Protein AF-0000000080018446 (afdb_homodimer)

Nearest PDB structures (foldseek):
  2obn-assembly1_B  TM=9.896E-01  e=6.822E-60  Trichormus variabilis ATCC 29413
  2obn-assembly2_C  TM=9.659E-01  e=4.086E-59  Trichormus variabilis ATCC 29413
  2obn-assembly1_A  TM=9.674E-01  e=1.348E-58  Trichormus variabilis ATCC 29413
  7xrj-assembly1_A  TM=8.083E-01  e=3.563E-28  Tritonibacter scottomollicae
  2g0t-assembly1_A  TM=8.642E-01  e=1.588E-22  Thermotoga maritima

Foldseek 3Di:
DAPPLAFEEEEEQAVNLQDDFQPLVVLCLQQANHHHAAYEYQVAFQHASCVSRVRPHGHGYHHALVVVCVSPGQEYEHRGQDVPQDDDPVCVVRLLVCLLVRHAYERQGPDAPQPPPVSVVSHDPPHYYHHLLDADPPFDAADLCLVVFQAAEEEEAELAFPQQQLVLLVLLQVVCVVVPWQEEEEEQDSSVCNRPVDHHVLVNYDPRRSLRRLQVSCVVCRRPGRYYRYRDGGHPQDPVDDNRLSNLRRNLGQEYEYEYEQPAFARDVPRGRDDVQVSQVVSQCSSCVVPVRDGYGHQAYAYHDPVDDPVVQVVSQVVSCVRNVHHYDHCVPPNCVSVSVRSPDD/DEPPLAFEEEEEQAVNLQDDFQPLVVLCLQQANHHHAAYEYQVAFQHASCVSHVRPDGHGYHHALVVVCVSPGAAYEHRGQDVPQDDDPVCVVRLLVCLLSRHAYERQGPDAPQPPVVSVVSHDPPHYYHHQLDADPPFDAADLCLVVFQAAEEAEAELAFPQQQLVLLVLLQVVCVVVPWQEEEEEQDSSVCNRPVDHHVLVNYDPRRSLRRLQVSCVVCRRPGRYYRYRDGGHPQDPVDDNRLSNLRRNLGQEYEYEYEQPAFARDVPRGRDDVQVSQVVSQCSSCVVPVRDGYGHQAYAYHDPVDDPVVQVVSQVVSCVRNVHHYDHCVPPNCVSVSVSSPDD

Organism: NCBI:txid2019572

Structure (mmCIF, N/CA/C/O backbone):
data_AF-0000000080018446-model_v1
#
loop_
_entity.id
_entity.type
_entity.pdbx_description
1 polymer 'DUF1611 domain-containing protein'
#
loop_
_atom_site.group_PDB
_atom_site.id
_atom_site.type_symbol
_atom_site.label_atom_id
_atom_site.label_alt_id
_atom_site.label_comp_id
_atom_site.label_asym_id
_atom_site.label_entity_id
_atom_site.label_seq_id
_atom_site.pdbx_PDB_ins_code
_atom_site.Cartn_x
_atom_site.Cartn_y
_atom_site.Cartn_z
_atom_site.occupancy
_atom_site.B_iso_or_equiv
_atom_site.auth_seq_id
_atom_site.auth_comp_id
_atom_site.auth_asym_id
_atom_site.auth_atom_id
_atom_site.pdbx_PDB_model_num
ATOM 1 N N . MET A 1 1 ? 15.984 10.844 11.773 1 41.56 1 MET A N 1
ATOM 2 C CA . MET A 1 1 ? 16.719 12.086 12.008 1 41.56 1 MET A CA 1
ATOM 3 C C . MET A 1 1 ? 15.758 13.273 12.07 1 41.56 1 MET A C 1
ATOM 5 O O . MET A 1 1 ? 14.758 13.312 11.352 1 41.56 1 MET A O 1
ATOM 9 N N . ARG A 1 2 ? 15.531 13.859 13.234 1 50.25 2 ARG A N 1
ATOM 10 C CA . ARG A 1 2 ? 14.703 15.047 13.375 1 50.25 2 ARG A CA 1
ATOM 11 C C . ARG A 1 2 ? 15.492 16.312 13.039 1 50.25 2 ARG A C 1
ATOM 13 O O . ARG A 1 2 ? 16.719 16.328 13.125 1 50.25 2 ARG A O 1
ATOM 20 N N . LEU A 1 3 ? 14.828 17.125 12.25 1 54.94 3 LEU A N 1
ATOM 21 C CA . LEU A 1 3 ? 15.445 18.438 12.164 1 54.94 3 LEU A CA 1
ATOM 22 C C . LEU A 1 3 ? 15.977 18.875 13.531 1 54.94 3 LEU A C 1
ATOM 24 O O . LEU A 1 3 ? 15.258 18.797 14.531 1 54.94 3 LEU A O 1
ATOM 28 N N . PRO A 1 4 ? 17.281 18.859 13.672 1 52.28 4 PRO A N 1
ATOM 29 C CA . PRO A 1 4 ? 17.75 19.281 14.992 1 52.28 4 PRO A CA 1
ATOM 30 C C . PRO A 1 4 ? 17.062 20.562 15.477 1 52.28 4 PRO A C 1
ATOM 32 O O . PRO A 1 4 ? 16.953 21.531 14.719 1 52.28 4 PRO A O 1
ATOM 35 N N . LEU A 1 5 ? 16.203 20.469 16.609 1 56.22 5 LEU A N 1
ATOM 36 C CA . LEU A 1 5 ? 15.453 21.547 17.25 1 56.22 5 LEU A CA 1
ATOM 37 C C . LEU A 1 5 ? 16.344 22.766 17.484 1 56.22 5 LEU A C 1
ATOM 39 O O . LEU A 1 5 ? 15.844 23.859 17.734 1 56.22 5 LEU A O 1
ATOM 43 N N . ASN A 1 6 ? 17.562 22.578 17.234 1 70.69 6 ASN A N 1
ATOM 44 C CA . ASN A 1 6 ? 18.359 23.719 17.656 1 70.69 6 ASN A CA 1
ATOM 45 C C . ASN A 1 6 ? 19.094 24.359 16.484 1 70.69 6 ASN A C 1
ATOM 47 O O . ASN A 1 6 ? 19.969 25.188 16.688 1 70.69 6 ASN A O 1
ATOM 51 N N . GLN A 1 7 ? 18.531 24.031 15.32 1 87.31 7 GLN A N 1
ATOM 52 C CA . GLN A 1 7 ? 19.25 24.609 14.195 1 87.31 7 GLN A CA 1
ATOM 53 C C . GLN A 1 7 ? 18.375 25.641 13.469 1 87.31 7 GLN A C 1
ATOM 55 O O . GLN A 1 7 ? 17.156 25.484 13.406 1 87.31 7 GLN A O 1
ATOM 60 N N . ARG A 1 8 ? 19.031 26.672 12.945 1 94.5 8 ARG A N 1
ATOM 61 C CA . ARG A 1 8 ? 18.359 27.719 12.188 1 94.5 8 ARG A CA 1
ATOM 62 C C . ARG A 1 8 ? 17.938 27.219 10.812 1 94.5 8 ARG A C 1
ATOM 64 O O . ARG A 1 8 ? 18.781 26.75 10.031 1 94.5 8 ARG A O 1
ATOM 71 N N . ILE A 1 9 ? 16.641 27.391 10.508 1 95.88 9 ILE A N 1
ATOM 72 C CA . ILE A 1 9 ? 16.078 26.719 9.336 1 95.88 9 ILE A CA 1
ATOM 73 C C . ILE A 1 9 ? 15.664 27.766 8.297 1 95.88 9 ILE A C 1
ATOM 75 O O . ILE A 1 9 ? 15.086 28.797 8.641 1 95.88 9 ILE A O 1
ATOM 79 N N . ALA A 1 10 ? 16.078 27.547 7.059 1 97.56 10 ALA A N 1
ATOM 80 C CA . ALA A 1 10 ? 15.516 28.25 5.898 1 97.56 10 ALA A CA 1
ATOM 81 C C . ALA A 1 10 ? 14.555 27.344 5.133 1 97.56 10 ALA A C 1
ATOM 83 O O . ALA A 1 10 ? 14.82 26.141 4.969 1 97.56 10 ALA A O 1
ATOM 84 N N . ILE A 1 11 ? 13.453 27.906 4.676 1 97.38 11 ILE A N 1
ATOM 85 C CA . ILE A 1 11 ? 12.492 27.141 3.891 1 97.38 11 ILE A CA 1
ATOM 86 C C . ILE A 1 11 ? 12.492 27.641 2.447 1 97.38 11 ILE A C 1
ATOM 88 O O . ILE A 1 11 ? 12.227 28.812 2.191 1 97.38 11 ILE A O 1
ATOM 92 N N . LEU A 1 12 ? 12.836 26.781 1.534 1 97.5 12 LEU A N 1
ATOM 93 C CA . LEU A 1 12 ? 12.836 27.078 0.108 1 97.5 12 LEU A CA 1
ATOM 94 C C . LEU A 1 12 ? 11.438 26.938 -0.482 1 97.5 12 LEU A C 1
ATOM 96 O O . LEU A 1 12 ? 10.914 25.812 -0.58 1 97.5 12 LEU A O 1
ATOM 100 N N . LEU A 1 13 ? 10.805 28.016 -0.936 1 96.5 13 LEU A N 1
ATOM 101 C CA . LEU A 1 13 ? 9.383 28.047 -1.273 1 96.5 13 LEU A CA 1
ATOM 102 C C . LEU A 1 13 ? 9.148 28.844 -2.562 1 96.5 13 LEU A C 1
ATOM 104 O O . LEU A 1 13 ? 8.148 29.531 -2.693 1 96.5 13 LEU A O 1
ATOM 108 N N . HIS A 1 14 ? 10.062 28.734 -3.492 1 94.81 14 HIS A N 1
ATOM 109 C CA . HIS A 1 14 ? 9.844 29.469 -4.73 1 94.81 14 HIS A CA 1
ATOM 110 C C . HIS A 1 14 ? 8.453 29.188 -5.297 1 94.81 14 HIS A C 1
ATOM 112 O O . HIS A 1 14 ? 8.102 28.031 -5.535 1 94.81 14 HIS A O 1
ATOM 118 N N . GLU A 1 15 ? 7.613 30.266 -5.402 1 92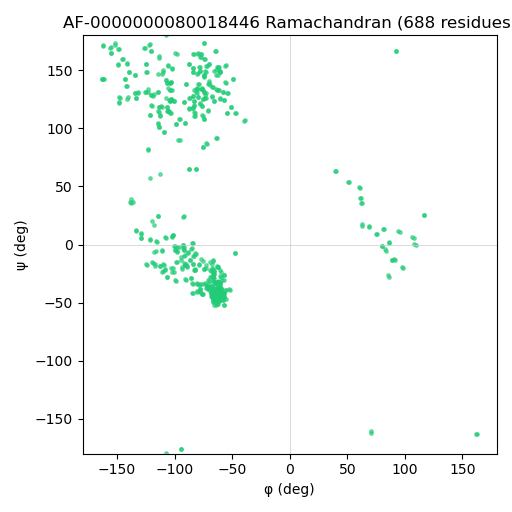.12 15 GLU A N 1
ATOM 119 C CA . GLU A 1 15 ? 6.281 30.25 -6 1 92.12 15 GLU A CA 1
ATOM 120 C C . GLU A 1 15 ? 5.309 29.438 -5.145 1 92.12 15 GLU A C 1
ATOM 122 O O . GLU A 1 15 ? 4.238 29.047 -5.613 1 92.12 15 GLU A O 1
ATOM 127 N N . GLY A 1 16 ? 5.723 29.188 -3.938 1 91.88 16 GLY A N 1
ATOM 128 C CA . GLY A 1 16 ? 4.918 28.328 -3.084 1 91.88 16 GLY A CA 1
ATOM 129 C C . GLY A 1 16 ? 4.074 29.094 -2.084 1 91.88 16 GLY A C 1
ATOM 130 O O . GLY A 1 16 ? 3.047 28.609 -1.617 1 91.88 16 GLY A O 1
ATOM 131 N N . ILE A 1 17 ? 4.496 30.312 -1.756 1 92.62 17 ILE A N 1
ATOM 132 C CA . ILE A 1 17 ? 3.812 31.062 -0.712 1 92.62 17 ILE A CA 1
ATOM 133 C C . ILE A 1 17 ? 2.412 31.453 -1.188 1 92.62 17 ILE A C 1
ATOM 135 O O . ILE A 1 17 ? 1.434 31.281 -0.456 1 92.62 17 ILE A O 1
ATOM 139 N N . LYS A 1 18 ? 2.355 31.859 -2.434 1 88.12 18 LYS A N 1
ATOM 140 C CA . LYS A 1 18 ? 1.06 32.25 -2.988 1 88.12 18 LYS A CA 1
ATOM 141 C C . LYS A 1 18 ? 0.457 31.109 -3.812 1 88.12 18 LYS A C 1
ATOM 143 O O . LYS A 1 18 ? -0.747 31.094 -4.074 1 88.12 18 LYS A O 1
ATOM 148 N N . GLY A 1 19 ? 1.306 30.125 -4.145 1 81 19 GLY A N 1
ATOM 149 C CA . GLY A 1 19 ? 0.872 29.062 -5.035 1 81 19 GLY A CA 1
ATOM 150 C C . GLY A 1 19 ? 0.36 27.828 -4.297 1 81 19 GLY A C 1
ATOM 151 O O . GLY A 1 19 ? 0.198 27.859 -3.076 1 81 19 GLY A O 1
ATOM 152 N N . THR A 1 20 ? 0.037 26.797 -5.031 1 76.94 20 THR A N 1
ATOM 153 C CA . THR A 1 20 ? -0.584 25.594 -4.504 1 76.94 20 THR A CA 1
ATOM 154 C C . THR A 1 20 ? 0.475 24.562 -4.121 1 76.94 20 THR A C 1
ATOM 156 O O . THR A 1 20 ? 0.158 23.531 -3.527 1 76.94 20 THR A O 1
ATOM 159 N N . ARG A 1 21 ? 1.687 24.844 -4.391 1 81.94 21 ARG A N 1
ATOM 160 C CA . ARG A 1 21 ? 2.711 23.828 -4.219 1 81.94 21 ARG A CA 1
ATOM 161 C C . ARG A 1 21 ? 3.43 23.984 -2.885 1 81.94 21 ARG A C 1
ATOM 163 O O . ARG A 1 21 ? 4.277 23.172 -2.527 1 81.94 21 ARG A O 1
ATOM 170 N N . GLY A 1 22 ? 3.111 25.078 -2.168 1 88.31 22 GLY A N 1
ATOM 171 C CA . GLY A 1 22 ? 3.883 25.375 -0.973 1 88.31 22 GLY A CA 1
ATOM 172 C C . GLY A 1 22 ? 3.295 24.781 0.288 1 88.31 22 GLY A C 1
ATOM 173 O O . GLY A 1 22 ? 3.551 25.266 1.393 1 88.31 22 GLY A O 1
ATOM 174 N N . LYS A 1 23 ? 2.545 23.734 0.141 1 83.69 23 LYS A N 1
ATOM 175 C CA . LYS A 1 23 ? 1.812 23.172 1.274 1 83.69 23 LYS A CA 1
ATOM 176 C C . LYS A 1 23 ? 2.766 22.719 2.377 1 83.69 23 LYS A C 1
ATOM 178 O O . LYS A 1 23 ? 2.518 22.969 3.559 1 83.69 23 LYS A O 1
ATOM 183 N N . THR A 1 24 ? 3.865 22.109 2.041 1 89.88 24 THR A N 1
ATOM 184 C CA . THR A 1 24 ? 4.836 21.609 3.012 1 89.88 24 THR A CA 1
ATOM 185 C C . THR A 1 24 ? 5.473 22.766 3.773 1 89.88 24 THR A C 1
ATOM 187 O O . THR A 1 24 ? 5.43 22.812 5.004 1 89.88 24 THR A O 1
ATOM 190 N N . GLY A 1 25 ? 5.969 23.703 3.031 1 93.06 25 GLY A N 1
ATOM 191 C CA . GLY A 1 25 ? 6.629 24.844 3.66 1 93.06 25 GLY A CA 1
ATOM 192 C C . GLY A 1 25 ? 5.695 25.672 4.52 1 93.06 25 GLY A C 1
ATOM 193 O O . GLY A 1 25 ? 6.062 26.094 5.621 1 93.06 25 GLY A O 1
ATOM 194 N N . LEU A 1 26 ? 4.531 25.859 4.055 1 91.12 26 LEU A N 1
ATOM 195 C CA . LEU A 1 26 ? 3.559 26.656 4.797 1 91.12 26 LEU A CA 1
ATOM 196 C C . LEU A 1 26 ? 3.139 25.953 6.082 1 91.12 26 LEU A C 1
ATOM 198 O O . LEU A 1 26 ? 2.934 26.594 7.113 1 91.12 26 LEU A O 1
ATOM 202 N N . SER A 1 27 ? 3.072 24.688 5.969 1 89.69 27 SER A N 1
ATOM 203 C CA . SER A 1 27 ? 2.754 23.922 7.164 1 89.69 27 SER A CA 1
ATOM 204 C C . SER A 1 27 ? 3.883 24 8.188 1 89.69 27 SER A C 1
ATOM 206 O O . SER A 1 27 ? 3.631 24.109 9.391 1 89.69 27 SER A O 1
ATOM 208 N N . LEU A 1 28 ? 5.062 23.984 7.719 1 92.06 28 LEU A N 1
ATOM 209 C CA . LEU A 1 28 ? 6.199 24.109 8.617 1 92.06 28 LEU A CA 1
ATOM 210 C C . LEU A 1 28 ? 6.219 25.5 9.273 1 92.06 28 LEU A C 1
ATOM 212 O O . LEU A 1 28 ? 6.457 25.609 10.477 1 92.06 28 LEU A O 1
ATOM 216 N N . LEU A 1 29 ? 5.938 26.453 8.469 1 92.81 29 LEU A N 1
ATOM 217 C CA . LEU A 1 29 ? 5.895 27.828 8.984 1 92.81 29 LEU A CA 1
ATOM 218 C C . LEU A 1 29 ? 4.805 27.969 10.039 1 92.81 29 LEU A C 1
ATOM 220 O O . LEU A 1 29 ? 4.969 28.703 11.016 1 92.81 29 LEU A O 1
ATOM 224 N N . ARG A 1 30 ? 3.797 27.234 9.867 1 87.81 30 ARG A N 1
ATOM 225 C CA . ARG A 1 30 ? 2.646 27.328 10.758 1 87.81 30 ARG A CA 1
ATOM 226 C C . ARG A 1 30 ? 2.885 26.562 12.055 1 87.81 30 ARG A C 1
ATOM 228 O O . ARG A 1 30 ? 2.568 27.047 13.141 1 87.81 30 ARG A O 1
ATOM 235 N N . TYR A 1 31 ? 3.506 25.375 11.945 1 88.94 31 TYR A N 1
ATOM 236 C CA . TYR A 1 31 ? 3.4 24.453 13.062 1 88.94 31 TYR A CA 1
ATOM 237 C C . TYR A 1 31 ? 4.77 24.172 13.672 1 88.94 31 TYR A C 1
ATOM 239 O O . TYR A 1 31 ? 4.867 23.656 14.789 1 88.94 31 TYR A O 1
ATOM 247 N N . SER A 1 32 ? 5.816 24.484 12.945 1 88.56 32 SER A N 1
ATOM 248 C CA . SER A 1 32 ? 7.141 24.109 13.438 1 88.56 32 SER A CA 1
ATOM 249 C C . SER A 1 32 ? 7.543 24.953 14.641 1 88.56 32 SER A C 1
ATOM 251 O O . SER A 1 32 ? 7.301 26.156 14.672 1 88.56 32 SER A O 1
ATOM 253 N N . GLU A 1 33 ? 8.125 24.234 15.594 1 82.88 33 GLU A N 1
ATOM 254 C CA . GLU A 1 33 ? 8.68 24.953 16.734 1 82.88 33 GLU A CA 1
ATOM 255 C C . GLU A 1 33 ? 10.156 25.281 16.516 1 82.88 33 GLU A C 1
ATOM 257 O O . GLU A 1 33 ? 10.766 25.984 17.328 1 82.88 33 GLU A O 1
ATOM 262 N N . ALA A 1 34 ? 10.641 24.844 15.453 1 85.5 34 ALA A N 1
ATOM 263 C CA . ALA A 1 34 ? 12.039 25.094 15.133 1 85.5 34 ALA A CA 1
ATOM 264 C C . ALA A 1 34 ? 12.258 26.562 14.75 1 85.5 34 ALA A C 1
ATOM 266 O O . ALA A 1 34 ? 11.312 27.25 14.375 1 85.5 34 ALA A O 1
ATOM 267 N N . PRO A 1 35 ? 13.445 26.984 14.977 1 91.62 35 PRO A N 1
ATOM 268 C CA . PRO A 1 35 ? 13.734 28.375 14.625 1 91.62 35 PRO A CA 1
ATOM 269 C C . PRO A 1 35 ? 13.82 28.594 13.117 1 91.62 35 PRO A C 1
ATOM 271 O O . PRO A 1 35 ? 14.922 28.594 12.555 1 91.62 35 PRO A O 1
ATOM 274 N N . ILE A 1 36 ? 12.742 28.828 12.508 1 95.12 36 ILE A N 1
ATOM 275 C CA . ILE A 1 36 ? 12.727 29.203 11.102 1 95.12 36 ILE A CA 1
ATOM 276 C C . ILE A 1 36 ? 13.109 30.688 10.969 1 95.12 36 ILE A C 1
ATOM 278 O O . ILE A 1 36 ? 12.398 31.562 11.453 1 95.12 36 ILE A O 1
ATOM 282 N N . VAL A 1 37 ? 14.164 30.922 10.219 1 97.06 37 VAL A N 1
ATOM 283 C CA . VAL A 1 37 ? 14.734 32.281 10.289 1 97.06 37 VAL A CA 1
ATOM 284 C C . VAL A 1 37 ? 14.461 33 8.984 1 97.06 37 VAL A C 1
ATOM 286 O O . VAL A 1 37 ? 14.594 34.25 8.914 1 97.06 37 VAL A O 1
ATOM 289 N N . VAL A 1 38 ? 14.117 32.281 7.934 1 98 38 VAL A N 1
ATOM 290 C CA . VAL A 1 38 ? 13.914 32.938 6.648 1 98 38 VAL A CA 1
ATOM 291 C C . VAL A 1 38 ? 13.133 32.031 5.711 1 98 38 VAL A C 1
ATOM 293 O O . VAL A 1 38 ? 13.266 30.797 5.777 1 98 38 VAL A O 1
ATOM 296 N N . ALA A 1 39 ? 12.258 32.562 4.922 1 98.12 39 ALA A N 1
ATOM 297 C CA . ALA A 1 39 ? 11.602 31.906 3.801 1 98.12 39 ALA A CA 1
ATOM 298 C C . ALA A 1 39 ? 12.141 32.406 2.467 1 98.12 39 ALA A C 1
ATOM 300 O O . ALA A 1 39 ? 12.391 33.625 2.309 1 98.12 39 ALA A O 1
ATOM 301 N N . ILE A 1 40 ? 12.32 31.5 1.562 1 98.19 40 ILE A N 1
ATOM 302 C CA . ILE A 1 40 ? 12.898 31.844 0.272 1 98.19 40 ILE A CA 1
ATOM 303 C C . ILE A 1 40 ? 11.852 31.688 -0.826 1 98.19 40 ILE A C 1
ATOM 305 O O . ILE A 1 40 ? 11.461 30.578 -1.166 1 98.19 40 ILE A O 1
ATOM 309 N N . ASP A 1 41 ? 11.43 32.75 -1.383 1 97.94 41 ASP A N 1
ATOM 310 C CA . ASP A 1 41 ? 10.461 32.781 -2.477 1 97.94 41 ASP A CA 1
ATOM 311 C C . ASP A 1 41 ? 10.727 33.969 -3.389 1 97.94 41 ASP A C 1
ATOM 313 O O . ASP A 1 41 ? 10.594 35.125 -2.965 1 97.94 41 ASP A O 1
ATOM 317 N N . ARG A 1 42 ? 10.938 33.719 -4.637 1 96.38 42 ARG A N 1
ATOM 318 C CA . ARG A 1 42 ? 11.359 34.75 -5.57 1 96.38 42 ARG A CA 1
ATOM 319 C C . ARG A 1 42 ? 10.188 35.625 -5.961 1 96.38 42 ARG A C 1
ATOM 321 O O . ARG A 1 42 ? 10.391 36.75 -6.457 1 96.38 42 ARG A O 1
ATOM 328 N N . GLU A 1 43 ? 8.961 35.281 -5.688 1 96 43 GLU A N 1
ATOM 329 C CA . GLU A 1 43 ? 7.785 36.031 -6.113 1 96 43 GLU A CA 1
ATOM 330 C C . GLU A 1 43 ? 7.367 37.031 -5.055 1 96 43 GLU A C 1
ATOM 332 O O . GLU A 1 43 ? 6.66 38 -5.355 1 96 43 GLU A O 1
ATOM 337 N N . CYS A 1 44 ? 7.879 36.875 -3.803 1 96.06 44 CYS A N 1
ATOM 338 C CA . CYS A 1 44 ? 7.336 37.719 -2.75 1 96.06 44 CYS A CA 1
ATOM 339 C C . CYS A 1 44 ? 8.445 38.25 -1.853 1 96.06 44 CYS A C 1
ATOM 341 O O . CYS A 1 44 ? 8.281 38.312 -0.633 1 96.06 44 CYS A O 1
ATOM 343 N N . PRO A 1 45 ? 9.578 38.625 -2.367 1 96.81 45 PRO A N 1
ATOM 344 C CA . PRO A 1 45 ? 10.633 39.094 -1.473 1 96.81 45 PRO A CA 1
ATOM 345 C C . PRO A 1 45 ? 10.234 40.375 -0.735 1 96.81 45 PRO A C 1
ATOM 347 O O . PRO A 1 45 ? 9.711 41.312 -1.348 1 96.81 45 PRO A O 1
ATOM 350 N N . GLY A 1 46 ? 10.477 40.375 0.534 1 96.75 46 GLY A N 1
ATOM 351 C CA . GLY A 1 46 ? 10.258 41.562 1.335 1 96.75 46 GLY A CA 1
ATOM 352 C C . GLY A 1 46 ? 8.812 41.75 1.771 1 96.75 46 GLY A C 1
ATOM 353 O O . GLY A 1 46 ? 8.5 42.625 2.582 1 96.75 46 GLY A O 1
ATOM 354 N N . GLN A 1 47 ? 7.98 40.875 1.307 1 97 47 GLN A N 1
ATOM 355 C CA . GLN A 1 47 ? 6.574 40.969 1.688 1 97 47 GLN A CA 1
ATOM 356 C C . GLN A 1 47 ? 6.32 40.312 3.031 1 97 47 GLN A C 1
ATOM 358 O O . GLN A 1 47 ? 7.195 39.594 3.557 1 97 47 GLN A O 1
ATOM 363 N N . SER A 1 48 ? 5.16 40.656 3.594 1 96.62 48 SER A N 1
ATOM 364 C CA . SER A 1 48 ? 4.797 40.125 4.91 1 96.62 48 SER A CA 1
ATOM 365 C C . SER A 1 48 ? 4.184 38.75 4.812 1 96.62 48 SER A C 1
ATOM 367 O O . SER A 1 48 ? 3.123 38.562 4.207 1 96.62 48 SER A O 1
ATOM 369 N N . LEU A 1 49 ? 4.883 37.75 5.492 1 95.38 49 LEU A N 1
ATOM 370 C CA . LEU A 1 49 ? 4.387 36.375 5.469 1 95.38 49 LEU A CA 1
ATOM 371 C C . LEU A 1 49 ? 3 36.312 6.098 1 95.38 49 LEU A C 1
ATOM 373 O O . LEU A 1 49 ? 2.084 35.719 5.512 1 95.38 49 LEU A O 1
ATOM 377 N N . PRO A 1 50 ? 2.709 36.969 7.227 1 93.62 50 PRO A N 1
ATOM 378 C CA . PRO A 1 50 ? 1.373 36.906 7.828 1 93.62 50 PRO A CA 1
ATOM 379 C C . PRO A 1 50 ? 0.296 37.5 6.926 1 93.62 50 PRO A C 1
ATOM 381 O O . PRO A 1 50 ? -0.808 36.969 6.836 1 93.62 50 PRO A O 1
ATOM 384 N N . GLU A 1 51 ? 0.621 38.531 6.23 1 92.5 51 GLU A N 1
ATOM 385 C CA . GLU A 1 51 ? -0.355 39.188 5.348 1 92.5 51 GLU A CA 1
ATOM 386 C C . GLU A 1 51 ? -0.667 38.281 4.145 1 92.5 51 GLU A C 1
ATOM 388 O O . GLU A 1 51 ? -1.812 38.219 3.693 1 92.5 51 GLU A O 1
ATOM 393 N N . LEU A 1 52 ? 0.381 37.625 3.742 1 92.06 52 LEU A N 1
ATOM 394 C CA . LEU A 1 52 ? 0.223 36.812 2.535 1 92.06 52 LEU A CA 1
ATOM 395 C C . LEU A 1 52 ? -0.506 35.5 2.844 1 92.06 52 LEU A C 1
ATOM 397 O O . LEU A 1 52 ? -1.242 35 2 1 92.06 52 LEU A O 1
ATOM 401 N N . THR A 1 53 ? -0.266 34.969 4.047 1 89.31 53 THR A N 1
ATOM 402 C CA . THR A 1 53 ? -0.66 33.562 4.266 1 89.31 53 THR A CA 1
ATOM 403 C C . THR A 1 53 ? -1.582 33.438 5.477 1 89.31 53 THR A C 1
ATOM 405 O O . THR A 1 53 ? -2.229 32.406 5.672 1 89.31 53 THR A O 1
ATOM 408 N N . GLY A 1 54 ? -1.599 34.469 6.305 1 85.75 54 GLY A N 1
ATOM 409 C CA . GLY A 1 54 ? -2.338 34.375 7.555 1 85.75 54 GLY A CA 1
ATOM 410 C C . GLY A 1 54 ? -1.594 33.625 8.633 1 85.75 54 GLY A C 1
ATOM 411 O O . GLY A 1 54 ? -2.086 33.469 9.758 1 85.75 54 GLY A O 1
ATOM 412 N N . ILE A 1 55 ? -0.403 33.125 8.352 1 88.56 55 ILE A N 1
ATOM 413 C CA . ILE A 1 55 ? 0.407 32.406 9.328 1 88.56 55 ILE A CA 1
ATOM 414 C C . ILE A 1 55 ? 1.035 33.406 10.305 1 88.56 55 ILE A C 1
ATOM 416 O O . ILE A 1 55 ? 1.697 34.344 9.891 1 88.56 55 ILE A O 1
ATOM 420 N N . ARG A 1 56 ? 0.79 33.156 11.617 1 88.19 56 ARG A N 1
ATOM 421 C CA . ARG A 1 56 ? 1.269 34.094 12.641 1 88.19 56 ARG A CA 1
ATOM 422 C C . ARG A 1 56 ? 2.74 33.844 12.953 1 88.19 56 ARG A C 1
ATOM 424 O O . ARG A 1 56 ? 3.088 33.469 14.07 1 88.19 56 ARG A O 1
ATOM 431 N N . ARG A 1 57 ? 3.533 34.062 11.992 1 90.94 57 ARG A N 1
ATOM 432 C CA . ARG A 1 57 ? 4.984 33.969 12.125 1 90.94 57 ARG A CA 1
ATOM 433 C C . ARG A 1 57 ? 5.668 35.062 11.328 1 90.94 57 ARG A C 1
ATOM 435 O O . ARG A 1 57 ? 5.387 35.25 10.148 1 90.94 57 ARG A O 1
ATOM 442 N N . ASP A 1 58 ? 6.461 35.781 12.008 1 91.19 58 ASP A N 1
ATOM 443 C CA . ASP A 1 58 ? 7.164 36.875 11.352 1 91.19 58 ASP A CA 1
ATOM 444 C C . ASP A 1 58 ? 8.555 36.438 10.891 1 91.19 58 ASP A C 1
ATOM 446 O O . ASP A 1 58 ? 9.516 36.531 11.656 1 91.19 58 ASP A O 1
ATOM 450 N N . VAL A 1 59 ? 8.617 35.969 9.734 1 95.75 59 VAL A N 1
ATOM 451 C CA . VAL A 1 59 ? 9.859 35.562 9.109 1 95.75 59 VAL A CA 1
ATOM 452 C C . VAL A 1 59 ? 10.055 36.312 7.789 1 95.75 59 VAL A C 1
ATOM 454 O O . VAL A 1 59 ? 9.102 36.5 7.043 1 95.75 59 VAL A O 1
ATOM 457 N N . PRO A 1 60 ? 11.25 36.812 7.613 1 97.81 60 PRO A N 1
ATOM 458 C CA . PRO A 1 60 ? 11.484 37.5 6.344 1 97.81 60 PRO A CA 1
ATOM 459 C C . PRO A 1 60 ? 11.383 36.594 5.137 1 97.81 60 PRO A C 1
ATOM 461 O O . PRO A 1 60 ? 11.695 35.406 5.234 1 97.81 60 PRO A O 1
ATOM 464 N N . ILE A 1 61 ? 10.906 37.125 4.062 1 98.31 61 ILE A N 1
ATOM 465 C CA . ILE A 1 61 ? 10.891 36.469 2.771 1 98.31 61 ILE A CA 1
ATOM 466 C C . ILE A 1 61 ? 11.961 37.062 1.864 1 98.31 61 ILE A C 1
ATOM 468 O O . ILE A 1 61 ? 12 38.281 1.651 1 98.31 61 ILE A O 1
ATOM 472 N N . VAL A 1 62 ? 12.828 36.219 1.362 1 98.31 62 VAL A N 1
ATOM 473 C CA . VAL A 1 62 ? 13.891 36.688 0.486 1 98.31 62 VAL A CA 1
ATOM 474 C C . VAL A 1 62 ? 13.805 36 -0.866 1 98.31 62 VAL A C 1
ATOM 476 O O . VAL A 1 62 ? 13.047 35.031 -1.023 1 98.31 62 VAL A O 1
ATOM 479 N N . ALA A 1 63 ? 14.594 36.406 -1.853 1 97.19 63 ALA A N 1
ATOM 480 C CA . ALA A 1 63 ? 14.406 35.969 -3.24 1 97.19 63 ALA A CA 1
ATOM 481 C C . ALA A 1 63 ? 15.258 34.75 -3.561 1 97.19 63 ALA A C 1
ATOM 483 O O . ALA A 1 63 ? 14.992 34.062 -4.543 1 97.19 63 ALA A O 1
ATOM 484 N N . SER A 1 64 ? 16.297 34.531 -2.736 1 97.06 64 SER A N 1
ATOM 485 C CA . SER A 1 64 ? 17.234 33.5 -3.088 1 97.06 64 SER A CA 1
ATOM 486 C C . SER A 1 64 ? 17.969 32.969 -1.854 1 97.06 64 SER A C 1
ATOM 488 O O . SER A 1 64 ? 17.891 33.562 -0.78 1 97.06 64 SER A O 1
ATOM 490 N N . VAL A 1 65 ? 18.672 31.859 -2.084 1 97.56 65 VAL A N 1
ATOM 491 C CA . VAL A 1 65 ? 19.5 31.297 -1.017 1 97.56 65 VAL A CA 1
ATOM 492 C C . VAL A 1 65 ? 20.625 32.281 -0.661 1 97.56 65 VAL A C 1
ATOM 494 O O . VAL A 1 65 ? 20.953 32.438 0.515 1 97.56 65 VAL A O 1
ATOM 497 N N . SER A 1 66 ? 21.172 32.906 -1.671 1 96.44 66 SER A N 1
ATOM 498 C CA . SER A 1 66 ? 22.219 33.875 -1.415 1 96.44 66 SER A CA 1
ATOM 499 C C . SER A 1 66 ? 21.734 34.969 -0.468 1 96.44 66 SER A C 1
ATOM 501 O O . SER A 1 66 ? 22.438 35.344 0.479 1 96.44 66 SER A O 1
ATOM 503 N N . ALA A 1 67 ? 20.594 35.438 -0.723 1 97.5 67 ALA A N 1
ATOM 504 C CA . ALA A 1 67 ? 20.016 36.469 0.129 1 97.5 67 ALA A CA 1
ATOM 505 C C . ALA A 1 67 ? 19.703 35.938 1.521 1 97.5 67 ALA A C 1
ATOM 507 O O . ALA A 1 67 ? 19.719 36.688 2.506 1 97.5 67 ALA A O 1
ATOM 508 N N . ALA A 1 68 ? 19.438 34.688 1.646 1 98.19 68 ALA A N 1
ATOM 509 C CA . ALA A 1 68 ? 19.047 34.031 2.902 1 98.19 68 ALA A CA 1
ATOM 510 C C . ALA A 1 68 ? 20.25 33.906 3.834 1 98.19 68 ALA A C 1
ATOM 512 O O . ALA A 1 68 ? 20.094 33.781 5.051 1 98.19 68 ALA A O 1
ATOM 513 N N . LEU A 1 69 ? 21.453 34 3.252 1 97.56 69 LEU A N 1
ATOM 514 C CA . LEU A 1 69 ? 22.656 33.75 4.031 1 97.56 69 LEU A CA 1
ATOM 515 C C . LEU A 1 69 ? 22.828 34.812 5.121 1 97.56 69 LEU A C 1
ATOM 517 O O . LEU A 1 69 ? 23.469 34.531 6.148 1 97.56 69 LEU A O 1
ATOM 521 N N . GLU A 1 70 ? 22.266 35.969 4.902 1 97.25 70 GLU A N 1
ATOM 522 C CA . GLU A 1 70 ? 22.344 37.031 5.898 1 97.25 70 GLU A CA 1
ATOM 523 C C . GLU A 1 70 ? 21.719 36.594 7.215 1 97.25 70 GLU A C 1
ATOM 525 O O . GLU A 1 70 ? 22.094 37.094 8.281 1 97.25 70 GLU A O 1
ATOM 530 N N . TYR A 1 71 ? 20.844 35.656 7.172 1 97.56 71 TYR A N 1
ATOM 531 C CA . TYR A 1 71 ? 20.125 35.188 8.352 1 97.56 71 TYR A CA 1
ATOM 532 C C . TYR A 1 71 ? 20.797 33.938 8.953 1 97.56 71 TYR A C 1
ATOM 534 O O . TYR A 1 71 ? 20.281 33.344 9.906 1 97.56 71 TYR A O 1
ATOM 542 N N . LYS A 1 72 ? 21.859 33.438 8.344 1 97.12 72 LYS A N 1
ATOM 543 C CA . LYS A 1 72 ? 22.766 32.375 8.812 1 97.12 72 LYS A CA 1
ATOM 544 C C . LYS A 1 72 ? 22 31.078 9.023 1 97.12 72 LYS A C 1
ATOM 546 O O . LYS A 1 72 ? 22.109 30.469 10.094 1 97.12 72 LYS A O 1
ATOM 551 N N . PRO A 1 73 ? 21.234 30.672 8.078 1 96.94 73 PRO A N 1
ATOM 552 C CA . PRO A 1 73 ? 20.578 29.359 8.211 1 96.94 73 PRO A CA 1
ATOM 553 C C . PRO A 1 73 ? 21.578 28.219 8.203 1 96.94 73 PRO A C 1
ATOM 555 O O . PRO A 1 73 ? 22.641 28.312 7.578 1 96.94 73 PRO A O 1
ATOM 558 N N . GLN A 1 74 ? 21.219 27.203 8.891 1 95.88 74 GLN A N 1
ATOM 559 C CA . GLN A 1 74 ? 22.078 26.016 8.984 1 95.88 74 GLN A CA 1
ATOM 560 C C . GLN A 1 74 ? 21.469 24.844 8.227 1 95.88 74 GLN A C 1
ATOM 562 O O . GLN A 1 74 ? 22.156 23.875 7.898 1 95.88 74 GLN A O 1
ATOM 567 N N . VAL A 1 75 ? 20.188 24.859 8.031 1 95.69 75 VAL A N 1
ATOM 568 C CA . VAL A 1 75 ? 19.453 23.812 7.332 1 95.69 75 VAL A CA 1
ATOM 569 C C . VAL A 1 75 ? 18.516 24.438 6.297 1 95.69 75 VAL A C 1
ATOM 571 O O . VAL A 1 75 ? 17.828 25.406 6.582 1 95.69 75 VAL A O 1
ATOM 574 N N . LEU A 1 76 ? 18.594 23.922 5.117 1 96.81 76 LEU A N 1
ATOM 575 C CA . LEU A 1 76 ? 17.609 24.266 4.086 1 96.81 76 LEU A CA 1
ATOM 576 C C . LEU A 1 76 ? 16.562 23.172 3.951 1 96.81 76 LEU A C 1
ATOM 578 O O . LEU A 1 76 ? 16.906 22 3.742 1 96.81 76 LEU A O 1
ATOM 582 N N . VAL A 1 77 ? 15.305 23.547 4.109 1 95.56 77 VAL A N 1
ATOM 583 C CA . VAL A 1 77 ? 14.203 22.625 3.898 1 95.56 77 VAL A CA 1
ATOM 584 C C . VAL A 1 77 ? 13.523 22.922 2.562 1 95.56 77 VAL A C 1
ATOM 586 O O . VAL A 1 77 ? 13.133 24.062 2.299 1 95.56 77 VAL A O 1
ATOM 589 N N . ILE A 1 78 ? 13.461 21.938 1.757 1 94.88 78 ILE A N 1
ATOM 590 C CA . ILE A 1 78 ? 12.664 22.094 0.543 1 94.88 78 ILE A CA 1
ATOM 591 C C . ILE A 1 78 ? 11.18 22.109 0.897 1 94.88 78 ILE A C 1
ATOM 593 O O . ILE A 1 78 ? 10.625 21.078 1.294 1 94.88 78 ILE A O 1
ATOM 597 N N . GLY A 1 79 ? 10.547 23.203 0.669 1 94.19 79 GLY A N 1
ATOM 598 C CA . GLY A 1 79 ? 9.211 23.406 1.211 1 94.19 79 GLY A CA 1
ATOM 599 C C . GLY A 1 79 ? 8.117 23.219 0.18 1 94.19 79 GLY A C 1
ATOM 600 O O . GLY A 1 79 ? 6.938 23.453 0.465 1 94.19 79 GLY A O 1
ATOM 601 N N . ILE A 1 80 ? 8.5 22.75 -1.028 1 90.44 80 ILE A N 1
ATOM 602 C CA . ILE A 1 80 ? 7.488 22.578 -2.066 1 90.44 80 ILE A CA 1
ATOM 603 C C . ILE A 1 80 ? 7.18 21.094 -2.242 1 90.44 80 ILE A C 1
ATOM 605 O O . ILE A 1 80 ? 7.984 20.234 -1.863 1 90.44 80 ILE A O 1
ATOM 609 N N . ALA A 1 81 ? 5.992 20.828 -2.713 1 79 81 ALA A N 1
ATOM 610 C CA . ALA A 1 81 ? 5.559 19.5 -3.131 1 79 81 ALA A CA 1
ATOM 611 C C . ALA A 1 81 ? 5.082 19.5 -4.578 1 79 81 ALA A C 1
ATOM 613 O O . ALA A 1 81 ? 3.881 19.594 -4.844 1 79 81 ALA A O 1
ATOM 614 N N . PRO A 1 82 ? 6.082 19.438 -5.508 1 73.19 82 PRO A N 1
ATOM 615 C CA . PRO A 1 82 ? 5.676 19.484 -6.914 1 73.19 82 PRO A CA 1
ATOM 616 C C . PRO A 1 82 ? 4.949 18.219 -7.363 1 7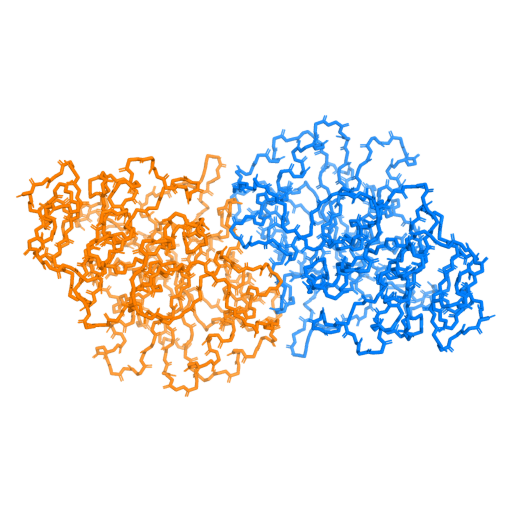3.19 82 PRO A C 1
ATOM 618 O O . PRO A 1 82 ? 5.078 17.172 -6.73 1 73.19 82 PRO A O 1
ATOM 621 N N . LEU A 1 83 ? 4.152 18.422 -8.391 1 61.03 83 LEU A N 1
ATOM 622 C CA . LEU A 1 83 ? 3.506 17.281 -9.023 1 61.03 83 LEU A CA 1
ATOM 623 C C . LEU A 1 83 ? 4.539 16.281 -9.508 1 61.03 83 LEU A C 1
ATOM 625 O O . LEU A 1 83 ? 5.574 16.656 -10.062 1 61.03 83 LEU A O 1
ATOM 629 N N . GLY A 1 84 ? 4.449 15.156 -9.273 1 60.12 84 GLY A N 1
ATOM 630 C CA . GLY A 1 84 ? 5.344 14.102 -9.727 1 60.12 84 GLY A CA 1
ATOM 631 C C . GLY A 1 84 ? 6.516 13.875 -8.789 1 60.12 84 GLY A C 1
ATOM 632 O O . GLY A 1 84 ? 7.281 12.922 -8.969 1 60.12 84 GLY A O 1
ATOM 633 N N . GLY A 1 85 ? 6.668 14.812 -7.922 1 66.44 85 GLY A N 1
ATOM 634 C CA . GLY A 1 85 ? 7.676 14.617 -6.895 1 66.44 85 GLY A CA 1
ATOM 635 C C . GLY A 1 85 ? 9.078 14.945 -7.367 1 66.44 85 GLY A C 1
ATOM 636 O O . GLY A 1 85 ? 10.062 14.617 -6.699 1 66.44 85 GLY A O 1
ATOM 637 N N . VAL A 1 86 ? 9.18 15.664 -8.602 1 74.56 86 VAL A N 1
ATOM 638 C CA . VAL A 1 86 ? 10.492 15.961 -9.164 1 74.56 86 VAL A CA 1
ATOM 639 C C . VAL A 1 86 ? 10.836 17.422 -8.93 1 74.56 86 VAL A C 1
ATOM 641 O O . VAL A 1 86 ? 9.977 18.297 -9.047 1 74.56 86 VAL A O 1
ATOM 644 N N . LEU A 1 87 ? 12.086 17.656 -8.586 1 84.94 87 LEU A N 1
ATOM 645 C CA . LEU A 1 87 ? 12.586 19 -8.32 1 84.94 87 LEU A CA 1
ATOM 646 C C . LEU A 1 87 ? 12.602 19.844 -9.594 1 84.94 87 LEU A C 1
ATOM 648 O O . LEU A 1 87 ? 13.156 19.422 -10.609 1 84.94 87 LEU A O 1
ATOM 652 N N . PRO A 1 88 ? 12 21 -9.523 1 85.12 88 PRO A N 1
ATOM 653 C CA . PRO A 1 88 ? 12.102 21.875 -10.695 1 85.12 88 PRO A CA 1
ATOM 654 C C . PRO A 1 88 ? 13.539 22.297 -10.992 1 85.12 88 PRO A C 1
ATOM 656 O O . PRO A 1 88 ? 14.344 22.438 -10.078 1 85.12 88 PRO A O 1
ATOM 659 N N . ASP A 1 89 ? 13.789 22.578 -12.266 1 87 89 ASP A N 1
ATOM 660 C CA . ASP A 1 89 ? 15.141 22.875 -12.734 1 87 89 ASP A CA 1
ATOM 661 C C . ASP A 1 89 ? 15.703 24.109 -12.023 1 87 89 ASP A C 1
ATOM 663 O O . ASP A 1 89 ? 16.891 24.172 -11.727 1 87 89 ASP A O 1
ATOM 667 N N . ASP A 1 90 ? 14.914 24.953 -11.734 1 88.06 90 ASP A N 1
ATOM 668 C CA . ASP A 1 90 ? 15.383 26.234 -11.219 1 88.06 90 ASP A CA 1
ATOM 669 C C . ASP A 1 90 ? 15.617 26.172 -9.711 1 88.06 90 ASP A C 1
ATOM 671 O O . ASP A 1 90 ? 16 27.156 -9.086 1 88.06 90 ASP A O 1
ATOM 675 N N . TYR A 1 91 ? 15.414 25.047 -9.133 1 92.25 91 TYR A N 1
ATOM 676 C CA . TYR A 1 91 ? 15.672 24.859 -7.711 1 92.25 91 TYR A CA 1
ATOM 677 C C . TYR A 1 91 ? 17.109 24.375 -7.477 1 92.25 91 TYR A C 1
ATOM 679 O O . TYR A 1 91 ? 17.641 24.516 -6.371 1 92.25 91 TYR A O 1
ATOM 687 N N . TRP A 1 92 ? 17.719 23.891 -8.492 1 92.94 92 TRP A N 1
ATOM 688 C CA . TRP A 1 92 ? 19 23.203 -8.336 1 92.94 92 TRP A CA 1
ATOM 689 C C . TRP A 1 92 ? 20.078 24.172 -7.902 1 92.94 92 TRP A C 1
ATOM 691 O O . TRP A 1 92 ? 20.906 23.844 -7.043 1 92.94 92 TRP A O 1
ATOM 701 N N . HIS A 1 93 ? 20.047 25.312 -8.445 1 94.12 93 HIS A N 1
ATOM 702 C CA . HIS A 1 93 ? 21.078 26.281 -8.086 1 94.12 93 HIS A CA 1
ATOM 703 C C . HIS A 1 93 ? 20.984 26.672 -6.617 1 94.12 93 HIS A C 1
ATOM 705 O O . HIS A 1 93 ? 22.016 26.812 -5.945 1 94.12 93 HIS A O 1
ATOM 711 N N . ASP A 1 94 ? 19.766 26.812 -6.117 1 95.81 94 ASP A N 1
ATOM 712 C CA . ASP A 1 94 ? 19.56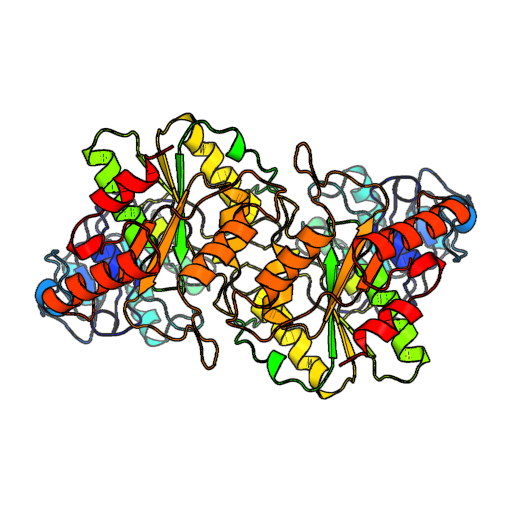2 27.156 -4.715 1 95.81 94 ASP A CA 1
ATOM 713 C C . ASP A 1 94 ? 20.062 26.031 -3.805 1 95.81 94 ASP A C 1
ATOM 715 O O . ASP A 1 94 ? 20.703 26.281 -2.789 1 95.81 94 ASP A O 1
ATOM 719 N N . ILE A 1 95 ? 19.766 24.844 -4.18 1 96.06 95 ILE A N 1
ATOM 720 C CA . ILE A 1 95 ? 20.172 23.672 -3.389 1 96.06 95 ILE A CA 1
ATOM 721 C C . ILE A 1 95 ? 21.688 23.578 -3.34 1 96.06 95 ILE A C 1
ATOM 723 O O . ILE A 1 95 ? 22.266 23.422 -2.266 1 96.06 95 ILE A O 1
ATOM 727 N N . LYS A 1 96 ? 22.297 23.781 -4.457 1 96.19 96 LYS A N 1
ATOM 728 C CA . LYS A 1 96 ? 23.75 23.719 -4.523 1 96.19 96 LYS A CA 1
ATOM 729 C C . LYS A 1 96 ? 24.391 24.859 -3.73 1 96.19 96 LYS A C 1
ATOM 731 O O . LYS A 1 96 ? 25.359 24.641 -3 1 96.19 96 LYS A O 1
ATOM 736 N N . ASP A 1 97 ? 23.797 26.016 -3.859 1 96.56 97 ASP A N 1
ATOM 737 C CA . ASP A 1 97 ? 24.297 27.172 -3.119 1 96.56 97 ASP A CA 1
ATOM 738 C C . ASP A 1 97 ? 24.203 26.938 -1.613 1 96.56 97 ASP A C 1
ATOM 740 O O . ASP A 1 97 ? 25.125 27.297 -0.869 1 96.56 97 ASP A O 1
ATOM 744 N N . ALA A 1 98 ? 23.141 26.375 -1.2 1 97.44 98 ALA A N 1
ATOM 745 C CA . ALA A 1 98 ? 22.938 26.109 0.222 1 97.44 98 ALA A CA 1
ATOM 746 C C . ALA A 1 98 ? 23.969 25.125 0.752 1 97.44 98 ALA A C 1
ATOM 748 O O . ALA A 1 98 ? 24.578 25.344 1.805 1 97.44 98 ALA A O 1
ATOM 749 N N . LEU A 1 99 ? 24.156 24.078 0.035 1 96.69 99 LEU A N 1
ATOM 750 C CA . LEU A 1 99 ? 25.141 23.078 0.443 1 96.69 99 LEU A CA 1
ATOM 751 C C . LEU A 1 99 ? 26.547 23.656 0.451 1 96.69 99 LEU A C 1
ATOM 753 O O . LEU A 1 99 ? 27.312 23.438 1.394 1 96.69 99 LEU A O 1
ATOM 757 N N . ALA A 1 100 ? 26.859 24.406 -0.569 1 96.06 100 ALA A N 1
ATOM 758 C CA . ALA A 1 100 ? 28.156 25.062 -0.655 1 96.06 100 ALA A CA 1
ATOM 759 C C . ALA A 1 100 ? 28.375 26.016 0.513 1 96.06 100 ALA A C 1
ATOM 761 O O . ALA A 1 100 ? 29.5 26.172 0.999 1 96.06 100 ALA A O 1
ATOM 762 N N . ALA A 1 101 ? 27.344 26.578 0.952 1 96.38 101 ALA A N 1
ATOM 763 C CA . ALA A 1 101 ? 27.422 27.547 2.041 1 96.38 101 ALA A CA 1
ATOM 764 C C . ALA A 1 101 ? 27.484 26.844 3.396 1 96.38 101 ALA A C 1
ATOM 766 O O . ALA A 1 101 ? 27.625 27.5 4.434 1 96.38 101 ALA A O 1
ATOM 767 N N . GLY A 1 102 ? 27.281 25.547 3.354 1 95.62 102 GLY A N 1
ATOM 768 C CA . GLY A 1 102 ? 27.484 24.797 4.582 1 95.62 102 GLY A CA 1
ATOM 769 C C . GLY A 1 102 ? 26.188 24.328 5.207 1 95.62 102 GLY A C 1
ATOM 770 O O . GLY A 1 102 ? 26.188 23.75 6.301 1 95.62 102 GLY A O 1
ATOM 771 N N . MET A 1 103 ? 25.078 24.531 4.57 1 96.38 103 MET A N 1
ATOM 772 C CA . MET A 1 103 ? 23.797 24.109 5.117 1 96.38 103 MET A CA 1
ATOM 773 C C . MET 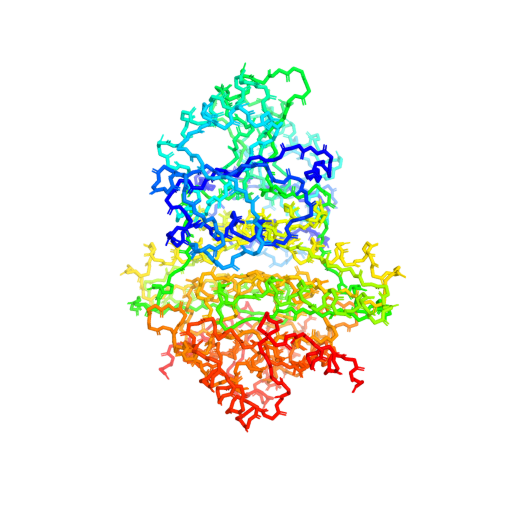A 1 103 ? 23.578 22.609 4.883 1 96.38 103 MET A C 1
ATOM 775 O O . MET A 1 103 ? 24.031 22.062 3.883 1 96.38 103 MET A O 1
ATOM 779 N N . SER A 1 104 ? 22.891 22 5.824 1 95.69 104 SER A N 1
ATOM 780 C CA . SER A 1 104 ? 22.281 20.703 5.551 1 95.69 104 SER A CA 1
ATOM 781 C C . SER A 1 104 ? 20.984 20.859 4.777 1 95.69 104 SER A C 1
ATOM 783 O O . SER A 1 104 ? 20.469 21.969 4.617 1 95.69 104 SER A O 1
ATOM 785 N N . LEU A 1 105 ? 20.578 19.766 4.223 1 95.44 105 LEU A N 1
ATOM 786 C CA . LEU A 1 105 ? 19.391 19.797 3.373 1 95.44 105 LEU A CA 1
ATOM 787 C C . LEU A 1 105 ? 18.359 18.781 3.854 1 95.44 105 LEU A C 1
ATOM 789 O O . LEU A 1 105 ? 18.703 17.656 4.195 1 95.44 105 LEU A O 1
ATOM 793 N N . VAL A 1 106 ? 17.125 19.266 3.969 1 93.06 106 VAL A N 1
ATOM 794 C CA . VAL A 1 106 ? 15.984 18.375 4.207 1 93.06 106 VAL A CA 1
ATOM 795 C C . VAL A 1 106 ? 15.156 18.25 2.93 1 93.06 106 VAL A C 1
ATOM 797 O O . VAL A 1 106 ? 14.609 19.234 2.436 1 93.06 106 VAL A O 1
ATOM 800 N N . ASN A 1 107 ? 15.086 17.047 2.465 1 92.38 107 ASN A N 1
ATOM 801 C CA . ASN A 1 107 ? 14.414 16.75 1.206 1 92.38 107 ASN A CA 1
ATOM 802 C C . ASN A 1 107 ? 13.18 15.891 1.422 1 92.38 107 ASN A C 1
ATOM 804 O O . ASN A 1 107 ? 13.289 14.719 1.797 1 92.38 107 ASN A O 1
ATOM 808 N N . GLY A 1 108 ? 12.039 16.438 1.138 1 89.44 108 GLY A N 1
ATOM 809 C CA . GLY A 1 108 ? 10.789 15.711 1.268 1 89.44 108 GLY A CA 1
ATOM 810 C C . GLY A 1 108 ? 10.25 15.203 -0.058 1 89.44 108 GLY A C 1
ATOM 811 O O . GLY A 1 108 ? 9.133 14.688 -0.126 1 89.44 108 GLY A O 1
ATOM 812 N N . LEU A 1 109 ? 10.984 15.305 -1.135 1 87.75 109 LEU A N 1
ATOM 813 C CA . LEU A 1 109 ? 10.562 14.859 -2.457 1 87.75 109 LEU A CA 1
ATOM 814 C C . LEU A 1 109 ? 10.672 13.344 -2.582 1 87.75 109 LEU A C 1
ATOM 816 O O . LEU A 1 109 ? 11.312 12.688 -1.754 1 87.75 109 LEU A O 1
ATOM 820 N N . HIS A 1 110 ? 10 12.836 -3.605 1 82.38 110 HIS A N 1
ATOM 821 C CA . HIS A 1 110 ? 10.031 11.391 -3.846 1 82.38 110 HIS A CA 1
ATOM 822 C C . HIS A 1 110 ? 11.422 10.945 -4.277 1 82.38 110 HIS A C 1
ATOM 824 O O . HIS A 1 110 ? 11.875 9.859 -3.9 1 82.38 110 HIS A O 1
ATOM 830 N N . ALA A 1 111 ? 12.07 11.758 -5.055 1 83.62 111 ALA A N 1
ATOM 831 C CA . ALA A 1 111 ? 13.414 11.43 -5.508 1 83.62 111 ALA A CA 1
ATOM 832 C C . ALA A 1 111 ? 14.445 11.727 -4.422 1 83.62 111 ALA A C 1
ATOM 834 O O . ALA A 1 111 ? 14.508 12.844 -3.902 1 83.62 111 ALA A O 1
ATOM 835 N N . PRO A 1 112 ? 15.242 10.734 -4.105 1 89 112 PRO A N 1
ATOM 836 C CA . PRO A 1 112 ? 16.312 11.016 -3.137 1 89 112 PRO A CA 1
ATOM 837 C C . PRO A 1 112 ? 17.406 11.914 -3.703 1 89 112 PRO A C 1
ATOM 839 O O . PRO A 1 112 ? 17.781 11.773 -4.867 1 89 112 PRO A O 1
ATOM 842 N N . LEU A 1 113 ? 17.828 12.812 -2.881 1 92.19 113 LEU A N 1
ATOM 843 C CA . LEU A 1 113 ? 18.906 13.711 -3.295 1 92.19 113 LEU A CA 1
ATOM 844 C C . LEU A 1 113 ? 20.234 13.281 -2.695 1 92.19 113 LEU A C 1
ATOM 846 O O . LEU A 1 113 ? 21.297 13.633 -3.213 1 92.19 113 LEU A O 1
ATOM 850 N N . SER A 1 114 ? 20.203 12.508 -1.65 1 92.06 114 SER A N 1
ATOM 851 C CA . SER A 1 114 ? 21.422 12.125 -0.925 1 92.06 114 SER A CA 1
ATOM 852 C C . SER A 1 114 ? 22.281 11.188 -1.76 1 92.06 114 SER A C 1
ATOM 854 O O . SER A 1 114 ? 23.484 11.031 -1.484 1 92.06 114 SER A O 1
ATOM 856 N N . THR A 1 115 ? 21.703 10.648 -2.785 1 89.38 115 THR A N 1
ATOM 857 C CA . THR A 1 115 ? 22.453 9.68 -3.586 1 89.38 115 THR A CA 1
ATOM 858 C C . THR A 1 115 ? 23.016 10.328 -4.844 1 89.38 115 THR A C 1
ATOM 860 O O . THR A 1 115 ? 23.734 9.695 -5.609 1 89.38 115 THR A O 1
ATOM 863 N N . ILE A 1 116 ? 22.719 11.547 -5.098 1 91.69 116 ILE A N 1
ATOM 864 C CA . ILE A 1 116 ? 23.188 12.25 -6.281 1 91.69 116 ILE A CA 1
ATOM 865 C C . ILE A 1 116 ? 24.656 12.633 -6.102 1 91.69 116 ILE A C 1
ATOM 867 O O . ILE A 1 116 ? 25 13.414 -5.211 1 91.69 116 ILE A O 1
ATOM 871 N N . PRO A 1 117 ? 25.484 12.141 -6.945 1 93.69 117 PRO A N 1
ATOM 872 C CA . PRO A 1 117 ? 26.922 12.344 -6.746 1 93.69 117 PRO A CA 1
ATOM 873 C C . PRO A 1 117 ? 27.312 13.82 -6.676 1 93.69 117 PRO A C 1
ATOM 875 O O . PRO A 1 117 ? 28.094 14.211 -5.812 1 93.69 117 PRO A O 1
ATOM 878 N N . ASP A 1 118 ? 26.75 14.625 -7.52 1 94.19 118 ASP A N 1
ATOM 879 C CA . ASP A 1 118 ? 27.078 16.047 -7.57 1 94.19 118 ASP A CA 1
ATOM 880 C C . ASP A 1 118 ? 26.766 16.734 -6.242 1 94.19 118 ASP A C 1
ATOM 882 O O . ASP A 1 118 ? 27.469 17.641 -5.824 1 94.19 118 ASP A O 1
ATOM 886 N N . LEU A 1 119 ? 25.719 16.312 -5.602 1 95.5 119 LEU A N 1
ATOM 887 C CA . LEU A 1 119 ? 25.328 16.891 -4.324 1 95.5 119 LEU A CA 1
ATOM 888 C C . LEU A 1 119 ? 26.203 16.359 -3.191 1 95.5 119 LEU A C 1
ATOM 890 O O . LEU A 1 119 ? 26.594 17.109 -2.297 1 95.5 119 LEU A O 1
ATOM 894 N N . LYS A 1 120 ? 26.5 15.148 -3.291 1 93.12 120 LYS A N 1
ATOM 895 C CA . LYS A 1 120 ? 27.359 14.516 -2.293 1 93.12 120 LYS A CA 1
ATOM 896 C C . LYS A 1 120 ? 28.734 15.18 -2.244 1 93.12 120 LYS A C 1
ATOM 898 O O . LYS A 1 120 ? 29.312 15.336 -1.168 1 93.12 120 LYS A O 1
ATOM 903 N N . ALA A 1 121 ? 29.172 15.531 -3.383 1 94.81 121 ALA A N 1
ATOM 904 C CA . ALA A 1 121 ? 30.5 16.125 -3.5 1 94.81 121 ALA A CA 1
ATOM 905 C C . ALA A 1 121 ? 30.547 17.484 -2.824 1 94.81 121 ALA A C 1
ATOM 907 O O . ALA A 1 121 ? 31.625 17.969 -2.473 1 94.81 121 ALA A O 1
ATOM 908 N N . LEU A 1 122 ? 29.438 18.078 -2.646 1 95 122 LEU A N 1
ATOM 909 C CA . LEU A 1 122 ? 29.391 19.406 -2.055 1 95 122 LEU A CA 1
ATOM 910 C C . LEU A 1 122 ? 29.359 19.328 -0.533 1 95 122 LEU A C 1
ATOM 912 O O . LEU A 1 122 ? 29.578 20.328 0.152 1 95 122 LEU A O 1
ATOM 916 N N . LEU A 1 123 ? 29.109 18.141 0.028 1 94.31 123 LEU A N 1
ATOM 917 C CA . LEU A 1 123 ? 28.906 17.984 1.466 1 94.31 123 LEU A CA 1
ATOM 918 C C . LEU A 1 123 ? 30.234 18.125 2.217 1 94.31 123 LEU A C 1
ATOM 920 O O . LEU A 1 123 ? 31.234 17.547 1.822 1 94.31 123 LEU A O 1
ATOM 924 N N . LYS A 1 124 ? 30.234 18.922 3.16 1 93.44 124 LYS A N 1
ATOM 925 C CA . LYS A 1 124 ? 31.328 19.047 4.113 1 93.44 124 LYS A CA 1
ATOM 926 C C . LYS A 1 124 ? 31.047 18.266 5.395 1 93.44 124 LYS A C 1
ATOM 928 O O . LYS A 1 124 ? 29.906 17.828 5.621 1 93.44 124 LYS A O 1
ATOM 933 N N . PRO A 1 125 ? 32.125 18.047 6.191 1 91.19 125 PRO A N 1
ATOM 934 C CA . PRO A 1 125 ? 31.891 17.359 7.461 1 91.19 125 PRO A CA 1
ATOM 935 C C . PRO A 1 125 ? 30.812 18.031 8.305 1 91.19 125 PRO A C 1
ATOM 937 O O . PRO A 1 125 ? 30.781 19.25 8.43 1 91.19 125 PRO A O 1
ATOM 940 N N . GLY A 1 126 ? 29.953 17.297 8.734 1 90.12 126 GLY A N 1
ATOM 941 C CA . GLY A 1 126 ? 28.891 17.797 9.578 1 90.12 126 GLY A CA 1
ATOM 942 C C . GLY A 1 126 ? 27.609 18.078 8.812 1 90.12 126 GLY A C 1
ATOM 943 O O . GLY A 1 126 ? 26.531 18.188 9.406 1 90.12 126 GLY A O 1
ATOM 944 N N . GLN A 1 127 ? 27.672 18.234 7.488 1 92.19 127 GLN A N 1
ATOM 945 C CA . GLN A 1 127 ? 26.5 18.438 6.645 1 92.19 127 GLN A CA 1
ATOM 946 C C . GLN A 1 127 ? 25.844 17.109 6.273 1 92.19 127 GLN A C 1
ATOM 948 O O . GLN A 1 127 ? 26.5 16.078 6.254 1 92.19 127 GLN A O 1
ATOM 953 N N . MET A 1 128 ? 24.562 17.25 6.062 1 92.69 128 MET A N 1
ATOM 954 C CA . MET A 1 128 ? 23.875 16.047 5.594 1 92.69 128 MET A CA 1
ATOM 955 C C . MET A 1 128 ? 22.703 16.422 4.695 1 92.69 128 MET A C 1
ATOM 957 O O . MET A 1 128 ? 22.188 17.531 4.766 1 92.69 128 MET A O 1
ATOM 961 N N . ILE A 1 129 ? 22.359 15.547 3.873 1 94.12 129 ILE A N 1
ATOM 962 C CA . ILE A 1 129 ? 21.094 15.562 3.15 1 94.12 129 ILE A CA 1
ATOM 963 C C . ILE A 1 129 ? 20.156 14.516 3.736 1 94.12 129 ILE A C 1
ATOM 965 O O . ILE A 1 129 ? 20.438 13.312 3.672 1 94.12 129 ILE A O 1
ATOM 969 N N . TRP A 1 130 ? 19.109 15.023 4.293 1 91.44 130 TRP A N 1
ATOM 970 C CA . TRP A 1 130 ? 18.109 14.133 4.855 1 91.44 130 TRP A CA 1
ATOM 971 C C . TRP A 1 130 ? 16.984 13.891 3.855 1 91.44 130 TRP A C 1
ATOM 973 O O . TRP A 1 130 ? 16.125 14.758 3.643 1 91.44 130 TRP A O 1
ATOM 983 N N . ASP A 1 131 ? 16.969 12.695 3.326 1 91.81 131 ASP A N 1
ATOM 984 C CA . ASP A 1 131 ? 15.82 12.258 2.551 1 91.81 131 ASP A CA 1
ATOM 985 C C . ASP A 1 131 ? 14.711 11.734 3.465 1 91.81 131 ASP A C 1
ATOM 987 O O . ASP A 1 131 ? 14.805 10.625 3.996 1 91.81 131 ASP A O 1
ATOM 991 N N . VAL A 1 132 ? 13.641 12.492 3.52 1 89.94 132 VAL A N 1
ATOM 992 C CA . VAL A 1 132 ? 12.594 12.227 4.5 1 89.94 132 VAL A CA 1
ATOM 993 C C . VAL A 1 132 ? 11.828 10.961 4.105 1 89.94 132 VAL A C 1
ATOM 995 O O . VAL A 1 132 ? 11.453 10.164 4.965 1 89.94 132 VAL A O 1
ATOM 998 N N . ARG A 1 133 ? 11.633 10.727 2.771 1 88.25 133 ARG A N 1
ATOM 999 C CA . ARG A 1 133 ? 10.828 9.617 2.256 1 88.25 133 ARG A CA 1
ATOM 1000 C C . ARG A 1 133 ? 11.68 8.359 2.094 1 88.25 133 ARG A C 1
ATOM 1002 O O . ARG A 1 133 ? 11.883 7.883 0.976 1 88.25 133 ARG A O 1
ATOM 1009 N N . LYS A 1 134 ? 12.141 7.863 3.139 1 88.5 134 LYS A N 1
ATOM 1010 C CA . LYS A 1 134 ? 12.906 6.621 3.145 1 88.5 134 LYS A CA 1
ATOM 1011 C C . LYS A 1 134 ? 12.234 5.566 4.02 1 88.5 134 LYS A C 1
ATOM 1013 O O . LYS A 1 134 ? 11.891 5.836 5.172 1 88.5 134 LYS A O 1
ATOM 1018 N N . GLU A 1 135 ? 12.07 4.406 3.367 1 90.19 135 GLU A N 1
ATOM 1019 C CA . GLU A 1 135 ? 11.508 3.289 4.121 1 90.19 135 GLU A CA 1
ATOM 1020 C C . GLU A 1 135 ? 12.398 2.916 5.301 1 90.19 135 GLU A C 1
ATOM 1022 O O . GLU A 1 135 ? 13.602 2.719 5.137 1 90.19 135 GLU A O 1
ATOM 1027 N N . PRO A 1 136 ? 11.844 2.885 6.504 1 89.19 136 PRO A N 1
ATOM 1028 C CA . PRO A 1 136 ? 12.648 2.455 7.648 1 89.19 136 PRO A CA 1
ATOM 1029 C C . PRO A 1 136 ? 13.141 1.018 7.516 1 89.19 136 PRO A C 1
ATOM 1031 O O . PRO A 1 136 ? 12.508 0.201 6.84 1 89.19 136 PRO A O 1
ATOM 1034 N N . PRO A 1 137 ? 14.242 0.745 8.141 1 87.12 137 PRO A N 1
ATOM 1035 C CA . PRO A 1 137 ? 14.758 -0.627 8.102 1 87.12 137 PRO A CA 1
ATOM 1036 C C . PRO A 1 137 ? 14.016 -1.562 9.055 1 87.12 137 PRO A C 1
ATOM 1038 O O . PRO A 1 137 ? 13.297 -1.099 9.945 1 87.12 137 PRO A O 1
ATOM 1041 N N . ASN A 1 138 ? 14.102 -2.855 8.859 1 87.88 138 ASN A N 1
ATOM 1042 C CA . ASN A 1 138 ? 13.664 -3.906 9.766 1 87.88 138 ASN A CA 1
ATOM 1043 C C . ASN A 1 138 ? 12.156 -3.842 10.016 1 87.88 138 ASN A C 1
ATOM 1045 O O . ASN A 1 138 ? 11.703 -3.918 11.156 1 87.88 138 ASN A O 1
ATOM 1049 N N . LEU A 1 139 ? 11.477 -3.562 8.953 1 91 139 LEU A N 1
ATOM 1050 C CA . LEU A 1 139 ? 10.023 -3.578 9.047 1 91 139 LEU A CA 1
ATOM 1051 C C . LEU A 1 139 ? 9.484 -5.004 9 1 91 139 LEU A C 1
ATOM 1053 O O . LEU A 1 139 ? 10.023 -5.848 8.281 1 91 139 LEU A O 1
ATOM 1057 N N . GLY A 1 140 ? 8.555 -5.301 9.797 1 89.06 140 GLY A N 1
ATOM 1058 C CA . GLY A 1 140 ? 7.789 -6.535 9.742 1 89.06 140 GLY A CA 1
ATOM 1059 C C . GLY A 1 140 ? 6.371 -6.336 9.242 1 89.06 140 GLY A C 1
ATOM 1060 O O . GLY A 1 140 ? 5.977 -5.219 8.906 1 89.06 140 GLY A O 1
ATOM 1061 N N . VAL A 1 141 ? 5.648 -7.391 9.172 1 91.38 141 VAL A N 1
ATOM 1062 C CA . VAL A 1 141 ? 4.242 -7.328 8.781 1 91.38 141 VAL A CA 1
ATOM 1063 C C . VAL A 1 141 ? 3.379 -7.078 10.016 1 91.38 141 VAL A C 1
ATOM 1065 O O . VAL A 1 141 ? 3.797 -7.355 11.141 1 91.38 141 VAL A O 1
ATOM 1068 N N . ALA A 1 142 ? 2.229 -6.508 9.789 1 94.94 142 ALA A N 1
ATOM 1069 C CA . ALA A 1 142 ? 1.32 -6.199 10.891 1 94.94 142 ALA A CA 1
ATOM 1070 C C . ALA A 1 142 ? 0.674 -7.469 11.438 1 94.94 142 ALA A C 1
ATOM 1072 O O . ALA A 1 142 ? 0.416 -8.414 10.688 1 94.94 142 ALA A O 1
ATOM 1073 N N . ALA A 1 143 ? 0.38 -7.457 12.734 1 94.06 143 ALA A N 1
ATOM 1074 C CA . ALA A 1 143 ? -0.203 -8.617 13.406 1 94.06 143 ALA A CA 1
ATOM 1075 C C . ALA A 1 143 ? -1.439 -8.219 14.203 1 94.06 143 ALA A C 1
ATOM 1077 O O . ALA A 1 143 ? -1.938 -9.008 15.016 1 94.06 143 ALA A O 1
ATOM 1078 N N . ALA A 1 144 ? -1.886 -6.996 14.023 1 95.31 144 ALA A N 1
ATOM 1079 C CA . ALA A 1 144 ? -3.039 -6.461 14.742 1 95.31 144 ALA A CA 1
ATOM 1080 C C . ALA A 1 144 ? -2.775 -6.414 16.25 1 95.31 144 ALA A C 1
ATOM 1082 O O . ALA A 1 144 ? -3.678 -6.668 17.047 1 95.31 144 ALA A O 1
ATOM 1083 N N . MET A 1 145 ? -1.553 -6.125 16.594 1 96.38 145 MET A N 1
ATOM 1084 C CA . MET A 1 145 ? -1.191 -6.094 18.016 1 96.38 145 MET A CA 1
ATOM 1085 C C . MET A 1 145 ? -1.56 -4.75 18.641 1 96.38 145 MET A C 1
ATOM 1087 O O . MET A 1 145 ? -1.662 -4.637 19.859 1 96.38 145 MET A O 1
ATOM 1091 N N . ALA A 1 146 ? -1.703 -3.732 17.828 1 97.19 146 ALA A N 1
ATOM 1092 C CA . ALA A 1 146 ? -2.062 -2.42 18.359 1 97.19 146 ALA A CA 1
ATOM 1093 C C . ALA A 1 146 ? -3.371 -2.482 19.141 1 97.19 146 ALA A C 1
ATOM 1095 O O . ALA A 1 146 ? -3.592 -1.688 20.062 1 97.19 146 ALA A O 1
ATOM 1096 N N . ARG A 1 147 ? -4.219 -3.422 18.828 1 95.12 147 ARG A N 1
ATOM 1097 C CA . ARG A 1 147 ? -5.516 -3.578 19.469 1 95.12 147 ARG A CA 1
ATOM 1098 C C . ARG A 1 147 ? -5.352 -3.863 20.953 1 95.12 147 ARG A C 1
ATOM 1100 O O . ARG A 1 147 ? -6.301 -3.709 21.734 1 95.12 147 ARG A O 1
ATOM 1107 N N . THR A 1 148 ? -4.203 -4.301 21.391 1 95.81 148 THR A N 1
ATOM 1108 C CA . THR A 1 148 ? -3.965 -4.668 22.781 1 95.81 148 THR A CA 1
ATOM 1109 C C . THR A 1 148 ? -3.518 -3.457 23.594 1 95.81 148 THR A C 1
ATOM 1111 O O . THR A 1 148 ? -3.393 -3.537 24.812 1 95.81 148 THR A O 1
ATOM 1114 N N . LEU A 1 149 ? -3.27 -2.352 22.969 1 97.69 149 LEU A N 1
ATOM 1115 C CA . LEU A 1 149 ? -2.787 -1.153 23.656 1 97.69 149 LEU A CA 1
ATOM 1116 C C . LEU A 1 149 ? -3.904 -0.495 24.453 1 97.69 149 LEU A C 1
ATOM 1118 O O . LEU A 1 149 ? -5.055 -0.453 24 1 97.69 149 LEU A O 1
ATOM 1122 N N . PRO A 1 150 ? -3.574 0.042 25.562 1 96.44 150 PRO A N 1
ATOM 1123 C CA . PRO A 1 150 ? -4.602 0.672 26.391 1 96.44 150 PRO A CA 1
ATOM 1124 C C . PRO A 1 150 ? -4.934 2.094 25.953 1 96.44 150 PRO A C 1
ATOM 1126 O O . PRO A 1 150 ? -5.973 2.639 26.328 1 96.44 150 PRO A O 1
ATOM 1129 N N . CYS A 1 151 ? -4.07 2.705 25.25 1 97.69 151 CYS A N 1
ATOM 1130 C CA . CYS A 1 151 ? -4.25 4.109 24.906 1 97.69 151 CYS A CA 1
ATOM 1131 C C . CYS A 1 151 ? -5.32 4.277 23.828 1 97.69 151 CYS A C 1
ATOM 1133 O O . CYS A 1 151 ? -5.637 3.326 23.109 1 97.69 151 CYS A O 1
ATOM 1135 N N . ARG A 1 152 ? -5.844 5.469 23.75 1 97.88 152 ARG A N 1
ATOM 1136 C CA . ARG A 1 152 ? -6.691 5.84 22.625 1 97.88 152 ARG A CA 1
ATOM 1137 C C . ARG A 1 152 ? -5.855 6.082 21.359 1 97.88 152 ARG A C 1
ATOM 1139 O O . ARG A 1 152 ? -4.773 6.672 21.438 1 97.88 152 ARG A O 1
ATOM 1146 N N . ARG A 1 153 ? -6.215 5.543 20.344 1 98.62 153 ARG A N 1
ATOM 1147 C CA . ARG A 1 153 ? -5.598 5.73 19.031 1 98.62 153 ARG A CA 1
ATOM 1148 C C . ARG A 1 153 ? -6.559 6.402 18.062 1 98.62 153 ARG A C 1
ATOM 1150 O O . ARG A 1 153 ? -7.496 5.77 17.578 1 98.62 153 ARG A O 1
ATOM 1157 N N . VAL A 1 154 ? -6.363 7.699 17.797 1 98.81 154 VAL A N 1
ATOM 1158 C CA . VAL A 1 154 ? -7.262 8.508 16.984 1 98.81 154 VAL A CA 1
ATOM 1159 C C . VAL A 1 154 ? -6.656 8.711 15.594 1 98.81 154 VAL A C 1
ATOM 1161 O O . VAL A 1 154 ? -5.605 9.344 15.453 1 98.81 154 VAL A O 1
ATOM 1164 N N . LEU A 1 155 ? -7.297 8.148 14.633 1 98.88 155 LEU A N 1
ATOM 1165 C CA . LEU A 1 155 ? -6.848 8.273 13.25 1 98.88 155 LEU A CA 1
ATOM 1166 C C . LEU A 1 155 ? -7.711 9.273 12.492 1 98.88 155 LEU A C 1
ATOM 1168 O O . LEU A 1 155 ? -8.938 9.164 12.484 1 98.88 155 LEU A O 1
ATOM 1172 N N . THR A 1 156 ? -7.086 10.258 11.906 1 98.88 156 THR A N 1
ATOM 1173 C CA . THR A 1 156 ? -7.824 11.117 10.984 1 98.88 156 THR A CA 1
ATOM 1174 C C . THR A 1 156 ? -7.945 10.461 9.609 1 98.88 156 THR A C 1
ATOM 1176 O O . THR A 1 156 ? -6.973 9.906 9.094 1 98.88 156 THR A O 1
ATOM 1179 N N . VAL A 1 157 ? -9.094 10.422 9.086 1 98.81 157 VAL A N 1
ATOM 1180 C CA . VAL A 1 157 ? -9.391 9.984 7.73 1 98.81 157 VAL A CA 1
ATOM 1181 C C . VAL A 1 157 ? -10.055 11.117 6.953 1 98.81 157 VAL A C 1
ATOM 1183 O O . VAL A 1 157 ? -10.398 12.156 7.527 1 98.81 157 VAL A O 1
ATOM 1186 N N . GLY A 1 158 ? -10.156 11.008 5.621 1 98.44 158 GLY A N 1
ATOM 1187 C CA . GLY A 1 158 ? -10.633 12.156 4.871 1 98.44 158 GLY A CA 1
ATOM 1188 C C . GLY A 1 158 ? -11.461 11.781 3.66 1 98.44 158 GLY A C 1
ATOM 1189 O O . GLY A 1 158 ? -11.391 10.648 3.182 1 98.44 158 GLY A O 1
ATOM 1190 N N . THR A 1 159 ? -12.266 12.758 3.195 1 98.38 159 THR A N 1
ATOM 1191 C CA . THR A 1 159 ? -12.969 12.609 1.926 1 98.38 159 THR A CA 1
ATOM 1192 C C . THR A 1 159 ? -12 12.766 0.754 1 98.38 159 THR A C 1
ATOM 1194 O O . THR A 1 159 ? -12.273 12.281 -0.348 1 98.38 159 THR A O 1
ATOM 1197 N N . ASP A 1 160 ? -10.883 13.422 1.058 1 96.5 160 ASP A N 1
ATOM 1198 C CA . ASP A 1 160 ? -9.867 13.648 0.035 1 96.5 160 ASP A CA 1
ATOM 1199 C C . ASP A 1 160 ? -8.477 13.75 0.654 1 96.5 160 ASP A C 1
ATOM 1201 O O . ASP A 1 160 ? -8.32 13.633 1.872 1 96.5 160 ASP A O 1
ATOM 1205 N N . MET A 1 161 ? -7.352 13.836 -0.092 1 89 161 MET A N 1
ATOM 1206 C CA . MET A 1 161 ? -5.965 13.812 0.366 1 89 161 MET A CA 1
ATOM 1207 C C . MET A 1 161 ? -5.578 15.148 0.994 1 89 161 MET A C 1
ATOM 1209 O O . MET A 1 161 ? -4.902 15.18 2.023 1 89 161 MET A O 1
ATOM 1213 N N . ALA A 1 162 ? -5.871 16.219 0.547 1 87.38 162 ALA A N 1
ATOM 1214 C CA . ALA A 1 162 ? -5.445 17.547 0.963 1 87.38 162 ALA A CA 1
ATOM 1215 C C . ALA A 1 162 ? -6.613 18.344 1.551 1 87.38 162 ALA A C 1
ATOM 1217 O O . ALA A 1 162 ? -6.879 19.469 1.134 1 87.38 162 ALA A O 1
ATOM 1218 N N . VAL A 1 163 ? -7.152 17.719 2.689 1 94.75 163 VAL A N 1
ATOM 1219 C CA . VAL A 1 163 ? -8.328 18.375 3.238 1 94.75 163 VAL A CA 1
ATOM 1220 C C . VAL A 1 163 ? -8.031 18.859 4.656 1 94.75 163 VAL A C 1
ATOM 1222 O O . VAL A 1 163 ? -8.859 19.531 5.277 1 94.75 163 VAL A O 1
ATOM 1225 N N . GLY A 1 164 ? -6.82 18.5 5.23 1 93.94 164 GLY A N 1
ATOM 1226 C CA . GLY A 1 164 ? -6.457 19.031 6.535 1 93.94 164 GLY A CA 1
ATOM 1227 C C . GLY A 1 164 ? -6.316 17.953 7.602 1 93.94 164 GLY A C 1
ATOM 1228 O O . GLY A 1 164 ? -6.488 18.234 8.789 1 93.94 164 GLY A O 1
ATOM 1229 N N . LYS A 1 165 ? -6.023 16.734 7.199 1 97 165 LYS A N 1
ATOM 1230 C CA . LYS A 1 165 ? -5.926 15.625 8.141 1 97 165 LYS A CA 1
ATOM 1231 C C . LYS A 1 165 ? -4.77 15.828 9.117 1 97 165 LYS A C 1
ATOM 1233 O O . LYS A 1 165 ? -4.934 15.648 10.328 1 97 165 LYS A O 1
ATOM 1238 N N . MET A 1 166 ? -3.646 16.266 8.625 1 95.25 166 MET A N 1
ATOM 1239 C CA . MET A 1 166 ? -2.504 16.5 9.508 1 95.25 166 MET A CA 1
ATOM 1240 C C . MET A 1 166 ? -2.805 17.625 10.5 1 95.25 166 MET A C 1
ATOM 1242 O O . MET A 1 166 ? -2.576 17.453 11.703 1 95.25 166 MET A O 1
ATOM 1246 N N . SER A 1 167 ? -3.309 18.703 9.969 1 93.69 167 SER A N 1
ATOM 1247 C CA . SER A 1 167 ? -3.613 19.844 10.828 1 93.69 167 SER A CA 1
ATOM 1248 C C . SER A 1 167 ? -4.613 19.469 11.914 1 93.69 167 SER A C 1
ATOM 1250 O O . SER A 1 167 ? -4.469 19.891 13.07 1 93.69 167 SER A O 1
ATOM 1252 N N . THR A 1 168 ? -5.617 18.703 11.531 1 97.5 168 THR A N 1
ATOM 1253 C CA . THR A 1 168 ? -6.594 18.234 12.508 1 97.5 168 THR A CA 1
ATOM 1254 C C . THR A 1 168 ? -5.922 17.406 13.602 1 97.5 168 THR A C 1
ATOM 1256 O O . THR A 1 168 ? -6.176 17.609 14.789 1 97.5 168 THR A O 1
ATOM 1259 N N . SER A 1 169 ? -5.059 16.5 13.219 1 97.81 169 SER A N 1
ATOM 1260 C CA . SER A 1 169 ? -4.34 15.68 14.18 1 97.81 169 SER A CA 1
ATOM 1261 C C . SER A 1 169 ? -3.492 16.531 15.117 1 97.81 169 SER A C 1
ATOM 1263 O O . SER A 1 169 ? -3.441 16.281 16.328 1 97.81 169 SER A O 1
ATOM 1265 N N . LEU A 1 170 ? -2.855 17.531 14.594 1 94.81 170 LEU A N 1
ATOM 1266 C CA . LEU A 1 170 ? -2.016 18.406 15.398 1 94.81 170 LEU A CA 1
ATOM 1267 C C . LEU A 1 170 ? -2.859 19.219 16.375 1 94.81 170 LEU A C 1
ATOM 1269 O O . LEU A 1 170 ? -2.488 19.359 17.547 1 94.81 170 LEU A O 1
ATOM 1273 N N . GLU A 1 171 ? -3.949 19.75 15.898 1 95.88 171 GLU A N 1
ATOM 1274 C CA . GLU A 1 171 ? -4.836 20.5 16.781 1 95.88 171 GLU A CA 1
ATOM 1275 C C . GLU A 1 171 ? -5.371 19.641 17.906 1 95.88 171 GLU A C 1
ATOM 1277 O O . GLU A 1 171 ? -5.465 20.094 19.047 1 95.88 171 GLU A O 1
ATOM 1282 N N . LEU A 1 172 ? -5.73 18.422 17.594 1 98.12 172 LEU A N 1
ATOM 1283 C CA . LEU A 1 172 ? -6.191 17.484 18.609 1 98.12 172 LEU A CA 1
ATOM 1284 C C . LEU A 1 172 ? -5.086 17.188 19.609 1 98.12 172 LEU A C 1
ATOM 1286 O O . LEU A 1 172 ? -5.332 17.125 20.812 1 98.12 172 LEU A O 1
ATOM 1290 N N . HIS A 1 173 ? -3.889 16.984 19.109 1 96.81 173 HIS A N 1
ATOM 1291 C CA . HIS A 1 173 ? -2.723 16.734 19.953 1 96.81 173 HIS A CA 1
ATOM 1292 C C . HIS A 1 173 ? -2.502 17.875 20.938 1 96.81 173 HIS A C 1
ATOM 1294 O O . HIS A 1 173 ? -2.357 17.641 22.141 1 96.81 173 HIS A O 1
ATOM 1300 N N . TRP A 1 174 ? -2.58 19.062 20.469 1 94.38 174 TRP A N 1
ATOM 1301 C CA . TRP A 1 174 ? -2.361 20.234 21.312 1 94.38 174 TRP A CA 1
ATOM 1302 C C . TRP A 1 174 ? -3.486 20.391 22.328 1 94.38 174 TRP A C 1
ATOM 1304 O O . TRP A 1 174 ? -3.234 20.672 23.5 1 94.38 174 TRP A O 1
ATOM 1314 N N . ALA A 1 175 ? -4.699 20.219 21.844 1 97.25 175 ALA A N 1
ATOM 1315 C CA . ALA A 1 175 ? -5.836 20.281 22.766 1 97.25 175 ALA A CA 1
ATOM 1316 C C . ALA A 1 175 ? -5.707 19.219 23.859 1 97.25 175 ALA A C 1
ATOM 1318 O O . ALA A 1 175 ? -6.039 19.484 25.016 1 97.25 175 ALA A O 1
ATOM 1319 N N . SER A 1 176 ? -5.25 18.062 23.484 1 98 176 SER A N 1
ATOM 1320 C CA . SER A 1 176 ? -5.059 16.984 24.438 1 98 176 SER A CA 1
ATOM 1321 C C . SER A 1 176 ? -4.004 17.344 25.484 1 98 176 SER A C 1
ATOM 1323 O O . SER A 1 176 ? -4.207 17.141 26.688 1 98 176 SER A O 1
ATOM 1325 N N . LYS A 1 177 ? -2.955 17.938 25.016 1 96.81 177 LYS A N 1
ATOM 1326 C CA . LYS A 1 177 ? -1.896 18.359 25.938 1 96.81 177 LYS A CA 1
ATOM 1327 C C . LYS A 1 177 ? -2.393 19.438 26.891 1 96.81 177 LYS A C 1
ATOM 1329 O O . LYS A 1 177 ? -2.082 19.406 28.078 1 96.81 177 LYS A O 1
ATOM 1334 N N . LEU A 1 178 ? -3.076 20.297 26.344 1 96.38 178 LEU A N 1
ATOM 1335 C CA . LEU A 1 178 ? -3.613 21.391 27.156 1 96.38 178 LEU A CA 1
ATOM 1336 C C . LEU A 1 178 ? -4.523 20.859 28.25 1 96.38 178 LEU A C 1
ATOM 1338 O O . LEU A 1 178 ? -4.621 21.469 29.328 1 96.38 178 LEU A O 1
ATOM 1342 N N . ARG A 1 179 ? -5.098 19.766 28.031 1 96.94 179 ARG A N 1
ATOM 1343 C CA . ARG A 1 179 ? -6.008 19.172 29.016 1 96.94 179 ARG A CA 1
ATOM 1344 C C . ARG A 1 179 ? -5.262 18.203 29.938 1 96.94 179 ARG A C 1
ATOM 1346 O O . ARG A 1 179 ? -5.879 17.5 30.734 1 96.94 179 ARG A O 1
ATOM 1353 N N . GLY A 1 180 ? -4.027 18.047 29.719 1 96.56 180 GLY A N 1
ATOM 1354 C CA . GLY A 1 180 ? -3.197 17.281 30.641 1 96.56 180 GLY A CA 1
ATOM 1355 C C . GLY A 1 180 ? -3.039 15.828 30.25 1 96.56 180 GLY A C 1
ATOM 1356 O O . GLY A 1 180 ? -2.523 15.023 31.031 1 96.56 180 GLY A O 1
ATOM 1357 N N . TRP A 1 181 ? -3.447 15.484 29.062 1 96.88 181 TRP A N 1
ATOM 1358 C CA . TRP A 1 181 ? -3.27 14.117 28.578 1 96.88 181 TRP A CA 1
ATOM 1359 C C . TRP A 1 181 ? -1.846 13.891 28.094 1 96.88 181 TRP A C 1
ATOM 1361 O O . TRP A 1 181 ? -1.22 14.805 27.547 1 96.88 181 TRP A O 1
ATOM 1371 N N . ARG A 1 182 ? -1.256 12.773 28.5 1 97.94 182 ARG A N 1
ATOM 1372 C CA . ARG A 1 182 ? -0.041 12.352 27.812 1 97.94 182 ARG A CA 1
ATOM 1373 C C . ARG A 1 182 ? -0.329 12.016 26.344 1 97.94 182 ARG A C 1
ATOM 1375 O O . ARG A 1 182 ? -0.685 10.883 26.016 1 97.94 182 ARG A O 1
ATOM 1382 N N . SER A 1 183 ? -0.178 13.016 25.5 1 97.81 183 SER A N 1
ATOM 1383 C CA . SER A 1 183 ? -0.562 12.961 24.094 1 97.81 183 SER A CA 1
ATOM 1384 C C . SER A 1 183 ? 0.664 12.891 23.188 1 97.81 183 SER A C 1
ATOM 1386 O O . SER A 1 183 ? 1.685 13.523 23.469 1 97.81 183 SER A O 1
ATOM 1388 N N . LYS A 1 184 ? 0.559 12.109 22.141 1 96.94 184 LYS A N 1
ATOM 1389 C CA . LYS A 1 184 ? 1.607 12.039 21.125 1 96.94 184 LYS A CA 1
ATOM 1390 C C . LYS A 1 184 ? 1.021 12.125 19.719 1 96.94 184 LYS A C 1
ATOM 1392 O O . LYS A 1 184 ? 0.044 11.445 19.406 1 96.94 184 LYS A O 1
ATOM 1397 N N . PHE A 1 185 ? 1.541 13.039 19 1 96.75 185 PHE A N 1
ATOM 1398 C CA . PHE A 1 185 ? 1.257 13.102 17.578 1 96.75 185 PHE A CA 1
ATOM 1399 C C . PHE A 1 185 ? 2.18 12.164 16.797 1 96.75 185 PHE A C 1
ATOM 1401 O O . PHE A 1 185 ? 3.4 12.219 16.953 1 96.75 185 PHE A O 1
ATOM 1408 N N . LEU A 1 186 ? 1.648 11.297 15.953 1 97.56 186 LEU A N 1
ATOM 1409 C CA . LEU A 1 186 ? 2.408 10.344 15.148 1 97.56 186 LEU A CA 1
ATOM 1410 C C . LEU A 1 186 ? 2.289 10.672 13.664 1 97.56 186 LEU A C 1
ATOM 1412 O O . LEU A 1 186 ? 1.275 10.367 13.031 1 97.56 186 LEU A O 1
ATOM 1416 N N . PRO A 1 187 ? 3.281 11.305 13.086 1 96.56 187 PRO A N 1
ATOM 1417 C CA . PRO A 1 187 ? 3.221 11.695 11.672 1 96.56 187 PRO A CA 1
ATOM 1418 C C . PRO A 1 187 ? 3.41 10.508 10.727 1 96.56 187 PRO A C 1
ATOM 1420 O O . PRO A 1 187 ? 4.188 9.602 11.023 1 96.56 187 PRO A O 1
ATOM 1423 N N . THR A 1 188 ? 2.75 10.539 9.609 1 96.75 188 THR A N 1
ATOM 1424 C CA . THR A 1 188 ? 2.863 9.484 8.609 1 96.75 188 THR A CA 1
ATOM 1425 C C . THR A 1 188 ? 3.154 10.078 7.234 1 96.75 188 THR A C 1
ATOM 1427 O O . THR A 1 188 ? 3.098 9.375 6.223 1 96.75 188 THR A O 1
ATOM 1430 N N . GLY A 1 189 ? 3.367 11.312 7.117 1 92 189 GLY A N 1
ATOM 1431 C CA . GLY A 1 189 ? 3.756 12.031 5.914 1 92 189 GLY A CA 1
ATOM 1432 C C . GLY A 1 189 ? 5.012 12.867 6.098 1 92 189 GLY A C 1
ATOM 1433 O O . GLY A 1 189 ? 5.445 13.109 7.223 1 92 189 GLY A O 1
ATOM 1434 N N . GLN A 1 190 ? 5.512 13.352 4.973 1 85.94 190 GLN A N 1
ATOM 1435 C CA . GLN A 1 190 ? 6.801 14.031 4.984 1 85.94 190 GLN A CA 1
ATOM 1436 C C . GLN A 1 190 ? 6.754 15.281 5.855 1 85.94 190 GLN A C 1
ATOM 1438 O O . GLN A 1 190 ? 7.691 15.555 6.605 1 85.94 190 GLN A O 1
ATOM 1443 N N . THR A 1 191 ? 5.676 16 5.734 1 88.06 191 THR A N 1
ATOM 1444 C CA . THR A 1 191 ? 5.586 17.25 6.492 1 88.06 191 THR A CA 1
ATOM 1445 C C . THR A 1 191 ? 5.547 16.969 7.988 1 88.06 191 THR A C 1
ATOM 1447 O O . THR A 1 191 ? 6.273 17.594 8.766 1 88.06 191 THR A O 1
ATOM 1450 N N . GLY A 1 192 ? 4.734 16.062 8.359 1 90.25 192 GLY A N 1
ATOM 1451 C CA . GLY A 1 192 ? 4.68 15.688 9.758 1 90.25 192 GLY A CA 1
ATOM 1452 C C . GLY A 1 192 ? 6.008 15.188 10.297 1 90.25 192 GLY A C 1
ATOM 1453 O O . GLY A 1 192 ? 6.379 15.492 11.438 1 90.25 192 GLY A O 1
ATOM 1454 N N . LEU A 1 193 ? 6.648 14.43 9.531 1 90.06 193 LEU A N 1
ATOM 1455 C CA . LEU A 1 193 ? 7.961 13.922 9.914 1 90.06 193 LEU A CA 1
ATOM 1456 C C . LEU A 1 193 ? 8.945 15.07 10.109 1 90.06 193 LEU A C 1
ATOM 1458 O O . LEU A 1 193 ? 9.758 15.039 11.047 1 90.06 193 LEU A O 1
ATOM 1462 N N . MET A 1 194 ? 8.859 16.062 9.273 1 87.94 194 MET A N 1
ATOM 1463 C CA . MET A 1 194 ? 9.742 17.219 9.398 1 87.94 194 MET A CA 1
ATOM 1464 C C . MET A 1 194 ? 9.438 18 10.68 1 87.94 194 MET A C 1
ATOM 1466 O O . MET A 1 194 ? 10.336 18.578 11.281 1 87.94 194 MET A O 1
ATOM 1470 N N . LEU A 1 195 ? 8.203 17.953 11.047 1 84.88 195 LEU A N 1
ATOM 1471 C CA . LEU A 1 195 ? 7.766 18.688 12.234 1 84.88 195 LEU A CA 1
ATOM 1472 C C . LEU A 1 195 ? 8.195 17.953 13.508 1 84.88 195 LEU A C 1
ATOM 1474 O O . LEU A 1 195 ? 8.695 18.578 14.438 1 84.88 195 LEU A O 1
ATOM 1478 N N . GLU A 1 196 ? 8.062 16.609 13.555 1 82.19 196 GLU A N 1
ATOM 1479 C CA . GLU A 1 196 ? 8.18 15.852 14.789 1 82.19 196 GLU A CA 1
ATOM 1480 C C . GLU A 1 196 ? 9.5 15.086 14.844 1 82.19 196 GLU A C 1
ATOM 1482 O O . GLU A 1 196 ? 9.977 14.727 15.922 1 82.19 196 GLU A O 1
ATOM 1487 N N . GLY A 1 197 ? 9.984 14.766 13.734 1 75.62 197 GLY A N 1
ATOM 1488 C CA . GLY A 1 197 ? 11.227 14.008 13.672 1 75.62 197 GLY A CA 1
ATOM 1489 C C . GLY A 1 197 ? 11.016 12.508 13.781 1 75.62 197 GLY A C 1
ATOM 1490 O O . GLY A 1 197 ? 11.898 11.727 13.422 1 75.62 197 GLY A O 1
ATOM 1491 N N . ASP A 1 198 ? 9.922 12.18 14.43 1 84.19 198 ASP A N 1
ATOM 1492 C CA . ASP A 1 198 ? 9.664 10.758 14.609 1 84.19 198 ASP A CA 1
ATOM 1493 C C . ASP A 1 198 ? 8.352 10.344 13.945 1 84.19 198 ASP A C 1
ATOM 1495 O O . ASP A 1 198 ? 7.375 11.094 13.977 1 84.19 198 ASP A O 1
ATOM 1499 N N . GLY A 1 199 ? 8.438 9.336 13.133 1 92.5 199 GLY A N 1
ATOM 1500 C CA . GLY A 1 199 ? 7.297 8.852 12.375 1 92.5 199 GLY A CA 1
ATOM 1501 C C . GLY A 1 199 ? 7.688 7.969 11.211 1 92.5 199 GLY A C 1
ATOM 1502 O O . GLY A 1 199 ? 8.758 7.355 11.219 1 92.5 199 GLY A O 1
ATOM 1503 N N . ILE A 1 200 ? 6.695 7.793 10.273 1 94.62 200 ILE A N 1
ATOM 1504 C CA . ILE A 1 200 ? 6.988 6.969 9.109 1 94.62 200 ILE A CA 1
ATOM 1505 C C . ILE A 1 200 ? 6.488 7.664 7.848 1 94.62 200 ILE A C 1
ATOM 1507 O O . ILE A 1 200 ? 5.391 8.227 7.832 1 94.62 200 ILE A O 1
ATOM 1511 N N . PRO A 1 201 ? 7.363 7.758 6.844 1 94.06 201 PRO A N 1
ATOM 1512 C CA . PRO A 1 201 ? 6.871 8.203 5.535 1 94.06 201 PRO A CA 1
ATOM 1513 C C . PRO A 1 201 ? 6.09 7.113 4.801 1 94.06 201 PRO A C 1
ATOM 1515 O O . PRO A 1 201 ? 6.617 6.488 3.879 1 94.06 201 PRO A O 1
ATOM 1518 N N . LEU A 1 202 ? 4.852 6.992 5.098 1 96 202 LEU A N 1
ATOM 1519 C CA . LEU A 1 202 ? 4.059 5.836 4.688 1 96 202 LEU A CA 1
ATOM 1520 C C . LEU A 1 202 ? 4.031 5.707 3.168 1 96 202 LEU A C 1
ATOM 1522 O O . LEU A 1 202 ? 4.082 4.598 2.633 1 96 202 LEU A O 1
ATOM 1526 N N . ASP A 1 203 ? 3.963 6.797 2.482 1 91.81 203 ASP A N 1
ATOM 1527 C CA . ASP A 1 203 ? 3.857 6.785 1.027 1 91.81 203 ASP A CA 1
ATOM 1528 C C . ASP A 1 203 ? 5.094 6.152 0.392 1 91.81 203 ASP A C 1
ATOM 1530 O O . ASP A 1 203 ? 5.051 5.719 -0.762 1 91.81 203 ASP A O 1
ATOM 1534 N N . ALA A 1 204 ? 6.207 6.086 1.147 1 92.5 204 ALA A N 1
ATOM 1535 C CA . ALA A 1 204 ? 7.465 5.566 0.621 1 92.5 204 ALA A CA 1
ATOM 1536 C C . ALA A 1 204 ? 7.688 4.117 1.057 1 92.5 204 ALA A C 1
ATOM 1538 O O . ALA A 1 204 ? 8.695 3.504 0.703 1 92.5 204 ALA A O 1
ATOM 1539 N N . VAL A 1 205 ? 6.797 3.609 1.796 1 94.88 205 VAL A N 1
ATOM 1540 C CA . VAL A 1 205 ? 6.926 2.254 2.316 1 94.88 205 VAL A CA 1
ATOM 1541 C C . VAL A 1 205 ? 6.305 1.261 1.336 1 94.88 205 VAL A C 1
ATOM 1543 O O . VAL A 1 205 ? 5.234 1.521 0.775 1 94.88 205 VAL A O 1
ATOM 1546 N N . ARG A 1 206 ? 6.984 0.102 1.114 1 94.75 206 ARG A N 1
ATOM 1547 C CA . ARG A 1 206 ? 6.445 -0.948 0.256 1 94.75 206 ARG A CA 1
ATOM 1548 C C . ARG A 1 206 ? 5.113 -1.465 0.796 1 94.75 206 ARG A C 1
ATOM 1550 O O . ARG A 1 206 ? 4.941 -1.596 2.01 1 94.75 206 ARG A O 1
ATOM 1557 N N . VAL A 1 207 ? 4.262 -1.866 -0.081 1 96.06 207 VAL A N 1
ATOM 1558 C CA . VAL A 1 207 ? 2.902 -2.301 0.23 1 96.06 207 VAL A CA 1
ATOM 1559 C C . VAL A 1 207 ? 2.943 -3.428 1.26 1 96.06 207 VAL A C 1
ATOM 1561 O O . VAL A 1 207 ? 2.178 -3.422 2.227 1 96.06 207 VAL A O 1
ATOM 1564 N N . ASP A 1 208 ? 3.871 -4.316 1.163 1 91.38 208 ASP A N 1
ATOM 1565 C CA . ASP A 1 208 ? 3.928 -5.508 2.004 1 91.38 208 ASP A CA 1
ATOM 1566 C C . ASP A 1 208 ? 4.188 -5.137 3.463 1 91.38 208 ASP A C 1
ATOM 1568 O O . ASP A 1 208 ? 3.785 -5.863 4.375 1 91.38 208 ASP A O 1
ATOM 1572 N N . PHE A 1 209 ? 4.793 -3.992 3.686 1 94.5 209 PHE A N 1
ATOM 1573 C CA . PHE A 1 209 ? 5.23 -3.652 5.035 1 94.5 209 PHE A CA 1
ATOM 1574 C C . PHE A 1 209 ? 4.488 -2.424 5.547 1 94.5 209 PHE A C 1
ATOM 1576 O O . PHE A 1 209 ? 4.754 -1.951 6.656 1 94.5 209 PHE A O 1
ATOM 1583 N N . ALA A 1 210 ? 3.619 -1.939 4.816 1 96.81 210 ALA A N 1
ATOM 1584 C CA . ALA A 1 210 ? 3.002 -0.65 5.113 1 96.81 210 ALA A CA 1
ATOM 1585 C C . ALA A 1 210 ? 2.24 -0.701 6.438 1 96.81 210 ALA A C 1
ATOM 1587 O O . ALA A 1 210 ? 2.449 0.141 7.312 1 96.81 210 ALA A O 1
ATOM 1588 N N . ALA A 1 211 ? 1.375 -1.688 6.586 1 97.56 211 ALA A N 1
ATOM 1589 C CA . ALA A 1 211 ? 0.629 -1.817 7.836 1 97.56 211 ALA A CA 1
ATOM 1590 C C . ALA A 1 211 ? 1.566 -2.088 9.008 1 97.56 211 ALA A C 1
ATOM 1592 O O . ALA A 1 211 ? 1.357 -1.571 10.109 1 97.56 211 ALA A O 1
ATOM 1593 N N . GLY A 1 212 ? 2.543 -2.893 8.766 1 97.12 212 GLY A N 1
ATOM 1594 C CA . GLY A 1 212 ? 3.523 -3.191 9.797 1 97.12 212 GLY A CA 1
ATOM 1595 C C . GLY A 1 212 ? 4.293 -1.971 10.258 1 97.12 212 GLY A C 1
ATOM 1596 O O . GLY A 1 212 ? 4.574 -1.822 11.453 1 97.12 212 GLY A O 1
ATOM 1597 N N . ALA A 1 213 ? 4.637 -1.125 9.32 1 97.19 213 ALA A N 1
ATOM 1598 C CA . ALA A 1 213 ? 5.328 0.116 9.656 1 97.19 213 ALA A CA 1
ATOM 1599 C C . ALA A 1 213 ? 4.492 0.968 10.609 1 97.19 213 ALA A C 1
ATOM 1601 O O . ALA A 1 213 ? 5.004 1.481 11.609 1 97.19 213 ALA A O 1
ATOM 1602 N N . VAL A 1 214 ? 3.236 1.088 10.328 1 98.19 214 VAL A N 1
ATOM 1603 C CA . VAL A 1 214 ? 2.33 1.864 11.172 1 98.19 214 VAL A CA 1
ATOM 1604 C C . VAL A 1 214 ? 2.205 1.205 12.539 1 98.19 214 VAL A C 1
ATOM 1606 O O . VAL A 1 214 ? 2.275 1.881 13.57 1 98.19 214 VAL A O 1
ATOM 1609 N N . GLU A 1 215 ? 2.033 -0.103 12.523 1 98.06 215 GLU A N 1
ATOM 1610 C CA . GLU A 1 215 ? 1.876 -0.829 13.781 1 98.06 215 GLU A CA 1
ATOM 1611 C C . GLU A 1 215 ? 3.107 -0.672 14.672 1 98.06 215 GLU A C 1
ATOM 1613 O O . GLU A 1 215 ? 2.986 -0.434 15.875 1 98.06 215 GLU A O 1
ATOM 1618 N N . GLN A 1 216 ? 4.246 -0.807 14.062 1 97.19 216 GLN A N 1
ATOM 1619 C CA . GLN A 1 216 ? 5.488 -0.651 14.812 1 97.19 216 GLN A CA 1
ATOM 1620 C C . GLN A 1 216 ? 5.559 0.718 15.484 1 97.19 216 GLN A C 1
ATOM 1622 O O . GLN A 1 216 ? 5.953 0.828 16.641 1 97.19 216 GLN A O 1
ATOM 1627 N N . MET A 1 217 ? 5.203 1.75 14.781 1 96.75 217 MET A N 1
ATOM 1628 C CA . MET A 1 217 ? 5.195 3.111 15.312 1 96.75 217 MET A CA 1
ATOM 1629 C C . MET A 1 217 ? 4.219 3.238 16.484 1 96.75 217 MET A C 1
ATOM 1631 O O . MET A 1 217 ? 4.574 3.76 17.531 1 96.75 217 MET A O 1
ATOM 1635 N N . VAL A 1 218 ? 3.053 2.719 16.344 1 97.94 218 VAL A N 1
ATOM 1636 C CA . VAL A 1 218 ? 2.012 2.793 17.359 1 97.94 218 VAL A CA 1
ATOM 1637 C C . VAL A 1 218 ? 2.436 1.991 18.594 1 97.94 218 VAL A C 1
ATOM 1639 O O . VAL A 1 218 ? 2.256 2.441 19.719 1 97.94 218 VAL A O 1
ATOM 1642 N N . MET A 1 219 ? 2.994 0.811 18.375 1 97.75 219 MET A N 1
ATOM 1643 C CA . MET A 1 219 ? 3.434 -0.05 19.469 1 97.75 219 MET A CA 1
ATOM 1644 C C . MET A 1 219 ? 4.57 0.599 20.25 1 97.75 219 MET A C 1
ATOM 1646 O O . MET A 1 219 ? 4.684 0.415 21.469 1 97.75 219 MET A O 1
ATOM 1650 N N . ARG A 1 220 ? 5.383 1.327 19.578 1 96.19 220 ARG A N 1
ATOM 1651 C CA . ARG A 1 220 ? 6.512 1.998 20.219 1 96.19 220 ARG A CA 1
ATOM 1652 C C . ARG A 1 220 ? 6.039 3 21.266 1 96.19 220 ARG A C 1
ATOM 1654 O O . ARG A 1 220 ? 6.648 3.127 22.328 1 96.19 220 ARG A O 1
ATOM 1661 N N . TYR A 1 221 ? 4.895 3.652 21.016 1 96.31 221 TYR A N 1
ATOM 1662 C CA . TYR A 1 221 ? 4.496 4.766 21.875 1 96.31 221 TYR A CA 1
ATOM 1663 C C . TYR A 1 221 ? 3.244 4.418 22.672 1 96.31 221 TYR A C 1
ATOM 1665 O O . TYR A 1 221 ? 2.988 5.008 23.734 1 96.31 221 TYR A O 1
ATOM 1673 N N . GLY A 1 222 ? 2.518 3.469 22.297 1 96.94 222 GLY A N 1
ATOM 1674 C CA . GLY A 1 222 ? 1.164 3.223 22.766 1 96.94 222 GLY A CA 1
ATOM 1675 C C . GLY A 1 222 ? 1.102 2.857 24.234 1 96.94 222 GLY A C 1
ATOM 1676 O O . GLY A 1 222 ? 0.083 3.08 24.891 1 96.94 222 GLY A O 1
ATOM 1677 N N . LYS A 1 223 ? 2.182 2.355 24.797 1 96.88 223 LYS A N 1
ATOM 1678 C CA . LYS A 1 223 ? 2.174 1.954 26.203 1 96.88 223 LYS A CA 1
ATOM 1679 C C . LYS A 1 223 ? 2.449 3.145 27.109 1 96.88 223 LYS A C 1
ATOM 1681 O O . LYS A 1 223 ? 2.115 3.113 28.297 1 96.88 223 LYS A O 1
ATOM 1686 N N . ASN A 1 224 ? 2.963 4.223 26.578 1 97.25 224 ASN A N 1
ATOM 1687 C CA . ASN A 1 224 ? 3.471 5.309 27.406 1 97.25 224 ASN A CA 1
ATOM 1688 C C . ASN A 1 224 ? 2.598 6.555 27.297 1 97.25 224 ASN A C 1
ATOM 1690 O O . ASN A 1 224 ? 2.838 7.551 27.984 1 97.25 224 ASN A O 1
ATOM 1694 N N . TYR A 1 225 ? 1.635 6.527 26.453 1 98.19 225 TYR A N 1
ATOM 1695 C CA . TYR A 1 225 ? 0.78 7.688 26.234 1 98.19 225 TYR A CA 1
ATOM 1696 C C . TYR A 1 225 ? -0.688 7.332 26.438 1 98.19 225 TYR A C 1
ATOM 1698 O O . TYR A 1 225 ? -1.069 6.164 26.328 1 98.19 225 TYR A O 1
ATOM 1706 N N . ASP A 1 226 ? -1.493 8.359 26.781 1 98 226 ASP A N 1
ATOM 1707 C CA . ASP A 1 226 ? -2.934 8.188 26.953 1 98 226 ASP A CA 1
ATOM 1708 C C . ASP A 1 226 ? -3.648 8.203 25.609 1 98 226 ASP A C 1
ATOM 1710 O O . ASP A 1 226 ? -4.68 7.547 25.438 1 98 226 ASP A O 1
ATOM 1714 N N . ILE A 1 227 ? -3.08 8.984 24.766 1 98.38 227 ILE A N 1
ATOM 1715 C CA . ILE A 1 227 ? -3.758 9.18 23.484 1 98.38 227 ILE A CA 1
ATOM 1716 C C . ILE A 1 227 ? -2.727 9.406 22.375 1 98.38 227 ILE A C 1
ATOM 1718 O O . ILE A 1 227 ? -1.779 10.18 22.562 1 98.38 227 ILE A O 1
ATOM 1722 N N . LEU A 1 228 ? -2.822 8.633 21.328 1 98.5 228 LEU A N 1
ATOM 1723 C CA . LEU A 1 228 ? -2.037 8.812 20.109 1 98.5 228 LEU A CA 1
ATOM 1724 C C . LEU A 1 228 ? -2.881 9.445 19 1 98.5 228 LEU A C 1
ATOM 1726 O O . LEU A 1 228 ? -3.982 8.969 18.703 1 98.5 228 LEU A O 1
ATOM 1730 N N . HIS A 1 229 ? -2.439 10.547 18.453 1 98.56 229 HIS A N 1
ATOM 1731 C CA . HIS A 1 229 ? -3.051 11.148 17.266 1 98.56 229 HIS A CA 1
ATOM 1732 C C . HIS A 1 229 ? -2.279 10.789 16 1 98.56 229 HIS A C 1
ATOM 1734 O O . HIS A 1 229 ? -1.215 11.352 15.742 1 98.56 229 HIS A O 1
ATOM 1740 N N . ILE A 1 230 ? -2.832 9.891 15.266 1 98.69 230 ILE A N 1
ATOM 1741 C CA . ILE A 1 230 ? -2.178 9.344 14.086 1 98.69 230 ILE A CA 1
ATOM 1742 C C . ILE A 1 230 ? -2.59 10.156 12.852 1 98.69 230 ILE A C 1
ATOM 1744 O O . ILE A 1 230 ? -3.777 10.266 12.547 1 98.69 230 ILE A O 1
ATOM 1748 N N . GLU A 1 231 ? -1.635 10.703 12.172 1 98.12 231 GLU A N 1
ATOM 1749 C CA . GLU A 1 231 ? -1.87 11.484 10.961 1 98.12 231 GLU A CA 1
ATOM 1750 C C . GLU A 1 231 ? -2.426 10.617 9.836 1 98.12 231 GLU A C 1
ATOM 1752 O O . GLU A 1 231 ? -1.831 9.594 9.484 1 98.12 231 GLU A O 1
ATOM 1757 N N . GLY A 1 232 ? -3.543 11.008 9.352 1 97.81 232 GLY A N 1
ATOM 1758 C CA . GLY A 1 232 ? -4.117 10.312 8.211 1 97.81 232 GLY A CA 1
ATOM 1759 C C . GLY A 1 232 ? -3.469 10.688 6.891 1 97.81 232 GLY A C 1
ATOM 1760 O O . GLY A 1 232 ? -2.945 11.797 6.746 1 97.81 232 GLY A O 1
ATOM 1761 N N . GLN A 1 233 ? -3.504 9.781 5.938 1 95.88 233 GLN A N 1
ATOM 1762 C CA . GLN A 1 233 ? -3.072 9.984 4.559 1 95.88 233 GLN A CA 1
ATOM 1763 C C . GLN A 1 233 ? -4.094 9.414 3.574 1 95.88 233 GLN A C 1
ATOM 1765 O O . GLN A 1 233 ? -4.766 8.43 3.869 1 95.88 233 GLN A O 1
ATOM 1770 N N . GLY A 1 234 ? -4.188 10.086 2.488 1 94.69 234 GLY A N 1
ATOM 1771 C CA . GLY A 1 234 ? -5.035 9.578 1.419 1 94.69 234 GLY A CA 1
ATOM 1772 C C . GLY A 1 234 ? -6.516 9.656 1.744 1 94.69 234 GLY A C 1
ATOM 1773 O O . GLY A 1 234 ? -6.949 10.547 2.475 1 94.69 234 GLY A O 1
ATOM 1774 N N . SER A 1 235 ? -7.273 8.93 1.05 1 97.5 235 SER A N 1
ATOM 1775 C CA . SER A 1 235 ? -8.719 8.781 1.165 1 97.5 235 SER A CA 1
ATOM 1776 C C . SER A 1 235 ? -9.203 7.508 0.486 1 97.5 235 SER A C 1
ATOM 1778 O O . SER A 1 235 ? -8.703 7.133 -0.577 1 97.5 235 SER A O 1
ATOM 1780 N N . LEU A 1 236 ? -10.203 6.84 1.104 1 97.94 236 LEU A N 1
ATOM 1781 C CA . LEU A 1 236 ? -10.781 5.656 0.486 1 97.94 236 LEU A CA 1
ATOM 1782 C C . LEU A 1 236 ? -11.531 6.02 -0.793 1 97.94 236 LEU A C 1
ATOM 1784 O O . LEU A 1 236 ? -11.844 5.148 -1.606 1 97.94 236 LEU A O 1
ATOM 1788 N N . LEU A 1 237 ? -11.773 7.332 -0.987 1 97.75 237 LEU A N 1
ATOM 1789 C CA . LEU A 1 237 ? -12.531 7.781 -2.15 1 97.75 237 LEU A CA 1
ATOM 1790 C C . LEU A 1 237 ? -11.594 8.094 -3.316 1 97.75 237 LEU A C 1
ATOM 1792 O O . LEU A 1 237 ? -12.023 8.086 -4.477 1 97.75 237 LEU A O 1
ATOM 1796 N N . HIS A 1 238 ? -10.406 8.508 -3.016 1 96.38 238 HIS A N 1
ATOM 1797 C CA . HIS A 1 238 ? -9.5 9 -4.047 1 96.38 238 HIS A CA 1
ATOM 1798 C C . HIS A 1 238 ? -8.898 7.852 -4.848 1 96.38 238 HIS A C 1
ATOM 1800 O O . HIS A 1 238 ? -8.367 6.898 -4.273 1 96.38 238 HIS A O 1
ATOM 1806 N N . PRO A 1 239 ? -8.859 7.934 -6.164 1 94.75 239 PRO A N 1
ATOM 1807 C CA . PRO A 1 239 ? -8.375 6.832 -6.996 1 94.75 239 PRO A CA 1
ATOM 1808 C C . PRO A 1 239 ? -6.887 6.555 -6.801 1 94.75 239 PRO A C 1
ATOM 1810 O O . PRO A 1 239 ? -6.438 5.418 -6.98 1 94.75 239 PRO A O 1
ATOM 1813 N N . SER A 1 240 ? -6.145 7.484 -6.457 1 92.81 240 SER A N 1
ATOM 1814 C CA . SER A 1 240 ? -4.691 7.34 -6.391 1 92.81 240 SER A CA 1
ATOM 1815 C C . SER A 1 240 ? -4.242 6.906 -5 1 92.81 240 SER A C 1
ATOM 1817 O O . SER A 1 240 ? -3.076 6.57 -4.797 1 92.81 240 SER A O 1
ATOM 1819 N N . SER A 1 241 ? -5.102 6.91 -4.082 1 90.31 241 SER A N 1
ATOM 1820 C CA . SER A 1 241 ? -4.641 6.762 -2.705 1 90.31 241 SER A CA 1
ATOM 1821 C C . SER A 1 241 ? -4.879 5.344 -2.195 1 90.31 241 SER A C 1
ATOM 1823 O O . SER A 1 241 ? -5.973 4.793 -2.354 1 90.31 241 SER A O 1
ATOM 1825 N N . THR A 1 242 ? -3.82 4.809 -1.577 1 95.06 242 THR A N 1
ATOM 1826 C CA . THR A 1 242 ? -3.932 3.482 -0.979 1 95.06 242 THR A CA 1
ATOM 1827 C C . THR A 1 242 ? -3.336 3.473 0.426 1 95.06 242 THR A C 1
ATOM 1829 O O . THR A 1 242 ? -3.195 2.412 1.04 1 95.06 242 THR A O 1
ATOM 1832 N N . ALA A 1 243 ? -3.051 4.664 0.938 1 96.81 243 ALA A N 1
ATOM 1833 C CA . ALA A 1 243 ? -2.375 4.777 2.229 1 96.81 243 ALA A CA 1
ATOM 1834 C C . ALA A 1 243 ? -3.355 4.57 3.379 1 96.81 243 ALA A C 1
ATOM 1836 O O . ALA A 1 243 ? -2.945 4.281 4.508 1 96.81 243 ALA A O 1
ATOM 1837 N N . THR A 1 244 ? -4.633 4.68 3.139 1 97.75 244 THR A N 1
ATOM 1838 C CA . THR A 1 244 ? -5.633 4.668 4.203 1 97.75 244 THR A CA 1
ATOM 1839 C C . THR A 1 244 ? -5.746 3.275 4.816 1 97.75 244 THR A C 1
ATOM 1841 O O . THR A 1 244 ? -5.855 3.139 6.039 1 97.75 244 THR A O 1
ATOM 1844 N N . LEU A 1 245 ? -5.664 2.238 3.98 1 97.94 245 LEU A N 1
ATOM 1845 C CA . LEU A 1 245 ? -5.871 0.888 4.492 1 97.94 245 LEU A CA 1
ATOM 1846 C C . LEU A 1 245 ? -4.746 0.492 5.445 1 97.94 245 LEU A C 1
ATOM 1848 O O . LEU A 1 245 ? -5.008 0.035 6.562 1 97.94 245 LEU A O 1
ATOM 1852 N N . PRO A 1 246 ? -3.443 0.675 5.082 1 98.19 246 PRO A N 1
ATOM 1853 C CA . PRO A 1 246 ? -2.398 0.341 6.055 1 98.19 246 PRO A CA 1
ATOM 1854 C C . PRO A 1 246 ? -2.482 1.186 7.324 1 98.19 246 PRO A C 1
ATOM 1856 O O . PRO A 1 246 ? -2.123 0.716 8.406 1 98.19 246 PRO A O 1
ATOM 1859 N N . LEU A 1 247 ? -2.92 2.412 7.227 1 98.69 247 LEU A N 1
ATOM 1860 C CA . LEU A 1 247 ? -3.109 3.232 8.414 1 98.69 247 LEU A CA 1
ATOM 1861 C C . LEU A 1 247 ? -4.141 2.609 9.352 1 98.69 247 LEU A C 1
ATOM 1863 O O . LEU A 1 247 ? -3.922 2.531 10.562 1 98.69 247 LEU A O 1
ATOM 1867 N N . ILE A 1 248 ? -5.254 2.166 8.781 1 98.5 248 ILE A N 1
ATOM 1868 C CA . ILE A 1 248 ? -6.324 1.568 9.57 1 98.5 248 ILE A CA 1
ATOM 1869 C C . ILE A 1 248 ? -5.848 0.247 10.172 1 98.5 248 ILE A C 1
ATOM 1871 O O . ILE A 1 248 ? -6 0.014 11.367 1 98.5 248 ILE A O 1
ATOM 1875 N N . ARG A 1 249 ? -5.223 -0.606 9.398 1 97.69 249 ARG A N 1
ATOM 1876 C CA . ARG A 1 249 ? -4.793 -1.924 9.852 1 97.69 249 ARG A CA 1
ATOM 1877 C C . ARG A 1 249 ? -3.686 -1.808 10.898 1 97.69 249 ARG A C 1
ATOM 1879 O O . ARG A 1 249 ? -3.725 -2.477 11.93 1 97.69 249 ARG A O 1
ATOM 1886 N N . GLY A 1 250 ? -2.746 -0.963 10.609 1 97.88 250 GLY A N 1
ATOM 1887 C CA . GLY A 1 250 ? -1.593 -0.856 11.484 1 97.88 250 GLY A CA 1
ATOM 1888 C C . GLY A 1 250 ? -1.908 -0.177 12.805 1 97.88 250 GLY A C 1
ATOM 1889 O O . GLY A 1 250 ? -1.375 -0.558 13.852 1 97.88 250 GLY A O 1
ATOM 1890 N N . SER A 1 251 ? -2.75 0.815 12.773 1 98.44 251 SER A N 1
ATOM 1891 C CA . SER A 1 251 ? -3.004 1.589 13.984 1 98.44 251 SER A CA 1
ATOM 1892 C C . SER A 1 251 ? -4.141 0.981 14.805 1 98.44 251 SER A C 1
ATOM 1894 O O . SER A 1 251 ? -4.305 1.302 15.984 1 98.44 251 SER A O 1
ATOM 1896 N N . GLN A 1 252 ? -4.957 0.146 14.109 1 97.31 252 GLN A N 1
ATOM 1897 C CA . GLN A 1 252 ? -6.156 -0.328 14.797 1 97.31 252 GLN A CA 1
ATOM 1898 C C . GLN A 1 252 ? -6.789 0.782 15.625 1 97.31 252 GLN A C 1
ATOM 1900 O O . GLN A 1 252 ? -6.93 0.649 16.844 1 97.31 252 GLN A O 1
ATOM 1905 N N . PRO A 1 253 ? -7.227 1.811 14.945 1 98.31 253 PRO A N 1
ATOM 1906 C CA . PRO A 1 253 ? -7.703 2.973 15.695 1 98.31 253 PRO A CA 1
ATOM 1907 C C . PRO A 1 253 ? -8.891 2.645 16.594 1 98.31 253 PRO A C 1
ATOM 1909 O O . PRO A 1 253 ? -9.664 1.731 16.297 1 98.31 253 PRO A O 1
ATOM 1912 N N . THR A 1 254 ? -8.969 3.377 17.719 1 98.06 254 THR A N 1
ATOM 1913 C CA . THR A 1 254 ? -10.141 3.289 18.594 1 98.06 254 THR A CA 1
ATOM 1914 C C . THR A 1 254 ? -11.25 4.215 18.094 1 98.06 254 THR A C 1
ATOM 1916 O O . THR A 1 254 ? -12.43 3.922 18.281 1 98.06 254 THR A O 1
ATOM 1919 N N . GLN A 1 255 ? -10.844 5.352 17.531 1 98.12 255 GLN A N 1
ATOM 1920 C CA . GLN A 1 255 ? -11.75 6.32 16.938 1 98.12 255 GLN A CA 1
ATOM 1921 C C . GLN A 1 255 ? -11.148 6.922 15.664 1 98.12 255 GLN A C 1
ATOM 1923 O O . GLN A 1 255 ? -9.93 6.957 15.508 1 98.12 255 GLN A O 1
ATOM 1928 N N . MET A 1 256 ? -12.086 7.375 14.844 1 98.81 256 MET A N 1
ATOM 1929 C CA . MET A 1 256 ? -11.664 8.117 13.664 1 98.81 256 MET A CA 1
ATOM 1930 C C . MET A 1 256 ? -12.312 9.492 13.625 1 98.81 256 MET A C 1
ATOM 1932 O O . MET A 1 256 ? -13.375 9.703 14.203 1 98.81 256 MET A O 1
ATOM 1936 N N . ILE A 1 257 ? -11.617 10.43 13.07 1 98.94 257 ILE A N 1
ATOM 1937 C CA . ILE A 1 257 ? -12.148 11.75 12.734 1 98.94 257 ILE A CA 1
ATOM 1938 C C . ILE A 1 257 ? -12.18 11.922 11.219 1 98.94 257 ILE A C 1
ATOM 1940 O O . ILE A 1 257 ? -11.141 11.844 10.562 1 98.94 257 ILE A O 1
ATOM 1944 N N . LEU A 1 258 ? -13.391 12.117 10.695 1 98.94 258 LEU A N 1
ATOM 1945 C CA . LEU A 1 258 ? -13.508 12.359 9.258 1 98.94 258 LEU A CA 1
ATOM 1946 C C . LEU A 1 258 ? -13.25 13.828 8.938 1 98.94 258 LEU A C 1
ATOM 1948 O O . LEU A 1 258 ? -13.898 14.719 9.5 1 98.94 258 LEU A O 1
ATOM 1952 N N . VAL A 1 259 ? -12.312 14.047 8.102 1 98.88 259 VAL A N 1
ATOM 1953 C CA . VAL A 1 259 ? -11.984 15.406 7.68 1 98.88 259 VAL A CA 1
ATOM 1954 C C . VAL A 1 259 ? -12.531 15.656 6.277 1 98.88 259 VAL A C 1
ATOM 1956 O O . VAL A 1 259 ? -12.383 14.82 5.387 1 98.88 259 VAL A O 1
ATOM 1959 N N . HIS A 1 260 ? -13.164 16.75 6.082 1 98.81 260 HIS A N 1
ATOM 1960 C CA . HIS A 1 260 ? -13.82 17.125 4.832 1 98.81 260 HIS A CA 1
ATOM 1961 C C . HIS A 1 260 ? -13.688 18.609 4.562 1 98.81 260 HIS A C 1
ATOM 1963 O O . HIS A 1 260 ? -13.625 19.406 5.5 1 98.81 260 HIS A O 1
ATOM 1969 N N . ARG A 1 261 ? -13.516 18.984 3.342 1 98.31 261 ARG A N 1
ATOM 1970 C CA . ARG A 1 261 ? -13.562 20.391 2.953 1 98.31 261 ARG A CA 1
ATOM 1971 C C . ARG A 1 261 ? -14.992 20.812 2.645 1 98.31 261 ARG A C 1
ATOM 1973 O O . ARG A 1 261 ? -15.648 20.234 1.778 1 98.31 261 ARG A O 1
ATOM 1980 N N . ALA A 1 262 ? -15.422 21.891 3.324 1 98.31 262 ALA A N 1
ATOM 1981 C CA . ALA A 1 262 ? -16.797 22.375 3.145 1 98.31 262 ALA A CA 1
ATOM 1982 C C . ALA A 1 262 ? -17.078 22.703 1.682 1 98.31 262 ALA A C 1
ATOM 1984 O O . ALA A 1 262 ? -16.312 23.453 1.053 1 98.31 262 ALA A O 1
ATOM 1985 N N . GLY A 1 263 ? -18.109 22.078 1.178 1 97.06 263 GLY A N 1
ATOM 1986 C CA . GLY A 1 263 ? -18.562 22.422 -0.159 1 97.06 263 GLY A CA 1
ATOM 1987 C C . GLY A 1 263 ? -17.922 21.578 -1.245 1 97.06 263 GLY A C 1
ATOM 1988 O O . GLY A 1 263 ? -18.344 21.625 -2.402 1 97.06 263 GLY A O 1
ATOM 1989 N N . GLN A 1 264 ? -16.844 20.828 -0.954 1 97.38 264 GLN A N 1
ATOM 1990 C CA . GLN A 1 264 ? -16.188 20.016 -1.967 1 97.38 264 GLN A CA 1
ATOM 1991 C C . GLN A 1 264 ? -17.109 18.875 -2.418 1 97.38 264 GLN A C 1
ATOM 1993 O O . GLN A 1 264 ? -17.688 18.172 -1.589 1 97.38 264 GLN A O 1
ATOM 1998 N N . THR A 1 265 ? -17.172 18.656 -3.746 1 97.31 265 THR A N 1
ATOM 1999 C CA . THR A 1 265 ? -18.125 17.688 -4.25 1 97.31 265 THR A CA 1
ATOM 2000 C C . THR A 1 265 ? -17.422 16.547 -4.984 1 97.31 265 THR A C 1
ATOM 2002 O O . THR A 1 265 ? -18.016 15.516 -5.27 1 97.31 265 THR A O 1
ATOM 2005 N N . GLU A 1 266 ? -16.156 16.719 -5.348 1 97.19 266 GLU A N 1
ATOM 2006 C CA . GLU A 1 266 ? -15.391 15.703 -6.066 1 97.19 266 GLU A CA 1
ATOM 2007 C C . GLU A 1 266 ? -13.961 15.609 -5.539 1 97.19 266 GLU A C 1
ATOM 2009 O O . GLU A 1 266 ? -13.398 16.609 -5.074 1 97.19 266 GLU A O 1
ATOM 2014 N N . VAL A 1 267 ? -13.438 14.414 -5.613 1 95.81 267 VAL A N 1
ATOM 2015 C CA . VAL A 1 267 ? -12.047 14.242 -5.211 1 95.81 267 VAL A CA 1
ATOM 2016 C C . VAL A 1 267 ? -11.148 14.234 -6.449 1 95.81 267 VAL A C 1
ATOM 2018 O O . VAL A 1 267 ? -9.953 14.508 -6.355 1 95.81 267 VAL A O 1
ATOM 2021 N N . ALA A 1 268 ? -11.609 13.766 -7.562 1 91.81 268 ALA A N 1
ATOM 2022 C CA . ALA A 1 268 ? -11.008 13.742 -8.891 1 91.81 268 ALA A CA 1
ATOM 2023 C C . ALA A 1 268 ? -12.078 13.836 -9.977 1 91.81 268 ALA A C 1
ATOM 2025 O O . ALA A 1 268 ? -13.273 13.789 -9.688 1 91.81 268 ALA A O 1
ATOM 2026 N N . ASP A 1 269 ? -11.586 14.07 -11.172 1 90.19 269 ASP A N 1
ATOM 2027 C CA . ASP A 1 269 ? -12.539 14.211 -12.266 1 90.19 269 ASP A CA 1
ATOM 2028 C C . ASP A 1 269 ? -13.453 12.992 -12.352 1 90.19 269 ASP A C 1
ATOM 2030 O O . ASP A 1 269 ? -12.992 11.875 -12.609 1 90.19 269 ASP A O 1
ATOM 2034 N N . GLY A 1 270 ? -14.727 13.266 -12.055 1 91.75 270 GLY A N 1
ATOM 2035 C CA . GLY A 1 270 ? -15.719 12.219 -12.211 1 91.75 270 GLY A CA 1
ATOM 2036 C C . GLY A 1 270 ? -15.836 11.328 -10.984 1 91.75 270 GLY A C 1
ATOM 2037 O O . GLY A 1 270 ? -16.609 10.359 -10.992 1 91.75 270 GLY A O 1
ATOM 2038 N N . VAL A 1 271 ? -15.102 11.609 -9.969 1 95.38 271 VAL A N 1
ATOM 2039 C CA . VAL A 1 271 ? -15.195 10.844 -8.727 1 95.38 271 VAL A CA 1
ATOM 2040 C C . VAL A 1 271 ? -15.844 11.703 -7.645 1 95.38 271 VAL A C 1
ATOM 2042 O O . VAL A 1 271 ? -15.148 12.43 -6.93 1 95.38 271 VAL A O 1
ATOM 2045 N N . LEU A 1 272 ? -17.094 11.523 -7.484 1 96.88 272 LEU A N 1
ATOM 2046 C CA . LEU A 1 272 ? -17.906 12.359 -6.594 1 96.88 272 LEU A CA 1
ATOM 2047 C C . LEU A 1 272 ? -17.703 11.953 -5.141 1 96.88 272 LEU A C 1
ATOM 2049 O O . LEU A 1 272 ? -17.344 10.805 -4.852 1 96.88 272 LEU A O 1
ATOM 2053 N N . ILE A 1 273 ? -17.828 12.898 -4.32 1 98.31 273 ILE A N 1
ATOM 2054 C CA . ILE A 1 273 ? -17.875 12.609 -2.893 1 98.31 273 ILE A CA 1
ATOM 2055 C C . ILE A 1 273 ? -19.312 12.258 -2.486 1 98.31 273 ILE A C 1
ATOM 2057 O O . ILE A 1 273 ? -20.219 13.078 -2.627 1 98.31 273 ILE A O 1
ATOM 2061 N N . PRO A 1 274 ? -19.516 11.07 -2.014 1 97.94 274 PRO A N 1
ATOM 2062 C CA . PRO A 1 274 ? -20.859 10.719 -1.529 1 97.94 274 PRO A CA 1
ATOM 2063 C C . PRO A 1 274 ? -21.281 11.539 -0.314 1 97.94 274 PRO A C 1
ATOM 2065 O O . PRO A 1 274 ? -20.469 12.258 0.265 1 97.94 274 PRO A O 1
ATOM 2068 N N . PRO A 1 275 ? -22.656 11.445 -0.013 1 97.75 275 PRO A N 1
ATOM 2069 C CA . PRO A 1 275 ? -23.031 12.047 1.266 1 97.75 275 PRO A CA 1
ATOM 2070 C C . PRO A 1 275 ? -22.141 11.594 2.42 1 97.75 275 PRO A C 1
ATOM 2072 O O . PRO A 1 275 ? -21.75 10.422 2.477 1 97.75 275 PRO A O 1
ATOM 2075 N N . LEU A 1 276 ? -21.859 12.531 3.311 1 98.56 276 LEU A N 1
ATOM 2076 C CA . LEU A 1 276 ? -20.891 12.266 4.363 1 98.56 276 LEU A CA 1
ATOM 2077 C C . LEU A 1 276 ? -21.297 11.047 5.188 1 98.56 276 LEU A C 1
ATOM 2079 O O . LEU A 1 276 ? -20.438 10.297 5.656 1 98.56 276 LEU A O 1
ATOM 2083 N N . ILE A 1 277 ? -22.609 10.789 5.328 1 98.31 277 ILE A N 1
ATOM 2084 C CA . ILE A 1 277 ? -23.078 9.648 6.102 1 98.31 277 ILE A CA 1
ATOM 2085 C C . ILE A 1 277 ? -22.609 8.352 5.441 1 98.31 277 ILE A C 1
ATOM 2087 O O . ILE A 1 277 ? -22.297 7.375 6.129 1 98.31 277 ILE A O 1
ATOM 2091 N N . ASP A 1 278 ? -22.625 8.328 4.117 1 97.94 278 ASP A N 1
ATOM 2092 C CA . ASP A 1 278 ? -22.156 7.152 3.387 1 97.94 278 ASP A CA 1
ATOM 2093 C C . ASP A 1 278 ? -20.641 7 3.506 1 97.94 278 ASP A C 1
ATOM 2095 O O . ASP A 1 278 ? -20.141 5.879 3.568 1 97.94 278 ASP A O 1
ATOM 2099 N N . VAL A 1 279 ? -19.938 8.156 3.514 1 98.62 279 VAL A N 1
ATOM 2100 C CA . VAL A 1 279 ? -18.484 8.125 3.691 1 98.62 279 VAL A CA 1
ATOM 2101 C C . VAL A 1 279 ? -18.141 7.586 5.078 1 98.62 279 VAL A C 1
ATOM 2103 O O . VAL A 1 279 ? -17.219 6.781 5.234 1 98.62 279 VAL A O 1
ATOM 2106 N N . ILE A 1 280 ? -18.875 8.008 6.07 1 98.62 280 ILE A N 1
ATOM 2107 C CA . ILE A 1 280 ? -18.719 7.535 7.441 1 98.62 280 ILE A CA 1
ATOM 2108 C C . ILE A 1 280 ? -18.906 6.02 7.488 1 98.62 280 ILE A C 1
ATOM 2110 O O . ILE A 1 280 ? -18.062 5.305 8.031 1 98.62 280 ILE A O 1
ATOM 2114 N N . LYS A 1 281 ? -19.938 5.52 6.863 1 97.94 281 LYS A N 1
ATOM 2115 C CA . LYS A 1 281 ? -20.219 4.086 6.836 1 97.94 281 LYS A CA 1
ATOM 2116 C C . LYS A 1 281 ? -19.109 3.318 6.137 1 97.94 281 LYS A C 1
ATOM 2118 O O . LYS A 1 281 ? -18.734 2.23 6.578 1 97.94 281 LYS A O 1
ATOM 2123 N N . LEU A 1 282 ? -18.625 3.867 5.062 1 98.31 282 LEU A N 1
ATOM 2124 C CA . LEU A 1 282 ? -17.516 3.26 4.332 1 98.31 282 LEU A CA 1
ATOM 2125 C C . LEU A 1 282 ? -16.297 3.068 5.238 1 98.31 282 LEU A C 1
ATOM 2127 O O . LEU A 1 282 ? -15.781 1.959 5.359 1 98.31 282 LEU A O 1
ATOM 2131 N N . TYR A 1 283 ? -15.875 4.133 5.93 1 98.69 283 TYR A N 1
ATOM 2132 C CA . TYR A 1 283 ? -14.695 4.066 6.789 1 98.69 283 TYR A CA 1
ATOM 2133 C C . TYR A 1 283 ? -14.922 3.107 7.949 1 98.69 283 TYR A C 1
ATOM 2135 O O . TYR A 1 283 ? -14.031 2.326 8.297 1 98.69 283 TYR A O 1
ATOM 2143 N N . GLU A 1 284 ? -16.094 3.137 8.523 1 98.38 284 GLU A N 1
ATOM 2144 C CA . GLU A 1 284 ? -16.391 2.25 9.648 1 98.38 284 GLU A CA 1
ATOM 2145 C C . GLU A 1 284 ? -16.422 0.79 9.203 1 98.38 284 GLU A C 1
ATOM 2147 O O . GLU A 1 284 ? -15.953 -0.094 9.93 1 98.38 284 GLU A O 1
ATOM 2152 N N . THR A 1 285 ? -16.984 0.551 8.039 1 97.81 285 THR A N 1
ATOM 2153 C CA . THR A 1 285 ? -17.016 -0.8 7.488 1 97.81 285 THR A CA 1
ATOM 2154 C C . THR A 1 285 ? -15.609 -1.331 7.258 1 97.81 285 THR A C 1
ATOM 2156 O O . THR A 1 285 ? -15.289 -2.457 7.648 1 97.81 285 THR A O 1
ATOM 2159 N N . VAL A 1 286 ? -14.727 -0.539 6.676 1 97.94 286 VAL A N 1
ATOM 2160 C CA . VAL A 1 286 ? -13.359 -0.953 6.379 1 97.94 286 VAL A CA 1
ATOM 2161 C C . VAL A 1 286 ? -12.586 -1.133 7.68 1 97.94 286 VAL A C 1
ATOM 2163 O O . VAL A 1 286 ? -11.867 -2.121 7.848 1 97.94 286 VAL A O 1
ATOM 2166 N N . ALA A 1 287 ? -12.789 -0.2 8.625 1 97.94 287 ALA A N 1
ATOM 2167 C CA . ALA A 1 287 ? -12.055 -0.261 9.883 1 97.94 287 ALA A CA 1
ATOM 2168 C C . ALA A 1 287 ? -12.438 -1.501 10.688 1 97.94 287 ALA A C 1
ATOM 2170 O O . ALA A 1 287 ? -11.594 -2.109 11.352 1 97.94 287 ALA A O 1
ATOM 2171 N N . SER A 1 288 ? -13.688 -1.911 10.547 1 96.75 288 SER A N 1
ATOM 2172 C CA . SER A 1 288 ? -14.188 -3.068 11.289 1 96.75 288 SER A CA 1
ATOM 2173 C C . SER A 1 288 ? -14.07 -4.344 10.453 1 96.75 288 SER A C 1
ATOM 2175 O O . SER A 1 288 ? -14.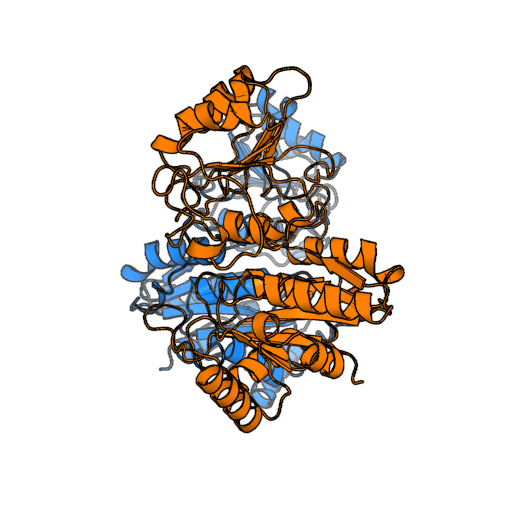273 -5.445 10.969 1 96.75 288 SER A O 1
ATOM 2177 N N . ALA A 1 289 ? -13.82 -4.254 9.195 1 95.81 289 ALA A N 1
ATOM 2178 C CA . ALA A 1 289 ? -13.609 -5.336 8.234 1 95.81 289 ALA A CA 1
ATO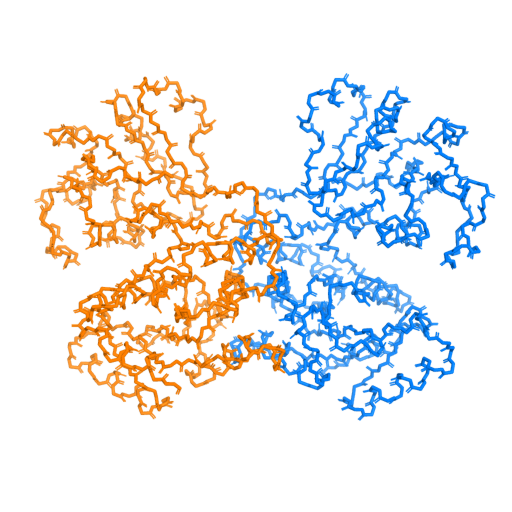M 2179 C C . ALA A 1 289 ? -14.742 -6.355 8.305 1 95.81 289 ALA A C 1
ATOM 2181 O O . ALA A 1 289 ? -14.5 -7.551 8.484 1 95.81 289 ALA A O 1
ATOM 2182 N N . GLY A 1 290 ? -16.016 -5.805 8.164 1 91.44 290 GLY A N 1
ATOM 2183 C CA . GLY A 1 290 ? -17.172 -6.691 8.156 1 91.44 290 GLY A CA 1
ATOM 2184 C C . GLY A 1 290 ? -17.344 -7.445 9.461 1 91.44 290 GLY A C 1
ATOM 2185 O O . GLY A 1 290 ? -17.938 -8.523 9.484 1 91.44 290 GLY A O 1
ATOM 2186 N N . GLY A 1 291 ? -16.703 -6.965 10.477 1 93.5 291 GLY A N 1
ATOM 2187 C CA . GLY A 1 291 ? -16.875 -7.598 11.773 1 93.5 291 GLY A CA 1
ATOM 2188 C C . GLY A 1 291 ? -15.656 -8.391 12.211 1 93.5 291 GLY A C 1
ATOM 2189 O O . GLY A 1 291 ? -15.633 -8.953 13.312 1 93.5 291 GLY A O 1
ATOM 2190 N N . ALA A 1 292 ? -14.633 -8.406 11.398 1 94.62 292 ALA A N 1
ATOM 2191 C CA . ALA A 1 292 ? -13.414 -9.125 11.758 1 94.62 292 ALA A CA 1
ATOM 2192 C C . ALA A 1 292 ? -12.672 -8.422 12.891 1 94.62 292 ALA A C 1
ATOM 2194 O O . ALA A 1 292 ? -11.93 -9.062 13.648 1 94.62 292 ALA A O 1
ATOM 2195 N N . TYR A 1 293 ? -12.758 -7.094 12.977 1 94.5 293 TYR A N 1
ATOM 2196 C CA . TYR A 1 293 ? -12.18 -6.258 14.023 1 94.5 293 TYR A CA 1
ATOM 2197 C C . TYR A 1 293 ? -13.273 -5.602 14.859 1 94.5 293 TYR A C 1
ATOM 2199 O O . TYR A 1 293 ? -14.445 -5.594 14.469 1 94.5 293 TYR A O 1
ATOM 2207 N N . PRO A 1 294 ? -12.875 -5.145 16.078 1 93.31 294 PRO A N 1
ATOM 2208 C CA . PRO A 1 294 ? -13.844 -4.352 16.844 1 93.31 294 PRO A CA 1
ATOM 2209 C C . PRO A 1 294 ? -14.359 -3.141 16.062 1 93.31 294 PRO A C 1
ATOM 2211 O O . PRO A 1 294 ? -13.672 -2.629 15.18 1 93.31 294 PRO A O 1
ATOM 2214 N N . LYS A 1 295 ? -15.523 -2.773 16.469 1 95.44 295 LYS A N 1
ATOM 2215 C CA . LYS A 1 295 ? -16.125 -1.6 15.828 1 95.44 295 LYS A CA 1
ATOM 2216 C C . LYS A 1 295 ? -15.281 -0.35 16.094 1 95.44 295 LYS A C 1
ATOM 2218 O O . LYS A 1 295 ? -14.828 -0.122 17.203 1 95.44 295 LYS A O 1
ATOM 2223 N N . VAL A 1 296 ? -15.031 0.384 15.117 1 97.06 296 VAL A N 1
ATOM 2224 C CA . VAL A 1 296 ? -14.32 1.652 15.188 1 97.06 296 VAL A CA 1
ATOM 2225 C C . VAL A 1 296 ? -15.203 2.775 14.648 1 97.06 296 VAL A C 1
ATOM 2227 O O . VAL A 1 296 ? -15.453 2.855 13.445 1 97.06 296 VAL A O 1
ATOM 2230 N N . PRO A 1 297 ? -15.641 3.664 15.469 1 97.88 297 PRO A N 1
ATOM 2231 C CA . PRO A 1 297 ? -16.547 4.723 15.008 1 97.88 297 PRO A CA 1
ATOM 2232 C C . PRO A 1 297 ? -15.797 5.91 14.398 1 97.88 297 PRO A C 1
ATOM 2234 O O . PRO A 1 297 ? -14.648 6.18 14.773 1 97.88 297 PRO A O 1
ATOM 2237 N N . VAL A 1 298 ? -16.406 6.547 13.461 1 98.69 298 VAL A N 1
ATOM 2238 C CA . VAL A 1 298 ? -16.109 7.953 13.203 1 98.69 298 VAL A CA 1
ATOM 2239 C C . VAL A 1 298 ? -16.781 8.828 14.266 1 98.69 298 VAL A C 1
ATOM 2241 O O . VAL A 1 298 ? -18 8.984 14.273 1 98.69 298 VAL A O 1
ATOM 2244 N N . ALA A 1 299 ? -15.961 9.414 15.086 1 98.69 299 ALA A N 1
ATOM 2245 C CA . ALA A 1 299 ? -16.484 10.047 16.297 1 98.69 299 ALA A CA 1
ATOM 2246 C C . ALA A 1 299 ? -16.938 11.477 16 1 98.69 299 ALA A C 1
ATOM 2248 O O . ALA A 1 299 ? -17.828 12 16.688 1 98.69 299 ALA A O 1
ATOM 2249 N N . ALA A 1 300 ? -16.344 12.094 15.062 1 98.88 300 ALA A N 1
ATOM 2250 C CA . ALA A 1 300 ? -16.609 13.492 14.766 1 98.88 300 ALA A CA 1
ATOM 2251 C C . ALA A 1 300 ? -16.125 13.859 13.367 1 98.88 300 ALA A C 1
ATOM 2253 O O . ALA A 1 300 ? -15.492 13.047 12.688 1 98.88 300 ALA A O 1
ATOM 2254 N N . ILE A 1 301 ? -16.516 15.07 12.953 1 98.88 301 ILE A N 1
ATOM 2255 C CA . ILE A 1 301 ? -16.141 15.594 11.641 1 98.88 301 ILE A CA 1
ATOM 2256 C C . ILE A 1 301 ? -15.328 16.875 11.805 1 98.88 301 ILE A C 1
ATOM 2258 O O . ILE A 1 301 ? -15.766 17.797 12.508 1 98.88 301 ILE A O 1
ATOM 2262 N N . ALA A 1 302 ? -14.133 16.859 11.336 1 98.94 302 ALA A N 1
ATOM 2263 C CA . ALA A 1 302 ? -13.375 18.094 11.164 1 98.94 302 ALA A CA 1
ATOM 2264 C C . ALA A 1 302 ? -13.648 18.734 9.805 1 98.94 302 ALA A C 1
ATOM 2266 O O . ALA A 1 302 ? -13.367 18.141 8.766 1 98.94 302 ALA A O 1
ATOM 2267 N N . LEU A 1 303 ? -14.195 19.922 9.844 1 98.88 303 LEU A N 1
ATOM 2268 C CA . LEU A 1 303 ? -14.617 20.578 8.609 1 98.88 303 LEU A CA 1
ATOM 2269 C C . LEU A 1 303 ? -13.656 21.719 8.258 1 98.88 303 LEU A C 1
ATOM 2271 O O . LEU A 1 303 ? -13.492 22.656 9.039 1 98.88 303 LEU A O 1
ATOM 2275 N N . ASN A 1 304 ? -12.953 21.547 7.113 1 97.88 304 ASN A N 1
ATOM 2276 C CA . ASN A 1 304 ? -12.102 22.609 6.578 1 97.88 304 ASN A CA 1
ATOM 2277 C C . ASN A 1 304 ? -12.922 23.719 5.934 1 97.88 304 ASN A C 1
ATOM 2279 O O . ASN A 1 304 ? -13.484 23.531 4.855 1 97.88 304 ASN A O 1
ATOM 2283 N N . THR A 1 305 ? -13 24.859 6.555 1 97.44 305 THR A N 1
ATOM 2284 C CA . THR A 1 305 ? -13.82 25.969 6.082 1 97.44 305 THR A CA 1
ATOM 2285 C C . THR A 1 305 ? -12.945 27.156 5.68 1 97.44 305 THR A C 1
ATOM 2287 O O . THR A 1 305 ? -13.391 28.312 5.723 1 97.44 305 THR A O 1
ATOM 2290 N N . ARG A 1 306 ? -11.734 26.859 5.336 1 89.75 306 ARG A N 1
ATOM 2291 C CA . ARG A 1 306 ? -10.734 27.891 5.086 1 89.75 306 ARG A CA 1
ATOM 2292 C C . ARG A 1 306 ? -11.25 28.906 4.074 1 89.75 306 ARG A C 1
ATOM 2294 O O . ARG A 1 306 ? -11 30.109 4.219 1 89.75 306 ARG A O 1
ATOM 2301 N N . HIS A 1 307 ? -11.961 28.531 3.064 1 91.81 307 HIS A N 1
ATOM 2302 C CA . HIS A 1 307 ? -12.359 29.406 1.963 1 91.81 307 HIS A CA 1
ATOM 2303 C C . HIS A 1 307 ? -13.641 30.172 2.295 1 91.81 307 HIS A C 1
ATOM 2305 O O . HIS A 1 307 ? -14.094 31 1.51 1 91.81 307 HIS A O 1
ATOM 2311 N N . LEU A 1 308 ? -14.219 29.891 3.439 1 96.5 308 LEU A N 1
ATOM 2312 C CA . LEU A 1 308 ? -15.469 30.516 3.852 1 96.5 308 LEU A CA 1
ATOM 2313 C C . LEU A 1 308 ? -15.211 31.609 4.871 1 96.5 308 LEU A C 1
ATOM 2315 O O . LEU A 1 308 ? -14.211 31.578 5.586 1 96.5 308 LEU A O 1
ATOM 2319 N N . ASN A 1 309 ? -16.094 32.625 4.898 1 96.25 309 ASN A N 1
ATOM 2320 C CA . ASN A 1 309 ? -16.047 33.531 6.027 1 96.25 309 ASN A CA 1
ATOM 2321 C C . ASN A 1 309 ? -16.625 32.906 7.293 1 96.25 309 ASN A C 1
ATOM 2323 O O . ASN A 1 309 ? -17.125 31.781 7.258 1 96.25 309 ASN A O 1
ATOM 2327 N N . GLU A 1 310 ? -16.484 33.625 8.383 1 96.56 310 GLU A N 1
ATOM 2328 C CA . GLU A 1 310 ? -16.812 33.031 9.68 1 96.56 310 GLU A CA 1
ATOM 2329 C C . GLU A 1 310 ? -18.281 32.625 9.75 1 96.56 310 GLU A C 1
ATOM 2331 O O . GLU A 1 310 ? -18.609 31.547 10.266 1 96.56 310 GLU A O 1
ATOM 2336 N N . VAL A 1 311 ? -19.188 33.438 9.258 1 98 311 VAL A N 1
ATOM 2337 C CA . VAL A 1 311 ? -20.625 33.156 9.305 1 98 311 VAL A CA 1
ATOM 2338 C C . VAL A 1 311 ? -20.922 31.922 8.469 1 98 311 VAL A C 1
ATOM 2340 O O . VAL A 1 311 ? -21.641 31.031 8.922 1 98 311 VAL A O 1
ATOM 2343 N N . GLU A 1 312 ? -20.375 31.875 7.305 1 98.38 312 GLU A N 1
ATOM 2344 C CA . GLU A 1 312 ? -20.562 30.734 6.41 1 98.38 312 GLU A CA 1
ATOM 2345 C C . GLU A 1 312 ? -19.969 29.469 7.008 1 98.38 312 GLU A C 1
ATOM 2347 O O . GLU A 1 312 ? -20.531 28.375 6.844 1 98.38 312 GLU A O 1
ATOM 2352 N N . ALA A 1 313 ? -18.844 29.641 7.594 1 98.44 313 ALA A N 1
ATOM 2353 C CA . ALA A 1 313 ? -18.188 28.5 8.234 1 98.44 313 ALA A CA 1
ATOM 2354 C C . ALA A 1 313 ? -19.062 27.906 9.328 1 98.44 313 ALA A C 1
ATOM 2356 O O . ALA A 1 313 ? -19.281 26.688 9.367 1 98.44 313 ALA A O 1
ATOM 2357 N N . LYS A 1 314 ? -19.594 28.781 10.156 1 98.56 314 LYS A N 1
ATOM 2358 C CA . LYS A 1 314 ? -20.453 28.328 11.25 1 98.56 314 LYS A CA 1
ATOM 2359 C C . LYS A 1 314 ? -21.719 27.672 10.711 1 98.56 314 LYS A C 1
ATOM 2361 O O . LYS A 1 314 ? -22.188 26.672 11.258 1 98.56 314 LYS A O 1
ATOM 2366 N N . ALA A 1 315 ? -22.266 28.203 9.641 1 98.69 315 ALA A N 1
ATOM 2367 C CA . ALA A 1 315 ? -23.453 27.609 9.016 1 98.69 315 ALA A CA 1
ATOM 2368 C C . ALA A 1 315 ? -23.125 26.234 8.445 1 98.69 315 ALA A C 1
ATOM 2370 O O . ALA A 1 315 ? -23.938 25.297 8.57 1 98.69 315 ALA A O 1
ATOM 2371 N N . ALA A 1 316 ? -22.016 26.094 7.781 1 98.75 316 ALA A N 1
ATOM 2372 C CA . ALA A 1 316 ? -21.594 24.812 7.211 1 98.75 316 ALA A CA 1
ATOM 2373 C C . ALA A 1 316 ? -21.391 23.766 8.305 1 98.75 316 ALA A C 1
ATOM 2375 O O . ALA A 1 316 ? -21.75 22.594 8.125 1 98.75 316 ALA A O 1
ATOM 2376 N N . ILE A 1 317 ? -20.828 24.156 9.375 1 98.81 317 ILE A N 1
ATOM 2377 C CA . ILE A 1 317 ? -20.609 23.281 10.516 1 98.81 317 ILE A CA 1
ATOM 2378 C C . ILE A 1 317 ? -21.938 22.781 11.055 1 98.81 317 ILE A C 1
ATOM 2380 O O . ILE A 1 317 ? -22.141 21.578 11.25 1 98.81 317 ILE A O 1
ATOM 2384 N N . ALA A 1 318 ? -22.844 23.734 11.242 1 98.75 318 ALA A N 1
ATOM 2385 C CA . ALA A 1 318 ? -24.172 23.391 11.742 1 98.75 318 ALA A CA 1
ATOM 2386 C C . ALA A 1 318 ? 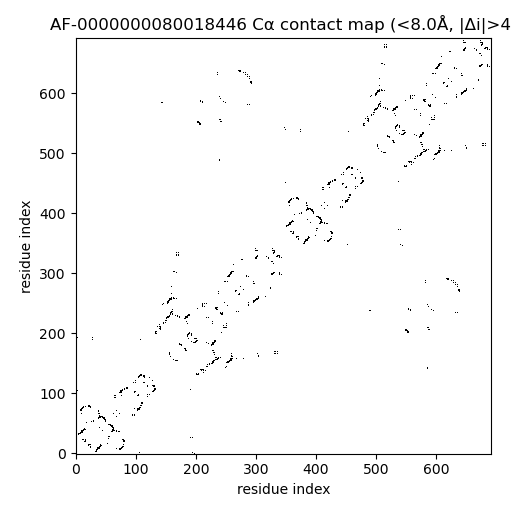-24.875 22.422 10.789 1 98.75 318 ALA A C 1
ATOM 2388 O O . ALA A 1 318 ? -25.531 21.484 11.227 1 98.75 318 ALA A O 1
ATOM 2389 N N . GLN A 1 319 ? -24.797 22.688 9.562 1 98.62 319 GLN A N 1
ATOM 2390 C CA . GLN A 1 319 ? -25.422 21.828 8.547 1 98.62 319 GLN A CA 1
ATOM 2391 C C . GLN A 1 319 ? -24.812 20.438 8.57 1 98.62 319 GLN A C 1
ATOM 2393 O O . GLN A 1 319 ? -25.531 19.438 8.469 1 98.62 319 GLN A O 1
ATOM 2398 N N . THR A 1 320 ? -23.531 20.328 8.648 1 98.75 320 THR A N 1
ATOM 2399 C CA . THR A 1 320 ? -22.844 19.047 8.695 1 98.75 320 THR A CA 1
ATOM 2400 C C . THR A 1 320 ? -23.266 18.25 9.922 1 98.75 320 THR A C 1
ATOM 2402 O O . THR A 1 320 ? -23.5 17.047 9.836 1 98.75 320 THR A O 1
ATOM 2405 N N . GLU A 1 321 ? -23.359 18.938 11.062 1 98.75 321 GLU A N 1
ATOM 2406 C CA . GLU A 1 321 ? -23.828 18.281 12.273 1 98.75 321 GLU A CA 1
ATOM 2407 C C . GLU A 1 321 ? -25.25 17.75 12.086 1 98.75 321 GLU A C 1
ATOM 2409 O O . GLU A 1 321 ? -25.562 16.625 12.5 1 98.75 321 GLU A O 1
ATOM 2414 N N . ALA A 1 322 ? -26.078 18.5 11.492 1 98.44 322 ALA A N 1
ATOM 2415 C CA . ALA A 1 322 ? -27.453 18.094 11.266 1 98.44 322 ALA A CA 1
ATOM 2416 C C . ALA A 1 322 ? -27.531 16.891 10.336 1 98.44 322 ALA A C 1
ATOM 2418 O O . ALA A 1 322 ? -28.344 15.984 10.547 1 98.44 322 ALA A O 1
ATOM 2419 N N . GLU A 1 323 ? -26.734 16.891 9.344 1 97.81 323 GLU A N 1
ATOM 2420 C CA . GLU A 1 323 ? -26.766 15.844 8.32 1 97.81 323 GLU A CA 1
ATOM 2421 C C . GLU A 1 323 ? -26.188 14.531 8.852 1 97.81 323 GLU A C 1
ATOM 2423 O O . GLU A 1 323 ? -26.656 13.453 8.477 1 97.81 323 GLU A O 1
ATOM 2428 N N . THR A 1 324 ? -25.234 14.609 9.695 1 98.44 324 THR A N 1
ATOM 2429 C CA . THR A 1 324 ? -24.5 13.398 10.055 1 98.44 324 THR A CA 1
ATOM 2430 C C . THR A 1 324 ? -24.844 12.961 11.477 1 98.44 324 THR A C 1
ATOM 2432 O O . THR A 1 324 ? -24.594 11.82 11.859 1 98.44 324 THR A O 1
ATOM 2435 N N . GLY A 1 325 ? -25.344 13.906 12.297 1 98.31 325 GLY A N 1
ATOM 2436 C CA . GLY A 1 325 ? -25.594 13.633 13.703 1 98.31 325 GLY A CA 1
ATOM 2437 C C . GLY A 1 325 ? -24.328 13.586 14.539 1 98.31 325 GLY A C 1
ATOM 2438 O O . GLY A 1 325 ? -24.344 13.172 15.695 1 98.31 325 GLY A O 1
ATOM 2439 N N . LEU A 1 326 ? -23.203 13.961 14.016 1 98.69 326 LEU A N 1
ATOM 2440 C CA . LEU A 1 326 ? -21.922 13.906 14.703 1 98.69 326 LEU A CA 1
ATOM 2441 C C . LEU A 1 326 ? -21.422 15.312 15.031 1 98.69 326 LEU A C 1
ATOM 2443 O O . LEU A 1 326 ? -21.703 16.266 14.305 1 98.69 326 LEU A O 1
ATOM 2447 N N . PRO A 1 327 ? -20.625 15.461 16.172 1 98.75 327 PRO A N 1
ATOM 2448 C CA . PRO A 1 327 ? -19.969 16.75 16.422 1 98.75 327 PRO A CA 1
ATOM 2449 C C . PRO A 1 327 ? -19.078 17.172 15.242 1 98.75 327 PRO A C 1
ATOM 2451 O O . PRO A 1 327 ? -18.438 16.344 14.617 1 98.75 327 PRO A O 1
ATOM 2454 N N . CYS A 1 328 ? -19.156 18.438 14.984 1 98.88 328 CYS A N 1
ATOM 2455 C CA . CYS A 1 328 ? -18.406 18.984 13.859 1 98.88 328 CYS A CA 1
ATOM 2456 C C . CYS A 1 328 ? -17.844 20.359 14.195 1 98.88 328 CYS A C 1
ATOM 2458 O O . CYS A 1 328 ? -18.516 21.156 14.836 1 98.88 328 CYS A O 1
ATOM 2460 N N . THR A 1 329 ? -16.625 20.594 13.844 1 98.81 329 THR A N 1
ATOM 2461 C CA . THR A 1 329 ? -16.031 21.922 13.961 1 98.81 329 THR A CA 1
ATOM 2462 C C . THR A 1 329 ? -14.875 22.094 12.984 1 98.81 329 THR A C 1
ATOM 2464 O O . THR A 1 329 ? -14.492 21.141 12.305 1 98.81 329 THR A O 1
ATOM 2467 N N . ASP A 1 330 ? -14.469 23.234 12.758 1 98.56 330 ASP A N 1
ATOM 2468 C CA . ASP A 1 330 ? -13.18 23.547 12.156 1 98.56 330 ASP A CA 1
ATOM 2469 C C . ASP A 1 330 ? -12.109 23.734 13.234 1 98.56 330 ASP A C 1
ATOM 2471 O O . ASP A 1 330 ? -12.062 24.75 13.906 1 98.56 330 ASP A O 1
ATOM 2475 N N . PRO A 1 331 ? -11.273 22.703 13.328 1 97.44 331 PRO A N 1
ATOM 2476 C CA . PRO A 1 331 ? -10.352 22.75 14.469 1 97.44 331 PRO A CA 1
ATOM 2477 C C . PRO A 1 331 ? -9.312 23.859 14.344 1 97.44 331 PRO A C 1
ATOM 2479 O O . PRO A 1 331 ? -8.742 24.297 15.344 1 97.44 331 PRO A O 1
ATOM 2482 N N . ILE A 1 332 ? -9.062 24.281 13.164 1 91.06 332 ILE A N 1
ATOM 2483 C CA . ILE A 1 332 ? -8.07 25.344 12.969 1 91.06 332 ILE A CA 1
ATOM 2484 C C . ILE A 1 332 ? -8.68 26.688 13.336 1 91.06 332 ILE A C 1
ATOM 2486 O O . ILE A 1 332 ? -8.031 27.5 14 1 91.06 332 ILE A O 1
ATOM 2490 N N . ARG A 1 333 ? -9.898 26.938 12.992 1 93 333 ARG A N 1
ATOM 2491 C CA . ARG A 1 333 ? -10.555 28.219 13.211 1 93 333 ARG A CA 1
ATOM 2492 C C . ARG A 1 333 ? -11.133 28.312 14.617 1 93 333 ARG A C 1
ATOM 2494 O O . ARG A 1 333 ? -11.07 29.375 15.25 1 93 333 ARG A O 1
ATOM 2501 N N . PHE A 1 334 ? -11.742 27.219 15.07 1 96.94 334 PHE A N 1
ATOM 2502 C CA . PHE A 1 334 ? -12.57 27.328 16.266 1 96.94 334 PHE A CA 1
ATOM 2503 C C . PHE A 1 334 ? -12.062 26.391 17.359 1 96.94 334 PHE A C 1
ATOM 2505 O O . PHE A 1 334 ? -12.68 26.281 18.422 1 96.94 334 PHE A O 1
ATOM 2512 N N . GLY A 1 335 ? -10.977 25.734 17.125 1 95.5 335 GLY A N 1
ATOM 2513 C CA . GLY A 1 335 ? -10.406 24.844 18.109 1 95.5 335 GLY A CA 1
ATOM 2514 C C . GLY A 1 335 ? -10.875 23.406 17.969 1 95.5 335 GLY A C 1
ATOM 2515 O O . GLY A 1 335 ? -11.906 23.156 17.344 1 95.5 335 GLY A O 1
ATOM 2516 N N . ALA A 1 336 ? -10.164 22.484 18.672 1 98.12 336 ALA A N 1
ATOM 2517 C CA . ALA A 1 336 ? -10.398 21.047 18.484 1 98.12 336 ALA A CA 1
ATOM 2518 C C . ALA A 1 336 ? -11.117 20.453 19.688 1 98.12 336 ALA A C 1
ATOM 2520 O O . ALA A 1 336 ? -11.312 19.234 19.766 1 98.12 336 ALA A O 1
ATOM 2521 N N . ASP A 1 337 ? -11.531 21.281 20.641 1 98.06 337 ASP A N 1
ATOM 2522 C CA . ASP A 1 337 ? -12.102 20.781 21.875 1 98.06 337 ASP A CA 1
ATOM 2523 C C . ASP A 1 337 ? -13.328 19.906 21.609 1 98.06 337 ASP A C 1
ATOM 2525 O O . ASP A 1 337 ? -13.5 18.859 22.234 1 98.06 337 ASP A O 1
ATOM 2529 N N . LYS A 1 338 ? -14.172 20.359 20.75 1 98.31 338 LYS A N 1
ATOM 2530 C CA . LYS A 1 338 ? -15.383 19.609 20.422 1 98.31 338 LYS A CA 1
ATOM 2531 C C . LYS A 1 338 ? -15.039 18.234 19.859 1 98.31 338 LYS A C 1
ATOM 2533 O O . LYS A 1 338 ? -15.703 17.234 20.172 1 98.31 338 LYS A O 1
ATOM 2538 N N . LEU A 1 339 ? -14.078 18.141 18.984 1 98.75 339 LEU A N 1
ATOM 2539 C CA . LEU A 1 339 ? -13.617 16.859 18.438 1 98.75 339 LEU A CA 1
ATOM 2540 C C . LEU A 1 339 ? -13.031 15.984 19.531 1 98.75 339 LEU A C 1
ATOM 2542 O O . LEU A 1 339 ? -13.289 14.773 19.578 1 98.75 339 LEU A O 1
ATOM 2546 N N . LEU A 1 340 ? -12.195 16.594 20.375 1 98.56 340 LEU A N 1
ATOM 2547 C CA . LEU A 1 340 ? -11.562 15.852 21.469 1 98.56 340 LEU A CA 1
ATOM 2548 C C . LEU A 1 340 ? -12.609 15.281 22.422 1 98.56 340 LEU A C 1
ATOM 2550 O O . LEU A 1 340 ? -12.492 14.133 22.859 1 98.56 340 LEU A O 1
ATOM 2554 N N . ASP A 1 341 ? -13.664 16.062 22.703 1 98.38 341 ASP A N 1
ATOM 2555 C CA . ASP A 1 341 ? -14.766 15.562 23.531 1 98.38 341 ASP A CA 1
ATOM 2556 C C . ASP A 1 341 ? -15.391 14.312 22.922 1 98.38 341 ASP A C 1
ATOM 2558 O O . ASP A 1 341 ? -15.695 13.352 23.641 1 98.38 341 ASP A O 1
ATOM 2562 N N . ALA A 1 342 ? -15.562 14.336 21.672 1 98.19 342 ALA A N 1
ATOM 2563 C CA . ALA A 1 342 ? -16.188 13.219 20.969 1 98.19 342 ALA A CA 1
ATOM 2564 C C . ALA A 1 342 ? -15.32 11.961 21.047 1 98.19 342 ALA A C 1
ATOM 2566 O O . ALA A 1 342 ? -15.836 10.859 21.219 1 98.19 342 ALA A O 1
ATOM 2567 N N . VAL A 1 343 ? -14.031 12.125 20.875 1 96.75 343 VAL A N 1
ATOM 2568 C CA . VAL A 1 343 ? -13.109 10.992 20.875 1 96.75 343 VAL A CA 1
ATOM 2569 C C . VAL A 1 343 ? -13.016 10.391 22.281 1 96.75 343 VAL A C 1
ATOM 2571 O O . VAL A 1 343 ? -12.719 9.203 22.438 1 96.75 343 VAL A O 1
ATOM 2574 N N . MET A 1 344 ? -13.242 11.203 23.281 1 94.5 344 MET A N 1
ATOM 2575 C CA . MET A 1 344 ? -13.094 10.766 24.656 1 94.5 344 MET A CA 1
ATOM 2576 C C . MET A 1 344 ? -14.352 10.047 25.141 1 94.5 344 MET A C 1
ATOM 2578 O O . MET A 1 344 ? -14.352 9.43 26.203 1 94.5 344 MET A O 1
ATOM 2582 N N . GLN A 1 345 ? -15.352 10.141 24.328 1 87.5 345 GLN A N 1
ATOM 2583 C CA . GLN A 1 345 ? -16.578 9.453 24.703 1 87.5 345 GLN A CA 1
ATOM 2584 C C . GLN A 1 345 ? -16.469 7.949 24.484 1 87.5 345 GLN A C 1
ATOM 2586 O O . GLN A 1 345 ? -15.805 7.504 23.547 1 87.5 345 GLN A O 1
ATOM 2591 N N . LYS A 1 346 ? -16.859 6.984 25.422 1 68.44 346 LYS A N 1
ATOM 2592 C CA . LYS A 1 346 ? -16.781 5.527 25.359 1 68.44 346 LYS A CA 1
ATOM 2593 C C . LYS A 1 346 ? -17.766 4.969 24.344 1 68.44 346 LYS A C 1
ATOM 2595 O O . LYS A 1 346 ? -18.844 5.531 24.141 1 68.44 346 LYS A O 1
ATOM 2600 N N . MET B 1 1 ? 11.352 -9.086 -17.281 1 42.31 1 MET B N 1
ATOM 2601 C CA . MET B 1 1 ? 12.078 -10.234 -17.797 1 42.31 1 MET B CA 1
ATOM 2602 C C . MET B 1 1 ? 11.32 -11.531 -17.516 1 42.31 1 MET B C 1
ATOM 2604 O O . MET B 1 1 ? 10.672 -11.664 -16.484 1 42.31 1 MET B O 1
ATOM 2608 N N . ARG B 1 2 ? 10.75 -12.18 -18.516 1 51.12 2 ARG B N 1
ATOM 2609 C CA . ARG B 1 2 ? 10.078 -13.461 -18.359 1 51.12 2 ARG B CA 1
ATOM 2610 C C . ARG B 1 2 ? 11.086 -14.609 -18.391 1 51.12 2 ARG B C 1
ATOM 2612 O O . ARG B 1 2 ? 12.172 -14.484 -18.953 1 51.12 2 ARG B O 1
ATOM 2619 N N . LEU B 1 3 ? 10.891 -15.469 -17.422 1 56.12 3 LEU B N 1
ATOM 2620 C CA . LEU B 1 3 ? 11.641 -16.703 -17.609 1 56.12 3 LEU B CA 1
ATOM 2621 C C . LEU B 1 3 ? 11.625 -17.109 -19.078 1 56.12 3 LEU B C 1
ATOM 2623 O O . LEU B 1 3 ? 10.562 -17.172 -19.703 1 56.12 3 LEU B O 1
ATOM 2627 N N . PRO B 1 4 ? 12.742 -16.922 -19.734 1 53.31 4 PRO B N 1
ATOM 2628 C CA . PRO B 1 4 ? 12.695 -17.297 -21.156 1 53.31 4 PRO B CA 1
ATOM 2629 C C . PRO B 1 4 ? 12.062 -18.672 -21.391 1 53.31 4 PRO B C 1
ATOM 2631 O O . PRO B 1 4 ? 12.398 -19.641 -20.688 1 53.31 4 PRO B O 1
ATOM 2634 N N . LEU B 1 5 ? 10.828 -18.703 -22.078 1 56.84 5 LEU B N 1
ATOM 2635 C CA . LEU B 1 5 ? 10.031 -19.891 -22.406 1 56.84 5 LEU B CA 1
ATOM 2636 C C . LEU B 1 5 ? 10.914 -20.984 -23.016 1 56.84 5 LEU B C 1
ATOM 2638 O O . LEU B 1 5 ? 10.508 -22.141 -23.078 1 56.84 5 LEU B O 1
ATOM 2642 N N . ASN B 1 6 ? 12.102 -20.609 -23.25 1 71.69 6 ASN B N 1
ATOM 2643 C CA . ASN B 1 6 ? 12.82 -21.656 -23.984 1 71.69 6 ASN B CA 1
ATOM 2644 C C . ASN B 1 6 ? 14.016 -22.172 -23.188 1 71.69 6 ASN B C 1
ATOM 2646 O O . ASN B 1 6 ? 14.836 -22.922 -23.719 1 71.69 6 ASN B O 1
ATOM 2650 N N . GLN B 1 7 ? 13.938 -21.844 -21.922 1 87.38 7 GLN B N 1
ATOM 2651 C CA . GLN B 1 7 ? 15.094 -22.312 -21.156 1 87.38 7 GLN B CA 1
ATOM 2652 C C . GLN B 1 7 ? 14.703 -23.422 -20.188 1 87.38 7 GLN B C 1
ATOM 2654 O O . GLN B 1 7 ? 13.594 -23.422 -19.656 1 87.38 7 GLN B O 1
ATOM 2659 N N . ARG B 1 8 ? 15.633 -24.344 -19.984 1 94.5 8 ARG B N 1
ATOM 2660 C CA . ARG B 1 8 ? 15.445 -25.453 -19.047 1 94.5 8 ARG B CA 1
ATOM 2661 C C . ARG B 1 8 ? 15.531 -24.969 -17.594 1 94.5 8 ARG B C 1
ATOM 2663 O O . ARG B 1 8 ? 16.547 -24.391 -17.188 1 94.5 8 ARG B O 1
ATOM 2670 N N . ILE B 1 9 ? 14.484 -25.297 -16.828 1 95.88 9 ILE B N 1
ATOM 2671 C CA . ILE B 1 9 ? 14.344 -24.688 -15.516 1 95.88 9 ILE B CA 1
ATOM 2672 C C . ILE B 1 9 ? 14.492 -25.75 -14.422 1 95.88 9 ILE B C 1
ATOM 2674 O O . ILE B 1 9 ? 13.953 -26.844 -14.547 1 95.88 9 ILE B O 1
ATOM 2678 N N . ALA B 1 10 ? 15.328 -25.453 -13.438 1 97.56 10 ALA B N 1
ATOM 2679 C CA . ALA B 1 10 ? 15.344 -26.188 -12.172 1 97.56 10 ALA B CA 1
ATOM 2680 C C . ALA B 1 10 ? 14.656 -25.391 -11.07 1 97.56 10 ALA B C 1
ATOM 2682 O O . ALA B 1 10 ? 14.812 -24.172 -10.984 1 97.56 10 ALA B O 1
ATOM 2683 N N . ILE B 1 11 ? 13.891 -26.094 -10.242 1 97.38 11 ILE B N 1
ATOM 2684 C CA . ILE B 1 11 ? 13.227 -25.422 -9.125 1 97.38 11 ILE B CA 1
ATOM 2685 C C . ILE B 1 11 ? 13.844 -25.891 -7.812 1 97.38 11 ILE B C 1
ATOM 2687 O O . ILE B 1 11 ? 13.844 -27.078 -7.504 1 97.38 11 ILE B O 1
ATOM 2691 N N . LEU B 1 12 ? 14.406 -24.969 -7.078 1 97.56 12 LEU B N 1
ATOM 2692 C CA . LEU B 1 12 ? 15 -25.25 -5.773 1 97.56 12 LEU B CA 1
ATOM 2693 C C . LEU B 1 12 ? 13.93 -25.25 -4.684 1 97.56 12 LEU B C 1
ATOM 2695 O O . LEU B 1 12 ? 13.367 -24.203 -4.359 1 97.56 12 LEU B O 1
ATOM 2699 N N . LEU B 1 13 ? 13.664 -26.406 -4.051 1 96.56 13 LEU B N 1
ATOM 2700 C CA . LEU B 1 13 ? 12.5 -26.609 -3.191 1 96.56 13 LEU B CA 1
ATOM 2701 C C . LEU B 1 13 ? 12.883 -27.391 -1.938 1 96.56 13 LEU B C 1
ATOM 2703 O O . LEU B 1 13 ? 12.102 -28.203 -1.45 1 96.56 13 LEU B O 1
ATOM 2707 N N . HIS B 1 14 ? 14.07 -27.156 -1.428 1 94.88 14 HIS B N 1
ATOM 2708 C CA . HIS B 1 14 ? 14.43 -27.891 -0.223 1 94.88 14 HIS B CA 1
ATOM 2709 C C . HIS B 1 14 ? 13.352 -27.766 0.847 1 94.88 14 HIS B C 1
ATOM 2711 O O . HIS B 1 14 ? 12.984 -26.656 1.235 1 94.88 14 HIS B O 1
ATOM 2717 N N . GLU B 1 15 ? 12.742 -28.938 1.242 1 92.25 15 GLU B N 1
ATOM 2718 C CA . GLU B 1 15 ? 11.758 -29.062 2.309 1 92.25 15 GLU B CA 1
ATOM 2719 C C . GLU B 1 15 ? 10.438 -28.391 1.921 1 92.25 15 GLU B C 1
ATOM 2721 O O . GLU B 1 15 ? 9.602 -28.125 2.781 1 92.25 15 GLU B O 1
ATOM 2726 N N . GLY B 1 16 ? 10.312 -28.141 0.658 1 92 16 GLY B N 1
ATOM 2727 C CA . GLY B 1 16 ? 9.141 -27.406 0.207 1 92 16 GLY B CA 1
ATOM 2728 C C . GLY B 1 16 ? 8.086 -28.297 -0.417 1 92 16 GLY B C 1
ATOM 2729 O O . GLY B 1 16 ? 6.902 -27.938 -0.439 1 92 16 GLY B O 1
ATOM 2730 N N . ILE B 1 17 ? 8.484 -29.438 -0.915 1 92.69 17 ILE B N 1
ATOM 2731 C CA . ILE B 1 17 ? 7.551 -30.297 -1.638 1 92.69 17 ILE B CA 1
ATOM 2732 C C . ILE B 1 17 ? 6.496 -30.844 -0.674 1 92.69 17 ILE B C 1
ATOM 2734 O O . ILE B 1 17 ? 5.301 -30.797 -0.967 1 92.69 17 ILE B O 1
ATOM 2738 N N . LYS B 1 18 ? 6.977 -31.25 0.476 1 88.19 18 LYS B N 1
ATOM 2739 C CA . LYS B 1 18 ? 6.051 -31.766 1.474 1 88.19 18 LYS B CA 1
ATOM 2740 C C . LYS B 1 18 ? 5.68 -30.703 2.498 1 88.19 18 LYS B C 1
ATOM 2742 O O . LYS B 1 18 ? 4.676 -30.828 3.201 1 88.19 18 LYS B O 1
ATOM 2747 N N . GLY B 1 19 ? 6.469 -29.609 2.508 1 81 19 GLY B N 1
ATOM 2748 C CA . GLY B 1 19 ? 6.289 -28.594 3.525 1 81 19 GLY B CA 1
ATOM 2749 C C . GLY B 1 19 ? 5.387 -27.453 3.08 1 81 19 GLY B C 1
ATOM 2750 O O . GLY B 1 19 ? 4.777 -27.516 2.01 1 81 19 GLY B O 1
ATOM 2751 N N . THR B 1 20 ? 5.246 -26.453 3.914 1 76.88 20 THR B N 1
ATOM 2752 C CA . THR B 1 20 ? 4.324 -25.344 3.701 1 76.88 20 THR B CA 1
ATOM 2753 C C . THR B 1 20 ? 5.02 -24.188 2.973 1 76.88 20 THR B C 1
ATOM 2755 O O . THR B 1 20 ? 4.375 -23.219 2.574 1 76.88 20 THR B O 1
ATOM 2758 N N . ARG B 1 21 ? 6.27 -24.312 2.756 1 82 21 ARG B N 1
ATOM 2759 C CA . ARG B 1 21 ? 7.012 -23.172 2.232 1 82 21 ARG B CA 1
ATOM 2760 C C . ARG B 1 21 ? 7.176 -23.281 0.72 1 82 21 ARG B C 1
ATOM 2762 O O . ARG B 1 21 ? 7.715 -22.375 0.088 1 82 21 ARG B O 1
ATOM 2769 N N . GLY B 1 22 ? 6.734 -24.406 0.141 1 88.44 22 GLY B N 1
ATOM 2770 C CA . GLY B 1 22 ? 7.02 -24.641 -1.267 1 88.44 22 GLY B CA 1
ATOM 2771 C C . GLY B 1 22 ? 5.922 -24.141 -2.188 1 88.44 22 GLY B C 1
ATOM 2772 O O . GLY B 1 22 ? 5.789 -24.609 -3.318 1 88.44 22 GLY B O 1
ATOM 2773 N N . LYS B 1 23 ? 5.168 -23.203 -1.722 1 83.81 23 LYS B N 1
ATOM 2774 C CA . LYS B 1 23 ? 3.992 -22.75 -2.467 1 83.81 23 LYS B CA 1
ATOM 2775 C C . LYS B 1 23 ? 4.383 -22.219 -3.838 1 83.81 23 LYS B C 1
ATOM 2777 O O . LYS B 1 23 ? 3.727 -22.516 -4.84 1 83.81 23 LYS B O 1
ATOM 2782 N N . THR B 1 24 ? 5.441 -21.453 -3.939 1 89.88 24 THR B N 1
ATOM 2783 C CA . THR B 1 24 ? 5.891 -20.875 -5.195 1 89.88 24 THR B CA 1
ATOM 2784 C C . THR B 1 24 ? 6.32 -21.953 -6.18 1 89.88 24 THR B C 1
ATOM 2786 O O . THR B 1 24 ? 5.809 -22.016 -7.297 1 89.88 24 THR B O 1
ATOM 2789 N N . GLY B 1 25 ? 7.176 -22.812 -5.711 1 93.06 25 GLY B N 1
ATOM 2790 C CA . GLY B 1 25 ? 7.676 -23.859 -6.578 1 93.06 25 GLY B CA 1
ATOM 2791 C C . GLY B 1 25 ? 6.59 -24.828 -7.035 1 93.06 25 GLY B C 1
ATOM 2792 O O . GLY B 1 25 ? 6.551 -25.203 -8.203 1 93.06 25 GLY B O 1
ATOM 2793 N N . LEU B 1 26 ? 5.73 -25.141 -6.152 1 91.19 26 LEU B N 1
ATOM 2794 C CA . LEU B 1 26 ? 4.652 -26.078 -6.484 1 91.19 26 LEU B CA 1
ATOM 2795 C C . LEU B 1 26 ? 3.688 -25.453 -7.488 1 91.19 26 LEU B C 1
ATOM 2797 O O . LEU B 1 26 ? 3.182 -26.125 -8.383 1 91.19 26 LEU B O 1
ATOM 2801 N N . SER B 1 27 ? 3.512 -24.203 -7.328 1 89.69 27 SER B N 1
ATOM 2802 C CA . SER B 1 27 ? 2.666 -23.5 -8.289 1 89.69 27 SER B CA 1
ATOM 2803 C C . SER B 1 27 ? 3.314 -23.469 -9.672 1 89.69 27 SER B C 1
ATOM 2805 O O . SER B 1 27 ? 2.635 -23.641 -10.688 1 89.69 27 SER B O 1
ATOM 2807 N N . LEU B 1 28 ? 4.574 -23.297 -9.688 1 92.06 28 LEU B N 1
ATOM 2808 C CA . LEU B 1 28 ? 5.281 -23.297 -10.961 1 92.06 28 LEU B CA 1
ATOM 2809 C C . LEU B 1 28 ? 5.215 -24.688 -11.609 1 92.06 28 LEU B C 1
ATOM 2811 O O . LEU B 1 28 ? 4.977 -24.797 -12.812 1 92.06 28 LEU B O 1
ATOM 2815 N N . LEU B 1 29 ? 5.387 -25.656 -10.789 1 92.75 29 LEU B N 1
ATOM 2816 C CA . LEU B 1 29 ? 5.309 -27.031 -11.289 1 92.75 29 LEU B CA 1
ATOM 2817 C C . LEU B 1 29 ? 3.922 -27.328 -11.844 1 92.75 29 LEU B C 1
ATOM 2819 O O . LEU B 1 29 ? 3.785 -28.062 -12.82 1 92.75 29 LEU B O 1
ATOM 2823 N N . ARG B 1 30 ? 2.98 -26.719 -11.258 1 87.75 30 ARG B N 1
ATOM 2824 C CA . ARG B 1 30 ? 1.598 -26.984 -11.641 1 87.75 30 ARG B CA 1
ATOM 2825 C C . ARG B 1 30 ? 1.221 -26.219 -12.906 1 87.75 30 ARG B C 1
ATOM 2827 O O . ARG B 1 30 ? 0.571 -26.766 -13.797 1 87.75 30 ARG B O 1
ATOM 2834 N N . TYR B 1 31 ? 1.682 -24.969 -13.016 1 88.94 31 TYR B N 1
ATOM 2835 C CA . TYR B 1 31 ? 1.035 -24.078 -13.984 1 88.94 31 TYR B CA 1
ATOM 2836 C C . TYR B 1 31 ? 2.016 -23.656 -15.062 1 88.94 31 TYR B C 1
ATOM 2838 O O . TYR B 1 31 ? 1.609 -23.156 -16.125 1 88.94 31 TYR B O 1
ATOM 2846 N N . SER B 1 32 ? 3.301 -23.797 -14.805 1 88.56 32 SER B N 1
ATOM 2847 C CA . SER B 1 32 ? 4.273 -23.281 -15.758 1 88.56 32 SER B CA 1
ATOM 2848 C C . SER B 1 32 ? 4.277 -24.094 -17.047 1 88.56 32 SER B C 1
ATOM 2850 O O . SER B 1 32 ? 4.191 -25.312 -17.016 1 88.56 32 SER B O 1
ATOM 2852 N N . GLU B 1 33 ? 4.34 -23.328 -18.141 1 82.75 33 GLU B N 1
ATOM 2853 C CA . GLU B 1 33 ? 4.496 -24 -19.422 1 82.75 33 GLU B CA 1
ATOM 2854 C C . GLU B 1 33 ? 5.965 -24.141 -19.812 1 82.75 33 GLU B C 1
ATOM 2856 O O . GLU B 1 33 ? 6.297 -24.766 -20.812 1 82.75 33 GLU B O 1
ATOM 2861 N N . ALA B 1 34 ? 6.77 -23.625 -19 1 85.44 34 ALA B N 1
ATOM 2862 C CA . ALA B 1 34 ? 8.211 -23.703 -19.25 1 85.44 34 ALA B CA 1
ATOM 2863 C C . ALA B 1 34 ? 8.734 -25.109 -19.031 1 85.44 34 ALA B C 1
ATOM 2865 O O . ALA B 1 34 ? 8.102 -25.906 -18.328 1 85.44 34 ALA B O 1
ATOM 2866 N N . PRO B 1 35 ? 9.773 -25.391 -19.703 1 91.56 35 PRO B N 1
ATOM 2867 C CA . PRO B 1 35 ? 10.344 -26.734 -19.531 1 91.56 35 PRO B CA 1
ATOM 2868 C C . PRO B 1 35 ? 11.039 -26.891 -18.172 1 91.56 35 PRO B C 1
ATOM 2870 O O . PRO B 1 35 ? 12.258 -26.75 -18.078 1 91.56 35 PRO B O 1
ATOM 2873 N N . ILE B 1 36 ? 10.32 -27.25 -17.203 1 95.12 36 ILE B N 1
ATOM 2874 C CA . ILE B 1 36 ? 10.898 -27.609 -15.914 1 95.12 36 ILE B CA 1
ATOM 2875 C C . ILE B 1 36 ? 11.477 -29.016 -15.969 1 95.12 36 ILE B C 1
ATOM 2877 O O . ILE B 1 36 ? 10.742 -29.984 -16.172 1 95.12 36 ILE B O 1
ATOM 2881 N N . VAL B 1 37 ? 12.766 -29.109 -15.703 1 97 37 VAL B N 1
ATOM 2882 C CA . VAL B 1 37 ? 13.422 -30.375 -16.031 1 97 37 VAL B CA 1
ATOM 2883 C C . VAL B 1 37 ? 13.766 -31.125 -14.742 1 97 37 VAL B C 1
ATOM 2885 O O . VAL B 1 37 ? 14.062 -32.312 -14.766 1 97 37 VAL B O 1
ATOM 2888 N N . VAL B 1 38 ? 13.766 -30.406 -13.617 1 98.06 38 VAL B N 1
ATOM 2889 C CA . VAL B 1 38 ? 14.164 -31.062 -12.375 1 98.06 38 VAL B CA 1
ATOM 2890 C C . VAL B 1 38 ? 13.703 -30.234 -11.18 1 98.06 38 VAL B C 1
ATOM 2892 O O . VAL B 1 38 ? 13.648 -29 -11.258 1 98.06 38 VAL B O 1
ATOM 2895 N N . ALA B 1 39 ? 13.273 -30.875 -10.133 1 98.19 39 ALA B N 1
ATOM 2896 C CA . ALA B 1 39 ? 13.031 -30.281 -8.828 1 98.19 39 ALA B CA 1
ATOM 2897 C C . ALA B 1 39 ? 14.094 -30.688 -7.82 1 98.19 39 ALA B C 1
ATOM 2899 O O . ALA B 1 39 ? 14.531 -31.844 -7.797 1 98.19 39 ALA B O 1
ATOM 2900 N N . ILE B 1 40 ? 14.5 -29.719 -7.031 1 98.19 40 ILE B N 1
ATOM 2901 C CA . ILE B 1 40 ? 15.578 -29.984 -6.074 1 98.19 40 ILE B CA 1
ATOM 2902 C C . ILE B 1 40 ? 15.023 -29.922 -4.652 1 98.19 40 ILE B C 1
ATOM 2904 O O . ILE B 1 40 ? 14.664 -28.859 -4.156 1 98.19 40 ILE B O 1
ATOM 2908 N N . ASP B 1 41 ? 14.969 -31 -4.012 1 98 41 ASP B N 1
ATOM 2909 C CA . ASP B 1 41 ? 14.516 -31.141 -2.631 1 98 41 ASP B CA 1
ATOM 2910 C C . ASP B 1 41 ? 15.258 -32.281 -1.927 1 98 41 ASP B C 1
ATOM 2912 O O . ASP B 1 41 ? 15.117 -33.438 -2.295 1 98 41 ASP B O 1
ATOM 2916 N N . ARG B 1 42 ? 15.906 -31.938 -0.858 1 96.44 42 ARG B N 1
ATOM 2917 C CA . ARG B 1 42 ? 16.781 -32.906 -0.189 1 96.44 42 ARG B CA 1
ATOM 2918 C C . ARG B 1 42 ? 15.977 -33.938 0.598 1 96.44 42 ARG B C 1
ATOM 2920 O O . ARG B 1 42 ? 16.484 -35 0.949 1 96.44 42 ARG B O 1
ATOM 2927 N N . GLU B 1 43 ? 14.703 -33.719 0.843 1 96.06 43 GLU B N 1
ATOM 2928 C CA . GLU B 1 43 ? 13.891 -34.594 1.669 1 96.06 43 GLU B CA 1
ATOM 2929 C C . GLU B 1 43 ? 13.219 -35.688 0.826 1 96.06 43 GLU B C 1
ATOM 2931 O O . GLU B 1 43 ? 12.82 -36.719 1.35 1 96.06 43 GLU B O 1
ATOM 2936 N N . CYS B 1 44 ? 13.18 -35.469 -0.525 1 96.12 44 CYS B N 1
ATOM 2937 C CA . CYS B 1 44 ? 12.375 -36.406 -1.305 1 96.12 44 CYS B CA 1
ATOM 2938 C C . CYS B 1 44 ? 13.109 -36.844 -2.576 1 96.12 44 CYS B C 1
ATOM 2940 O O . CYS B 1 44 ? 12.492 -36.938 -3.641 1 96.12 44 CYS B O 1
ATOM 2942 N N . PRO B 1 45 ? 14.391 -37.031 -2.561 1 96.88 45 PRO B N 1
ATOM 2943 C CA . PRO B 1 45 ? 15.062 -37.406 -3.805 1 96.88 45 PRO B CA 1
ATOM 2944 C C . PRO B 1 45 ? 14.57 -38.75 -4.367 1 96.88 45 PRO B C 1
ATOM 2946 O O . PRO B 1 45 ? 14.445 -39.719 -3.627 1 96.88 45 PRO B O 1
ATOM 2949 N N . GLY B 1 46 ? 14.297 -38.719 -5.637 1 96.81 46 GLY B N 1
ATOM 2950 C CA . GLY B 1 46 ? 13.938 -39.969 -6.324 1 96.81 46 GLY B CA 1
ATOM 2951 C C . GLY B 1 46 ? 12.469 -40.312 -6.172 1 96.81 46 GLY B C 1
ATOM 2952 O O . GLY B 1 46 ? 11.977 -41.25 -6.82 1 96.81 46 GLY B O 1
ATOM 2953 N N . GLN B 1 47 ? 11.781 -39.562 -5.402 1 97 47 GLN B N 1
ATOM 2954 C CA . GLN B 1 47 ? 10.359 -39.844 -5.207 1 97 47 GLN B CA 1
ATOM 2955 C C . GLN B 1 47 ? 9.523 -39.219 -6.328 1 97 47 GLN B C 1
ATOM 2957 O O . GLN B 1 47 ? 10.031 -38.438 -7.129 1 97 47 GLN B O 1
ATOM 2962 N N . SER B 1 48 ? 8.281 -39.719 -6.402 1 96.62 48 SER B N 1
ATOM 2963 C CA . SER B 1 48 ? 7.379 -39.281 -7.457 1 96.62 48 SER B CA 1
ATOM 2964 C C . SER B 1 48 ? 6.691 -37.969 -7.086 1 96.62 48 SER B C 1
ATOM 2966 O O . SER B 1 48 ? 5.938 -37.938 -6.109 1 96.62 48 SER B O 1
ATOM 2968 N N . LEU B 1 49 ? 6.953 -36.938 -7.953 1 95.44 49 LEU B N 1
ATOM 2969 C CA . LEU B 1 49 ? 6.344 -35.656 -7.699 1 95.44 49 LEU B CA 1
ATOM 2970 C C . LEU B 1 49 ? 4.824 -35.75 -7.734 1 95.44 49 LEU B C 1
ATOM 2972 O O . LEU B 1 49 ? 4.148 -35.281 -6.82 1 95.44 49 LEU B O 1
ATOM 2976 N N . PRO B 1 50 ? 4.191 -36.469 -8.688 1 93.62 50 PRO B N 1
ATOM 2977 C CA . PRO B 1 50 ? 2.732 -36.594 -8.727 1 93.62 50 PRO B CA 1
ATOM 2978 C C . PRO B 1 50 ? 2.172 -37.281 -7.488 1 93.62 50 PRO B C 1
ATOM 2980 O O . PRO B 1 50 ? 1.134 -36.875 -6.957 1 93.62 50 PRO B O 1
ATOM 2983 N N . GLU B 1 51 ? 2.863 -38.25 -7 1 92.56 51 GLU B N 1
ATOM 2984 C CA . GLU B 1 51 ? 2.391 -38.969 -5.828 1 92.56 51 GLU B CA 1
ATOM 2985 C C . GLU B 1 51 ? 2.467 -38.125 -4.574 1 92.56 51 GLU B C 1
ATOM 2987 O O . GLU B 1 51 ? 1.592 -38.188 -3.709 1 92.56 51 GLU B O 1
ATOM 2992 N N . LEU B 1 52 ? 3.494 -37.312 -4.59 1 92.12 52 LEU B N 1
ATOM 2993 C CA . LEU B 1 52 ? 3.723 -36.5 -3.393 1 92.12 52 LEU B CA 1
ATOM 2994 C C . LEU B 1 52 ? 2.781 -35.312 -3.355 1 92.12 52 LEU B C 1
ATOM 2996 O O . LEU B 1 52 ? 2.379 -34.875 -2.277 1 92.12 52 LEU B O 1
ATOM 3000 N N . THR B 1 53 ? 2.461 -34.75 -4.539 1 89.38 53 THR B N 1
ATOM 3001 C CA . THR B 1 53 ? 1.849 -33.438 -4.551 1 89.38 53 THR B CA 1
ATOM 3002 C C . THR B 1 53 ? 0.521 -33.469 -5.301 1 89.38 53 THR B C 1
ATOM 3004 O O . THR B 1 53 ? -0.271 -32.531 -5.199 1 89.38 53 THR B O 1
ATOM 3007 N N . GLY B 1 54 ? 0.304 -34.469 -6.082 1 85.94 54 GLY B N 1
ATOM 3008 C CA . GLY B 1 54 ? -0.867 -34.5 -6.945 1 85.94 54 GLY B CA 1
ATOM 3009 C C . GLY B 1 54 ? -0.697 -33.688 -8.211 1 85.94 54 GLY B C 1
ATOM 3010 O O . GLY B 1 54 ? -1.601 -33.625 -9.047 1 85.94 54 GLY B O 1
ATOM 3011 N N . ILE B 1 55 ? 0.439 -33.031 -8.406 1 88.69 55 ILE B N 1
ATOM 3012 C CA . ILE B 1 55 ? 0.713 -32.25 -9.602 1 88.69 55 ILE B CA 1
ATOM 3013 C C . ILE B 1 55 ? 1.031 -33.188 -10.766 1 88.69 55 ILE B C 1
ATOM 3015 O O . ILE B 1 55 ? 1.913 -34.031 -10.664 1 88.69 55 ILE B O 1
ATOM 3019 N N . ARG B 1 56 ? 0.267 -33 -11.867 1 88.25 56 ARG B N 1
ATOM 3020 C CA . ARG B 1 56 ? 0.418 -33.906 -13.023 1 88.25 56 ARG B CA 1
ATOM 3021 C C . ARG B 1 56 ? 1.611 -33.469 -13.875 1 88.25 56 ARG B C 1
ATOM 3023 O O . ARG B 1 56 ? 1.446 -33.062 -15.023 1 88.25 56 ARG B O 1
ATOM 3030 N N . ARG B 1 57 ? 2.738 -33.562 -13.312 1 91 57 ARG B N 1
ATOM 3031 C CA . ARG B 1 57 ? 4.004 -33.312 -13.984 1 91 57 ARG B CA 1
ATOM 3032 C C . ARG B 1 57 ? 5.07 -34.312 -13.555 1 91 57 ARG B C 1
ATOM 3034 O O . ARG B 1 57 ? 5.289 -34.5 -12.359 1 91 57 ARG B O 1
ATOM 3041 N N . ASP B 1 58 ? 5.625 -34.906 -14.516 1 91.25 58 ASP B N 1
ATOM 3042 C CA . ASP B 1 58 ? 6.652 -35.906 -14.211 1 91.25 58 ASP B CA 1
ATOM 3043 C C . ASP B 1 58 ? 8.047 -35.312 -14.305 1 91.25 58 ASP B C 1
ATOM 3045 O O . ASP B 1 58 ? 8.648 -35.281 -15.383 1 91.25 58 ASP B O 1
ATOM 3049 N N . VAL B 1 59 ? 8.5 -34.812 -13.266 1 95.75 59 VAL B N 1
ATOM 3050 C CA . VAL B 1 59 ? 9.828 -34.219 -13.148 1 95.75 59 VAL B CA 1
ATOM 3051 C C . VAL B 1 59 ? 10.609 -34.906 -12.039 1 95.75 59 VAL B C 1
ATOM 3053 O O . VAL B 1 59 ? 10.047 -35.219 -10.984 1 95.75 59 VAL B O 1
ATOM 3056 N N . PRO B 1 60 ? 11.82 -35.281 -12.336 1 97.81 60 PRO B N 1
ATOM 3057 C CA . PRO B 1 60 ? 12.617 -35.906 -11.281 1 97.81 60 PRO B CA 1
ATOM 3058 C C . PRO B 1 60 ? 12.875 -34.969 -10.102 1 97.81 60 PRO B C 1
ATOM 3060 O O . PRO B 1 60 ? 12.977 -33.75 -10.281 1 97.81 60 PRO B O 1
ATOM 3063 N N . ILE B 1 61 ? 12.922 -35.562 -8.953 1 98.31 61 ILE B N 1
ATOM 3064 C CA . ILE B 1 61 ? 13.328 -34.844 -7.734 1 98.31 61 ILE B CA 1
ATOM 3065 C C . ILE B 1 61 ? 14.734 -35.312 -7.332 1 98.31 61 ILE B C 1
ATOM 3067 O O . ILE B 1 61 ? 15.008 -36.5 -7.191 1 98.31 61 ILE B O 1
ATOM 3071 N N . VAL B 1 62 ? 15.625 -34.344 -7.176 1 98.38 62 VAL B N 1
ATOM 3072 C CA . VAL B 1 62 ? 17 -34.656 -6.797 1 98.38 62 VAL B CA 1
ATOM 3073 C C . VAL B 1 62 ? 17.359 -33.938 -5.496 1 98.38 62 VAL B C 1
ATOM 3075 O O . VAL B 1 62 ? 16.609 -33.094 -5.027 1 98.38 62 VAL B O 1
ATOM 3078 N N . ALA B 1 63 ? 18.5 -34.219 -4.91 1 97.31 63 ALA B N 1
ATOM 3079 C CA . ALA B 1 63 ? 18.812 -33.812 -3.549 1 97.31 63 ALA B CA 1
ATOM 3080 C C . ALA B 1 63 ? 19.562 -32.469 -3.545 1 97.31 63 ALA B C 1
ATOM 3082 O O . ALA B 1 63 ? 19.625 -31.797 -2.518 1 97.31 63 ALA B O 1
ATOM 3083 N N . SER B 1 64 ? 20.172 -32.156 -4.703 1 97.19 64 SER B N 1
ATOM 3084 C CA . SER B 1 64 ? 21.047 -30.984 -4.715 1 97.19 64 SER B CA 1
ATOM 3085 C C . SER B 1 64 ? 21.156 -30.406 -6.117 1 97.19 64 SER B C 1
ATOM 3087 O O . SER B 1 64 ? 20.75 -31.031 -7.094 1 97.19 64 SER B O 1
ATOM 3089 N N . VAL B 1 65 ? 21.766 -29.203 -6.145 1 97.62 65 VAL B N 1
ATOM 3090 C CA . VAL B 1 65 ? 22.031 -28.578 -7.434 1 97.62 65 VAL B CA 1
ATOM 3091 C C . VAL B 1 65 ? 23.031 -29.406 -8.219 1 97.62 65 VAL B C 1
ATOM 3093 O O . VAL B 1 65 ? 22.906 -29.578 -9.438 1 97.62 65 VAL B O 1
ATOM 3096 N N . SER B 1 66 ? 24.016 -29.922 -7.516 1 96.56 66 SER B N 1
ATOM 3097 C CA . SER B 1 66 ? 25 -30.781 -8.188 1 96.56 66 SER B CA 1
ATOM 3098 C C . SER B 1 66 ? 24.312 -31.938 -8.906 1 96.56 66 SER B C 1
ATOM 3100 O O . SER B 1 66 ? 24.641 -32.25 -10.055 1 96.56 66 SER B O 1
ATOM 3102 N N . ALA B 1 67 ? 23.438 -32.562 -8.242 1 97.62 67 ALA B N 1
ATOM 3103 C CA . ALA B 1 67 ? 22.703 -33.688 -8.828 1 97.62 67 ALA B CA 1
ATOM 3104 C C . ALA B 1 67 ? 21.812 -33.188 -9.977 1 97.62 67 ALA B C 1
ATOM 3106 O O . ALA B 1 67 ? 21.547 -33.969 -10.914 1 97.62 67 ALA B O 1
ATOM 3107 N N . ALA B 1 68 ? 21.359 -32 -9.953 1 98.19 68 ALA B N 1
ATOM 3108 C CA . ALA B 1 68 ? 20.453 -31.438 -10.945 1 98.19 68 ALA B CA 1
ATOM 3109 C C . ALA B 1 68 ? 21.172 -31.172 -12.266 1 98.19 68 ALA B C 1
ATOM 3111 O O . ALA B 1 68 ? 20.531 -31.078 -13.32 1 98.19 68 ALA B O 1
ATOM 3112 N N . LEU B 1 69 ? 22.5 -31.125 -12.203 1 97.62 69 LEU B N 1
ATOM 3113 C CA . LEU B 1 69 ? 23.281 -30.734 -13.375 1 97.62 69 LEU B CA 1
ATOM 3114 C C . LEU B 1 69 ? 23.141 -31.781 -14.484 1 97.62 69 LEU B C 1
ATOM 3116 O O . LEU B 1 69 ? 23.297 -31.453 -15.664 1 97.62 69 LEU B O 1
ATOM 3120 N N . GLU B 1 70 ? 22.844 -33 -14.086 1 97.25 70 GLU B N 1
ATOM 3121 C CA . GLU B 1 70 ? 22.656 -34.062 -15.062 1 97.25 70 GLU B CA 1
ATOM 3122 C C . GLU B 1 70 ? 21.516 -33.75 -16.016 1 97.25 70 GLU B C 1
ATOM 3124 O O . GLU B 1 70 ? 21.516 -34.219 -17.156 1 97.25 70 GLU B O 1
ATOM 3129 N N . TYR B 1 71 ? 20.641 -32.906 -15.625 1 97.56 71 TYR B N 1
ATOM 3130 C CA . TYR B 1 71 ? 19.469 -32.562 -16.422 1 97.56 71 TYR B CA 1
ATOM 3131 C C . TYR B 1 71 ? 19.688 -31.266 -17.203 1 97.56 71 TYR B C 1
ATOM 3133 O O . TYR B 1 71 ? 18.781 -30.766 -17.859 1 97.56 71 TYR B O 1
ATOM 3141 N N . LYS B 1 72 ? 20.844 -30.609 -17.031 1 97.12 72 LYS B N 1
ATOM 3142 C CA . LYS B 1 72 ? 21.344 -29.453 -17.781 1 97.12 72 LYS B CA 1
ATOM 3143 C C . LYS B 1 72 ? 20.422 -28.266 -17.656 1 97.12 72 LYS B C 1
ATOM 3145 O O . LYS B 1 72 ? 20.016 -27.656 -18.656 1 97.12 72 LYS B O 1
ATOM 3150 N N . PRO B 1 73 ? 20.031 -27.953 -16.469 1 96.94 73 PRO B N 1
ATOM 3151 C CA . PRO B 1 73 ? 19.234 -26.734 -16.297 1 96.94 73 PRO B CA 1
ATOM 3152 C C . PRO B 1 73 ? 20 -25.469 -16.656 1 96.94 73 PRO B C 1
ATOM 3154 O O . PRO B 1 73 ? 21.234 -25.422 -16.5 1 96.94 73 PRO B O 1
ATOM 3157 N N . GLN B 1 74 ? 19.281 -24.5 -17.109 1 95.94 74 GLN B N 1
ATOM 3158 C CA . GLN B 1 74 ? 19.875 -23.219 -17.5 1 95.94 74 GLN B CA 1
ATOM 3159 C C . GLN B 1 74 ? 19.469 -22.109 -16.516 1 95.94 74 GLN B C 1
ATOM 3161 O O . GLN B 1 74 ? 20.125 -21.062 -16.453 1 95.94 74 GLN B O 1
ATOM 3166 N N . VAL B 1 75 ? 18.375 -22.297 -15.852 1 95.62 75 VAL B N 1
ATOM 3167 C CA . VAL B 1 75 ? 17.859 -21.328 -14.891 1 95.62 75 VAL B CA 1
ATOM 3168 C C . VAL B 1 75 ? 17.484 -22.047 -13.594 1 95.62 75 VAL B C 1
ATOM 3170 O O . VAL B 1 75 ? 16.859 -23.109 -13.617 1 95.62 75 VAL B O 1
ATOM 3173 N N . LEU B 1 76 ? 17.938 -21.516 -12.516 1 96.81 76 LEU B N 1
ATOM 3174 C CA . LEU B 1 76 ? 17.484 -21.953 -11.195 1 96.81 76 LEU B CA 1
ATOM 3175 C C . LEU B 1 76 ? 16.438 -20.984 -10.633 1 96.81 76 LEU B C 1
ATOM 3177 O O . LEU B 1 76 ? 16.688 -19.781 -10.547 1 96.81 76 LEU B O 1
ATOM 3181 N N . VAL B 1 77 ? 15.273 -21.516 -10.305 1 95.5 77 VAL B N 1
ATOM 3182 C CA . VAL B 1 77 ? 14.234 -20.734 -9.656 1 95.5 77 VAL B CA 1
ATOM 3183 C C . VAL B 1 77 ? 14.164 -21.094 -8.172 1 95.5 77 VAL B C 1
ATOM 3185 O O . VAL B 1 77 ? 14.047 -22.266 -7.812 1 95.5 77 VAL B O 1
ATOM 3188 N N . ILE B 1 78 ? 14.305 -20.094 -7.379 1 94.94 78 ILE B N 1
ATOM 3189 C CA . ILE B 1 78 ? 14.062 -20.328 -5.957 1 94.94 78 ILE B CA 1
ATOM 3190 C C . ILE B 1 78 ? 12.57 -20.531 -5.711 1 94.94 78 ILE B C 1
ATOM 3192 O O . ILE B 1 78 ? 11.781 -19.594 -5.828 1 94.94 78 ILE B O 1
ATOM 3196 N N . GLY B 1 79 ? 12.219 -21.703 -5.281 1 94.25 79 GLY B N 1
ATOM 3197 C CA . GLY B 1 79 ? 10.812 -22.078 -5.27 1 94.25 79 GLY B CA 1
ATOM 3198 C C . GLY B 1 79 ? 10.18 -22 -3.893 1 94.25 79 GLY B C 1
ATOM 3199 O O . GLY B 1 79 ? 9.023 -22.375 -3.709 1 94.25 79 GLY B O 1
ATOM 3200 N N . ILE B 1 80 ? 10.945 -21.469 -2.914 1 90.56 80 ILE B N 1
ATOM 3201 C CA . ILE B 1 80 ? 10.406 -21.406 -1.562 1 90.56 80 ILE B CA 1
ATOM 3202 C C . ILE B 1 80 ? 10.016 -19.953 -1.241 1 90.56 80 ILE B C 1
ATOM 3204 O O . ILE B 1 80 ? 10.5 -19.016 -1.879 1 90.56 80 ILE B O 1
ATOM 3208 N N . ALA B 1 81 ? 9.078 -19.828 -0.344 1 79.12 81 ALA B N 1
ATOM 3209 C CA . ALA B 1 81 ? 8.68 -18.547 0.246 1 79.12 81 ALA B CA 1
ATOM 3210 C C . ALA B 1 81 ? 8.812 -18.594 1.766 1 79.12 81 ALA B C 1
ATOM 3212 O O . ALA B 1 81 ? 7.828 -18.828 2.475 1 79.12 81 ALA B O 1
ATOM 3213 N N . PRO B 1 82 ? 10.07 -18.375 2.238 1 73.31 82 PRO B N 1
ATOM 3214 C CA . PRO B 1 82 ? 10.258 -18.438 3.689 1 73.31 82 PRO B CA 1
ATOM 3215 C C . PRO B 1 82 ? 9.617 -17.266 4.426 1 73.31 82 PRO B C 1
ATOM 3217 O O . PRO B 1 82 ? 9.359 -16.234 3.824 1 73.31 82 PRO B O 1
ATOM 3220 N N . LEU B 1 83 ? 9.328 -17.562 5.676 1 61.09 83 LEU B N 1
ATOM 3221 C CA . LEU B 1 83 ? 8.844 -16.484 6.543 1 61.09 83 LEU B CA 1
ATOM 3222 C C . LEU B 1 83 ? 9.867 -15.352 6.617 1 61.09 83 LEU B C 1
ATOM 3224 O O . LEU B 1 83 ? 11.07 -15.594 6.719 1 61.09 83 LEU B O 1
ATOM 3228 N N . GLY B 1 84 ? 9.555 -14.258 6.465 1 60.03 84 GLY B N 1
ATOM 3229 C CA . GLY B 1 84 ? 10.422 -13.094 6.562 1 60.03 84 GLY B CA 1
ATOM 3230 C C . GLY B 1 84 ? 11.102 -12.742 5.254 1 60.03 84 GLY B C 1
ATOM 3231 O O . GLY B 1 84 ? 11.758 -11.711 5.145 1 60.03 84 GLY B O 1
ATOM 3232 N N . GLY B 1 85 ? 11.016 -13.68 4.371 1 66.56 85 GLY B N 1
ATOM 3233 C CA . GLY B 1 85 ? 11.516 -13.383 3.037 1 66.56 85 GLY B CA 1
ATOM 3234 C C . GLY B 1 85 ? 13.023 -13.531 2.922 1 66.56 85 GLY B C 1
ATOM 3235 O O . GLY B 1 85 ? 13.625 -13.094 1.938 1 66.56 85 GLY B O 1
ATOM 3236 N N . VAL B 1 86 ? 13.664 -14.203 3.998 1 74.81 86 VAL B N 1
ATOM 3237 C CA . VAL B 1 86 ? 15.125 -14.328 4.004 1 74.81 86 VAL B CA 1
ATOM 3238 C C . VAL B 1 86 ? 15.516 -15.75 3.609 1 74.81 86 VAL B C 1
ATOM 3240 O O . VAL B 1 86 ? 14.875 -16.719 4.027 1 74.81 86 VAL B O 1
ATOM 3243 N N . LEU B 1 87 ? 16.547 -15.844 2.807 1 85.19 87 LEU B N 1
ATOM 3244 C CA . LEU B 1 87 ? 17.062 -17.125 2.33 1 85.19 87 LEU B CA 1
ATOM 3245 C C . LEU B 1 87 ? 17.672 -17.938 3.477 1 85.19 87 LEU B C 1
ATOM 3247 O O . LEU B 1 87 ? 18.516 -17.422 4.219 1 85.19 87 LEU B O 1
ATOM 3251 N N . PRO B 1 88 ? 17.219 -19.141 3.604 1 85.38 88 PRO B N 1
ATOM 3252 C CA . PRO B 1 88 ? 17.875 -19.984 4.617 1 85.38 88 PRO B CA 1
ATOM 3253 C C . PRO B 1 88 ? 19.344 -20.219 4.328 1 85.38 88 PRO B C 1
ATOM 3255 O O . PRO B 1 88 ? 19.75 -20.281 3.162 1 85.38 88 PRO B O 1
ATOM 3258 N N . ASP B 1 89 ? 20.109 -20.438 5.402 1 87.25 89 ASP B N 1
ATOM 3259 C CA . ASP B 1 89 ? 21.562 -20.562 5.301 1 87.25 89 ASP B CA 1
ATOM 3260 C C . ASP B 1 89 ? 21.953 -21.734 4.395 1 87.25 89 ASP B C 1
ATOM 3262 O O . ASP B 1 89 ? 22.938 -21.641 3.65 1 87.25 89 ASP B O 1
ATOM 3266 N N . ASP B 1 90 ? 21.219 -22.672 4.414 1 88.19 90 ASP B N 1
ATOM 3267 C CA . ASP B 1 90 ? 21.594 -23.906 3.713 1 88.19 90 ASP B CA 1
ATOM 3268 C C . ASP B 1 90 ? 21.219 -23.828 2.236 1 88.19 90 ASP B C 1
ATOM 3270 O O . ASP B 1 90 ? 21.438 -24.781 1.484 1 88.19 90 ASP B O 1
ATOM 3274 N N . TYR B 1 91 ? 20.672 -22.734 1.822 1 92.44 91 TYR B N 1
ATOM 3275 C CA . TYR B 1 91 ? 20.344 -22.547 0.416 1 92.44 91 TYR B CA 1
ATOM 3276 C C . TYR B 1 91 ? 21.5 -21.906 -0.339 1 92.44 91 TYR B C 1
ATOM 3278 O O . TYR B 1 91 ? 21.578 -22 -1.567 1 92.44 91 TYR B O 1
ATOM 3286 N N . TRP B 1 92 ? 22.391 -21.328 0.372 1 93.19 92 TRP B N 1
ATOM 3287 C CA . TRP B 1 92 ? 23.406 -20.484 -0.243 1 93.19 92 TRP B CA 1
ATOM 3288 C C . TRP B 1 92 ? 24.359 -21.312 -1.093 1 93.19 92 TRP B C 1
ATOM 3290 O O . TRP B 1 92 ? 24.734 -20.906 -2.193 1 93.19 92 TRP B O 1
ATOM 3300 N N . HIS B 1 93 ? 24.688 -22.438 -0.611 1 94.25 93 HIS B N 1
ATOM 3301 C CA . HIS B 1 93 ? 25.594 -23.297 -1.361 1 94.25 93 HIS B CA 1
ATOM 3302 C C . HIS B 1 93 ? 25 -23.703 -2.699 1 94.25 93 HIS B C 1
ATOM 3304 O O . HIS B 1 93 ? 25.688 -23.734 -3.717 1 94.25 93 HIS B O 1
ATOM 3310 N N . ASP B 1 94 ? 23.703 -24.016 -2.695 1 96 94 ASP B N 1
ATOM 3311 C CA . ASP B 1 94 ? 23.031 -24.406 -3.926 1 96 94 ASP B CA 1
ATOM 3312 C C . ASP B 1 94 ? 22.984 -23.25 -4.918 1 96 94 ASP B C 1
ATOM 3314 O O . ASP B 1 94 ? 23.219 -23.438 -6.113 1 96 94 ASP B O 1
ATOM 3318 N N . ILE B 1 95 ? 22.719 -22.094 -4.426 1 96.25 95 ILE B N 1
ATOM 3319 C CA . ILE B 1 95 ? 22.641 -20.906 -5.27 1 96.25 95 ILE B CA 1
ATOM 3320 C C . ILE B 1 95 ? 24 -20.625 -5.902 1 96.25 95 ILE B C 1
ATOM 3322 O O . ILE B 1 95 ? 24.094 -20.406 -7.113 1 96.25 95 ILE B O 1
ATOM 3326 N N . LYS B 1 96 ? 25.016 -20.719 -5.117 1 96.25 96 LYS B N 1
ATOM 3327 C CA . LYS B 1 96 ? 26.359 -20.469 -5.617 1 96.25 96 LYS B CA 1
ATOM 3328 C C . LYS B 1 96 ? 26.781 -21.531 -6.629 1 96.25 96 LYS B C 1
ATOM 3330 O O . LYS B 1 96 ? 27.359 -21.219 -7.668 1 96.25 96 LYS B O 1
ATOM 3335 N N . ASP B 1 97 ? 26.422 -22.75 -6.316 1 96.69 97 ASP B N 1
ATOM 3336 C CA . ASP B 1 97 ? 26.734 -23.859 -7.223 1 96.69 97 ASP B CA 1
ATOM 3337 C C . ASP B 1 97 ? 26.047 -23.672 -8.57 1 96.69 97 ASP B C 1
ATOM 3339 O O . ASP B 1 97 ? 26.641 -23.922 -9.625 1 96.69 97 ASP B O 1
ATOM 3343 N N . ALA B 1 98 ? 24.844 -23.25 -8.523 1 97.56 98 ALA B N 1
ATOM 3344 C CA . ALA B 1 98 ? 24.062 -23.031 -9.75 1 97.56 98 ALA B CA 1
ATOM 3345 C C . ALA B 1 98 ? 24.688 -21.938 -10.609 1 97.56 98 ALA B C 1
ATOM 3347 O O . ALA B 1 98 ? 24.859 -22.109 -11.82 1 97.56 98 ALA B O 1
ATOM 3348 N N . LEU B 1 99 ? 25.016 -20.859 -9.992 1 96.81 99 LEU B N 1
ATOM 3349 C CA . LEU B 1 99 ? 25.625 -19.75 -10.711 1 96.81 99 LEU B CA 1
ATOM 3350 C C . LEU B 1 99 ? 26.984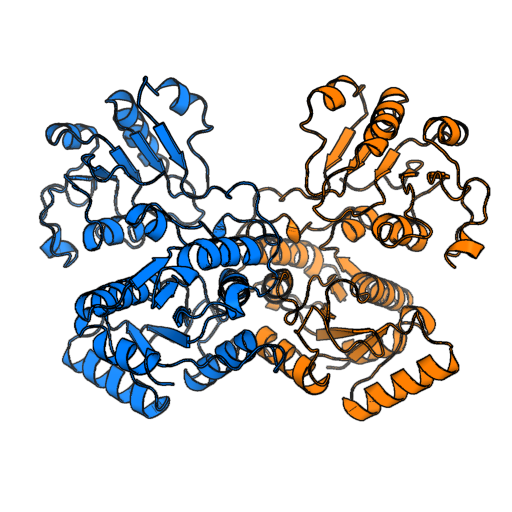 -20.156 -11.281 1 96.81 99 LEU B C 1
ATOM 3352 O O . LEU B 1 99 ? 27.281 -19.875 -12.438 1 96.81 99 LEU B O 1
ATOM 3356 N N . ALA B 1 100 ? 27.75 -20.844 -10.477 1 96.12 100 ALA B N 1
ATOM 3357 C CA . ALA B 1 100 ? 29.047 -21.328 -10.922 1 96.12 100 ALA B CA 1
ATOM 3358 C C . ALA B 1 100 ? 28.906 -22.266 -12.117 1 96.12 100 ALA B C 1
ATOM 3360 O O . ALA B 1 100 ? 29.766 -22.297 -13 1 96.12 100 ALA B O 1
ATOM 3361 N N . ALA B 1 101 ? 27.859 -22.969 -12.141 1 96.44 101 ALA B N 1
ATOM 3362 C CA . ALA B 1 101 ? 27.625 -23.938 -13.203 1 96.44 101 ALA B CA 1
ATOM 3363 C C . ALA B 1 101 ? 27.062 -23.266 -14.453 1 96.44 101 ALA B C 1
ATOM 3365 O O . ALA B 1 101 ? 26.875 -23.922 -15.477 1 96.44 101 ALA B O 1
ATOM 3366 N N . GLY B 1 102 ? 26.75 -22 -14.305 1 95.69 102 GLY B N 1
ATOM 3367 C CA . GLY B 1 102 ? 26.359 -21.25 -15.492 1 95.69 102 GLY B CA 1
ATOM 3368 C C . GLY B 1 102 ? 24.875 -20.969 -15.547 1 95.69 102 GLY B C 1
ATOM 3369 O O . GLY B 1 102 ? 24.391 -20.422 -16.547 1 95.69 102 GLY B O 1
ATOM 3370 N N . MET B 1 103 ? 24.141 -21.281 -14.547 1 96.38 103 MET B N 1
ATOM 3371 C CA . MET B 1 103 ? 22.703 -21.031 -14.539 1 96.38 103 MET B CA 1
ATOM 3372 C C . MET B 1 103 ? 22.406 -19.578 -14.188 1 96.38 103 MET B C 1
ATOM 3374 O O . MET B 1 103 ? 23.156 -18.953 -13.43 1 96.38 103 MET B O 1
ATOM 3378 N N . SER B 1 104 ? 21.344 -19.078 -14.773 1 95.69 104 SER B N 1
ATOM 3379 C CA . SER B 1 104 ? 20.75 -17.859 -14.25 1 95.69 104 SER B CA 1
ATOM 3380 C C . SER B 1 104 ? 19.875 -18.156 -13.031 1 95.69 104 SER B C 1
ATOM 3382 O O . SER B 1 104 ? 19.609 -19.312 -12.727 1 95.69 104 SER B O 1
ATOM 3384 N N . LEU B 1 105 ? 19.578 -17.109 -12.336 1 95.44 105 LEU B N 1
ATOM 3385 C CA . LEU B 1 105 ? 18.828 -17.266 -11.094 1 95.44 105 LEU B CA 1
ATOM 3386 C C . LEU B 1 105 ? 17.578 -16.406 -11.102 1 95.44 105 LEU B C 1
ATOM 3388 O O . LEU B 1 105 ? 17.609 -15.242 -11.508 1 95.44 105 LEU B O 1
ATOM 3392 N N . VAL B 1 106 ? 16.469 -17.031 -10.75 1 93.12 106 VAL B N 1
ATOM 3393 C CA . VAL B 1 106 ? 15.227 -16.297 -10.5 1 93.12 106 VAL B CA 1
ATOM 3394 C C . VAL B 1 106 ? 14.945 -16.25 -9 1 93.12 106 VAL B C 1
ATOM 3396 O O . VAL B 1 106 ? 14.75 -17.297 -8.367 1 93.12 106 VAL B O 1
ATOM 3399 N N . ASN B 1 107 ? 14.922 -15.055 -8.508 1 92.5 107 ASN B N 1
ATOM 3400 C CA . ASN B 1 107 ? 14.758 -14.812 -7.074 1 92.5 107 ASN B CA 1
ATOM 3401 C C . ASN B 1 107 ? 13.445 -14.117 -6.77 1 92.5 107 ASN B C 1
ATOM 3403 O O . ASN B 1 107 ? 13.258 -12.945 -7.125 1 92.5 107 ASN B O 1
ATOM 3407 N N . GLY B 1 108 ? 12.578 -14.797 -6.09 1 89.5 108 GLY B N 1
ATOM 3408 C CA . GLY B 1 108 ? 11.297 -14.227 -5.703 1 89.5 108 GLY B CA 1
ATOM 3409 C C . GLY B 1 108 ? 11.258 -13.766 -4.258 1 89.5 108 GLY B C 1
ATOM 3410 O O . GLY B 1 108 ? 10.203 -13.398 -3.744 1 89.5 108 GLY B O 1
ATOM 3411 N N . LEU B 1 109 ? 12.359 -13.758 -3.549 1 87.75 109 LEU B N 1
ATOM 3412 C CA . LEU B 1 109 ? 12.43 -13.352 -2.15 1 87.75 109 LEU B CA 1
ATOM 3413 C C . LEU B 1 109 ? 12.391 -11.828 -2.025 1 87.75 109 LEU B C 1
ATOM 3415 O O . LEU B 1 109 ? 12.57 -11.117 -3.014 1 87.75 109 LEU B O 1
ATOM 3419 N N . HIS B 1 110 ? 12.109 -11.391 -0.811 1 82.44 110 HIS B N 1
ATOM 3420 C CA . HIS B 1 110 ? 12.055 -9.961 -0.554 1 82.44 110 HIS B CA 1
ATOM 3421 C C . HIS B 1 110 ? 13.438 -9.328 -0.68 1 82.44 110 HIS B C 1
ATOM 3423 O O . HIS B 1 110 ? 13.57 -8.203 -1.168 1 82.44 110 HIS B O 1
ATOM 3429 N N . ALA B 1 111 ? 14.43 -10.047 -0.243 1 83.69 111 ALA B N 1
ATOM 3430 C CA . ALA B 1 111 ? 15.797 -9.539 -0.34 1 83.69 111 ALA B CA 1
ATOM 3431 C C . ALA B 1 111 ? 16.359 -9.734 -1.748 1 83.69 111 ALA B C 1
ATOM 3433 O O . ALA B 1 111 ? 16.344 -10.844 -2.279 1 83.69 111 ALA B O 1
ATOM 3434 N N . PRO B 1 112 ? 16.844 -8.656 -2.316 1 89 112 PRO B N 1
ATOM 3435 C CA . PRO B 1 112 ? 17.469 -8.828 -3.631 1 89 112 PRO B CA 1
ATOM 3436 C C . PRO B 1 112 ? 18.797 -9.578 -3.559 1 89 112 PRO B C 1
ATOM 3438 O O . PRO B 1 112 ? 19.578 -9.375 -2.625 1 89 112 PRO B O 1
ATOM 3441 N N . LEU B 1 113 ? 18.984 -10.414 -4.512 1 92.31 113 LEU B N 1
ATOM 3442 C CA . LEU B 1 113 ? 20.234 -11.164 -4.57 1 92.31 113 LEU B CA 1
ATOM 3443 C C . LEU B 1 113 ? 21.172 -10.578 -5.629 1 92.31 113 LEU B C 1
ATOM 3445 O O . LEU B 1 113 ? 22.375 -10.789 -5.574 1 92.31 113 LEU B O 1
ATOM 3449 N N . SER B 1 114 ? 20.641 -9.844 -6.559 1 92.12 114 SER B N 1
ATOM 3450 C CA . SER B 1 114 ? 21.406 -9.32 -7.684 1 92.12 114 SER B CA 1
ATOM 3451 C C . SER B 1 114 ? 22.422 -8.273 -7.223 1 92.12 114 SER B C 1
ATOM 3453 O O . SER B 1 114 ? 23.375 -7.98 -7.934 1 92.12 114 SER B O 1
ATOM 3455 N N . THR B 1 115 ? 22.219 -7.789 -6.039 1 89.69 115 THR B N 1
ATOM 3456 C CA . THR B 1 115 ? 23.094 -6.719 -5.559 1 89.69 115 THR B CA 1
ATOM 3457 C C . THR B 1 115 ? 24.172 -7.273 -4.641 1 89.69 115 THR B C 1
ATOM 3459 O O . THR B 1 115 ? 25.047 -6.535 -4.191 1 89.69 115 THR B O 1
ATOM 3462 N N . ILE B 1 116 ? 24.156 -8.516 -4.32 1 91.81 116 ILE B N 1
ATOM 3463 C CA . ILE B 1 116 ? 25.125 -9.125 -3.434 1 91.81 116 ILE B CA 1
ATOM 3464 C C . ILE B 1 116 ? 26.453 -9.328 -4.184 1 91.81 116 ILE B C 1
ATOM 3466 O O . ILE B 1 116 ? 26.516 -10.078 -5.16 1 91.81 116 ILE B O 1
ATOM 3470 N N . PRO B 1 117 ? 27.469 -8.719 -3.713 1 93.75 117 PRO B N 1
ATOM 3471 C CA . PRO B 1 117 ? 28.734 -8.75 -4.461 1 93.75 117 PRO B CA 1
ATOM 3472 C C . PRO B 1 117 ? 29.234 -10.164 -4.715 1 93.75 117 PRO B C 1
ATOM 3474 O O . PRO B 1 117 ? 29.672 -10.477 -5.824 1 93.75 117 PRO B O 1
ATOM 3477 N N . ASP B 1 118 ? 29.141 -11.023 -3.746 1 94.31 118 ASP B N 1
ATOM 3478 C CA . ASP B 1 118 ? 29.641 -12.391 -3.871 1 94.31 118 ASP B CA 1
ATOM 3479 C C . ASP B 1 118 ? 28.906 -13.133 -4.988 1 94.31 118 ASP B C 1
ATOM 3481 O O . ASP B 1 118 ? 29.516 -13.961 -5.68 1 94.31 118 ASP B O 1
ATOM 3485 N N . LEU B 1 119 ? 27.672 -12.867 -5.152 1 95.62 119 LEU B N 1
ATOM 3486 C CA . LEU B 1 119 ? 26.891 -13.523 -6.199 1 95.62 119 LEU B CA 1
ATOM 3487 C C . LEU B 1 119 ? 27.188 -12.898 -7.562 1 95.62 119 LEU B C 1
ATOM 3489 O O . LEU B 1 119 ? 27.297 -13.609 -8.562 1 95.62 119 LEU B O 1
ATOM 3493 N N . LYS B 1 120 ? 27.344 -11.641 -7.566 1 93.19 120 LYS B N 1
ATOM 3494 C CA . LYS B 1 120 ? 27.672 -10.922 -8.797 1 93.19 120 LYS B CA 1
ATOM 3495 C C . LYS B 1 120 ? 28.984 -11.414 -9.391 1 93.19 120 LYS B C 1
ATOM 3497 O O . LYS B 1 120 ? 29.125 -11.523 -10.609 1 93.19 120 LYS B O 1
ATOM 3502 N N . ALA B 1 121 ? 29.859 -11.695 -8.508 1 94.88 121 ALA B N 1
ATOM 3503 C CA . ALA B 1 121 ? 31.203 -12.117 -8.93 1 94.88 121 ALA B CA 1
ATOM 3504 C C . ALA B 1 121 ? 31.156 -13.477 -9.617 1 94.88 121 ALA B C 1
ATOM 3506 O O . ALA B 1 121 ? 32.062 -13.828 -10.367 1 94.88 121 ALA B O 1
ATOM 3507 N N . LEU B 1 122 ? 30.141 -14.195 -9.375 1 95.12 122 LEU B N 1
ATOM 3508 C CA . LEU B 1 122 ? 30.031 -15.539 -9.938 1 95.12 122 LEU B CA 1
ATOM 3509 C C . LEU B 1 122 ? 29.406 -15.492 -11.328 1 95.12 122 LEU B C 1
ATOM 3511 O O . LEU B 1 122 ? 29.469 -16.469 -12.078 1 95.12 122 LEU B O 1
ATOM 3515 N N . LEU B 1 123 ? 28.812 -14.367 -11.719 1 94.44 123 LEU B N 1
ATOM 3516 C CA . LEU B 1 123 ? 28.062 -14.273 -12.961 1 94.44 123 LEU B CA 1
ATOM 3517 C C . LEU B 1 123 ? 29 -14.266 -14.164 1 94.44 123 LEU B C 1
ATOM 3519 O O . LEU B 1 123 ? 30 -13.547 -14.172 1 94.44 123 LEU B O 1
ATOM 3523 N N . LYS B 1 124 ? 28.719 -15.062 -15.07 1 93.5 124 LYS B N 1
ATOM 3524 C CA . LYS B 1 124 ? 29.375 -15.062 -16.375 1 93.5 124 LYS B CA 1
ATOM 3525 C C . LYS B 1 124 ? 28.516 -14.359 -17.422 1 93.5 124 LYS B C 1
ATOM 3527 O O . LYS B 1 124 ? 27.344 -14.07 -17.172 1 93.5 124 LYS B O 1
ATOM 3532 N N . PRO B 1 125 ? 29.172 -14.031 -18.578 1 91.25 125 PRO B N 1
ATOM 3533 C CA . PRO B 1 125 ? 28.375 -13.398 -19.625 1 91.25 125 PRO B CA 1
ATOM 3534 C C . PRO B 1 125 ? 27.141 -14.211 -20.016 1 91.25 125 PRO B C 1
ATOM 3536 O O . PRO B 1 125 ? 27.219 -15.43 -20.156 1 91.25 125 PRO B O 1
ATOM 3539 N N . GLY B 1 126 ? 26.109 -13.586 -20.047 1 90 126 GLY B N 1
ATOM 3540 C CA . GLY B 1 126 ? 24.859 -14.242 -20.422 1 90 126 GLY B CA 1
ATOM 3541 C C . GLY B 1 126 ? 24.031 -14.656 -19.234 1 90 126 GLY B C 1
ATOM 3542 O O . GLY B 1 126 ? 22.828 -14.914 -19.359 1 90 126 GLY B O 1
ATOM 3543 N N . GLN B 1 127 ? 24.625 -14.781 -18.047 1 92.25 127 GLN B N 1
ATOM 3544 C CA . GLN B 1 127 ? 23.906 -15.117 -16.828 1 92.25 127 GLN B CA 1
ATOM 3545 C C . GLN B 1 127 ? 23.281 -13.867 -16.188 1 92.25 127 GLN B C 1
ATOM 3547 O O . GLN B 1 127 ? 23.781 -12.758 -16.391 1 92.25 127 GLN B O 1
ATOM 3552 N N . MET B 1 128 ? 22.219 -14.156 -15.508 1 92.62 128 MET B N 1
ATOM 3553 C CA . MET B 1 128 ? 21.625 -13.047 -14.766 1 92.62 128 MET B CA 1
ATOM 3554 C C . MET B 1 128 ? 20.938 -13.531 -13.492 1 92.62 128 MET B C 1
ATOM 3556 O O . MET B 1 128 ? 20.578 -14.711 -13.391 1 92.62 128 MET B O 1
ATOM 3560 N N . ILE B 1 129 ? 20.844 -12.703 -12.578 1 94.19 129 ILE B N 1
ATOM 3561 C CA . ILE B 1 129 ? 19.969 -12.859 -11.422 1 94.19 129 ILE B CA 1
ATOM 3562 C C . ILE B 1 129 ? 18.766 -11.945 -11.57 1 94.19 129 ILE B C 1
ATOM 3564 O O . ILE B 1 129 ? 18.891 -10.719 -11.586 1 94.19 129 ILE B O 1
ATOM 3568 N N . TRP B 1 130 ? 17.656 -12.586 -11.695 1 91.5 130 TRP B N 1
ATOM 3569 C CA . TRP B 1 130 ? 16.406 -11.828 -11.789 1 91.5 130 TRP B CA 1
ATOM 3570 C C . TRP B 1 130 ? 15.734 -11.711 -10.43 1 91.5 130 TRP B C 1
ATOM 3572 O O . TRP B 1 130 ? 15.148 -12.68 -9.93 1 91.5 130 TRP B O 1
ATOM 3582 N N . ASP B 1 131 ? 15.789 -10.523 -9.898 1 91.81 131 ASP B N 1
ATOM 3583 C CA . ASP B 1 131 ? 14.977 -10.219 -8.719 1 91.81 131 ASP B CA 1
ATOM 3584 C C . ASP B 1 131 ? 13.547 -9.852 -9.117 1 91.81 131 ASP B C 1
ATOM 3586 O O . ASP B 1 131 ? 13.297 -8.75 -9.609 1 91.81 131 ASP B O 1
ATOM 3590 N N . VAL B 1 132 ? 12.648 -10.734 -8.789 1 90 132 VAL B N 1
ATOM 3591 C CA . VAL B 1 132 ? 11.281 -10.617 -9.281 1 90 132 VAL B CA 1
ATOM 3592 C C . VAL B 1 132 ? 10.578 -9.453 -8.578 1 90 132 VAL B C 1
ATOM 3594 O O . VAL B 1 132 ? 9.805 -8.727 -9.203 1 90 132 VAL B O 1
ATOM 3597 N N . ARG B 1 133 ? 10.875 -9.227 -7.273 1 88.31 133 ARG B N 1
ATOM 3598 C CA . ARG B 1 133 ? 10.211 -8.211 -6.453 1 88.31 133 ARG B CA 1
ATOM 3599 C C . ARG B 1 133 ? 10.906 -6.859 -6.594 1 88.31 133 ARG B C 1
ATOM 3601 O O . ARG B 1 133 ? 11.461 -6.34 -5.625 1 88.31 133 ARG B O 1
ATOM 3608 N N . LYS B 1 134 ? 10.867 -6.324 -7.723 1 88.44 134 LYS B N 1
ATOM 3609 C CA . LYS B 1 134 ? 11.414 -5 -7.984 1 88.44 134 LYS B CA 1
ATOM 3610 C C . LYS B 1 134 ? 10.344 -4.051 -8.508 1 88.44 134 LYS B C 1
ATOM 3612 O O . LYS B 1 134 ? 9.617 -4.387 -9.445 1 88.44 134 LYS B O 1
ATOM 3617 N N . GLU B 1 135 ? 10.305 -2.908 -7.809 1 90.19 135 GLU B N 1
ATOM 3618 C CA . GLU B 1 135 ? 9.367 -1.886 -8.266 1 90.19 135 GLU B CA 1
ATOM 3619 C C . GLU B 1 135 ? 9.688 -1.439 -9.688 1 90.19 135 GLU B C 1
ATOM 3621 O O . GLU B 1 135 ? 10.836 -1.094 -9.992 1 90.19 135 GLU B O 1
ATOM 3626 N N . PRO B 1 136 ? 8.719 -1.493 -10.594 1 89.12 136 PRO B N 1
ATOM 3627 C CA . PRO B 1 136 ? 8.969 -1.002 -11.945 1 89.12 136 PRO B CA 1
ATOM 3628 C C . PRO B 1 136 ? 9.305 0.487 -11.984 1 89.12 136 PRO B C 1
ATOM 3630 O O . PRO B 1 136 ? 8.891 1.239 -11.102 1 89.12 136 PRO B O 1
ATOM 3633 N N . PRO B 1 137 ? 10.039 0.872 -12.977 1 87.06 137 PRO B N 1
ATOM 3634 C CA . PRO B 1 137 ? 10.359 2.295 -13.109 1 87.06 137 PRO B CA 1
ATOM 3635 C C . PRO B 1 137 ? 9.203 3.109 -13.672 1 87.06 137 PRO B C 1
ATOM 3637 O O . PRO B 1 137 ? 8.258 2.543 -14.234 1 87.06 137 PRO B O 1
ATOM 3640 N N . ASN B 1 138 ? 9.211 4.406 -13.492 1 87.81 138 ASN B N 1
ATOM 3641 C CA . ASN B 1 138 ? 8.328 5.379 -14.141 1 87.81 138 ASN B CA 1
ATOM 3642 C C . ASN B 1 138 ? 6.863 5.125 -13.797 1 87.81 138 ASN B C 1
ATOM 3644 O O . ASN B 1 138 ? 6.004 5.121 -14.68 1 87.81 138 ASN B O 1
ATOM 3648 N N . LEU B 1 139 ? 6.684 4.793 -12.562 1 91 139 LEU B N 1
ATOM 3649 C CA . LEU B 1 139 ? 5.309 4.629 -12.102 1 91 139 LEU B CA 1
ATOM 3650 C C . LEU B 1 139 ? 4.668 5.98 -11.812 1 91 139 LEU B C 1
ATOM 3652 O O . LEU B 1 139 ? 5.336 6.898 -11.328 1 91 139 LEU B O 1
ATOM 3656 N N . GLY B 1 140 ? 3.475 6.145 -12.188 1 89.12 140 GLY B N 1
ATOM 3657 C CA . GLY B 1 140 ? 2.648 7.281 -11.812 1 89.12 140 GLY B CA 1
ATOM 3658 C C . GLY B 1 140 ? 1.559 6.922 -10.82 1 89.12 140 GLY B C 1
ATOM 3659 O O . GLY B 1 140 ? 1.469 5.777 -10.375 1 89.12 140 GLY B O 1
ATOM 3660 N N . VAL B 1 141 ? 0.789 7.883 -10.453 1 91.38 141 VAL B N 1
ATOM 3661 C CA . VAL B 1 141 ? -0.346 7.66 -9.562 1 91.38 141 VAL B CA 1
ATOM 3662 C C . VAL B 1 141 ? -1.579 7.281 -10.383 1 91.38 141 VAL B C 1
ATOM 3664 O O . VAL B 1 141 ? -1.656 7.582 -11.578 1 91.38 141 VAL B O 1
ATOM 3667 N N . ALA B 1 142 ? -2.482 6.586 -9.75 1 94.94 142 ALA B N 1
ATOM 3668 C CA . ALA B 1 142 ? -3.697 6.145 -10.438 1 94.94 142 ALA B CA 1
ATOM 3669 C C . ALA B 1 142 ? -4.652 7.312 -10.664 1 94.94 142 ALA B C 1
ATOM 3671 O O . ALA B 1 142 ? -4.723 8.234 -9.844 1 94.94 142 ALA B O 1
ATOM 3672 N N . ALA B 1 143 ? -5.406 7.23 -11.75 1 94.06 143 ALA B N 1
ATOM 3673 C CA . ALA B 1 143 ? -6.34 8.297 -12.117 1 94.06 143 ALA B CA 1
ATOM 3674 C C . ALA B 1 143 ? -7.73 7.73 -12.398 1 94.06 143 ALA B C 1
ATOM 3676 O O . ALA B 1 143 ? -8.594 8.43 -12.93 1 94.06 143 ALA B O 1
ATOM 3677 N N . ALA B 1 144 ? -7.914 6.461 -12.078 1 95.38 144 ALA B N 1
ATOM 3678 C CA . ALA B 1 144 ? -9.18 5.77 -12.32 1 95.38 144 ALA B CA 1
ATOM 3679 C C . ALA B 1 144 ? -9.508 5.723 -13.812 1 95.38 144 ALA B C 1
ATOM 3681 O O . ALA B 1 144 ? -10.672 5.844 -14.195 1 95.38 144 ALA B O 1
ATOM 3682 N N . MET B 1 145 ? -8.484 5.586 -14.609 1 96.31 145 MET B N 1
ATOM 3683 C CA . MET B 1 145 ? -8.688 5.566 -16.047 1 96.31 145 MET B CA 1
ATOM 3684 C C . MET B 1 145 ? -9.102 4.176 -16.516 1 96.31 145 MET B C 1
ATOM 3686 O O . MET B 1 145 ? -9.648 4.023 -17.609 1 96.31 145 MET B O 1
ATOM 3690 N N . ALA B 1 146 ? -8.805 3.166 -15.75 1 97.19 146 ALA B N 1
ATOM 3691 C CA . ALA B 1 146 ? -9.18 1.81 -16.141 1 97.19 146 ALA B CA 1
ATOM 3692 C C . ALA B 1 146 ? -10.688 1.698 -16.359 1 97.19 146 ALA B C 1
ATOM 3694 O O . ALA B 1 146 ? -11.141 0.861 -17.141 1 97.19 146 ALA B O 1
ATOM 3695 N N . ARG B 1 147 ? -11.453 2.545 -15.711 1 95.12 147 ARG B N 1
ATOM 3696 C CA . ARG B 1 147 ? -12.906 2.527 -15.805 1 95.12 147 ARG B CA 1
ATOM 3697 C C . ARG B 1 147 ? -13.367 2.801 -17.234 1 95.12 147 ARG B C 1
ATOM 3699 O O . ARG B 1 147 ? -14.516 2.516 -17.594 1 95.12 147 ARG B O 1
ATOM 3706 N N . THR B 1 148 ? -12.523 3.365 -18.047 1 95.81 148 THR B N 1
ATOM 3707 C CA . THR B 1 148 ? -12.883 3.73 -19.422 1 95.81 148 THR B CA 1
ATOM 3708 C C . THR B 1 148 ? -12.633 2.566 -20.375 1 95.81 148 THR B C 1
ATOM 3710 O O . THR B 1 148 ? -12.992 2.635 -21.547 1 95.81 148 THR B O 1
ATOM 3713 N N . LEU B 1 149 ? -12.047 1.506 -19.938 1 97.69 149 LEU B N 1
ATOM 3714 C CA . LEU B 1 149 ? -11.719 0.363 -20.781 1 97.69 149 LEU B CA 1
ATOM 3715 C C . LEU B 1 149 ? -12.969 -0.444 -21.109 1 97.69 149 LEU B C 1
ATOM 3717 O O . LEU B 1 149 ? -13.844 -0.615 -20.266 1 97.69 149 LEU B O 1
ATOM 3721 N N . PRO B 1 150 ? -13.016 -0.967 -22.266 1 96.38 150 PRO B N 1
ATOM 3722 C CA . PRO B 1 150 ? -14.203 -1.736 -22.672 1 96.38 150 PRO B CA 1
ATOM 3723 C C . PRO B 1 150 ? -14.164 -3.176 -22.156 1 96.38 150 PRO B C 1
ATOM 3725 O O . PRO B 1 150 ? -15.195 -3.854 -22.141 1 96.38 150 PRO B O 1
ATOM 3728 N N . CYS B 1 151 ? -13.031 -3.666 -21.859 1 97.69 151 CYS B N 1
ATOM 3729 C CA . CYS B 1 151 ? -12.898 -5.074 -21.5 1 97.69 151 CYS B CA 1
ATOM 3730 C C . CYS B 1 151 ? -13.453 -5.34 -20.109 1 97.69 151 CYS B C 1
ATOM 3732 O O . CYS B 1 151 ? -13.594 -4.418 -19.312 1 97.69 151 CYS B O 1
ATOM 3734 N N . ARG B 1 152 ? -13.766 -6.59 -19.859 1 97.88 152 ARG B N 1
ATOM 3735 C CA . ARG B 1 152 ? -14.07 -7.035 -18.5 1 97.88 152 ARG B CA 1
ATOM 3736 C C . ARG B 1 152 ? -12.797 -7.145 -17.672 1 97.88 152 ARG B C 1
ATOM 3738 O O . ARG B 1 152 ? -11.766 -7.598 -18.156 1 97.88 152 ARG B O 1
ATOM 3745 N N . ARG B 1 153 ? -12.805 -6.617 -16.578 1 98.62 153 ARG B N 1
ATOM 3746 C CA . ARG B 1 153 ? -11.711 -6.703 -15.617 1 98.62 153 ARG B CA 1
ATOM 3747 C C . ARG B 1 153 ? -12.148 -7.461 -14.367 1 98.62 153 ARG B C 1
ATOM 3749 O O . ARG B 1 153 ? -12.898 -6.934 -13.539 1 98.62 153 ARG B O 1
ATOM 3756 N N . VAL B 1 154 ? -11.711 -8.719 -14.219 1 98.81 154 VAL B N 1
ATOM 3757 C CA . VAL B 1 154 ? -12.125 -9.609 -13.141 1 98.81 154 VAL B CA 1
ATOM 3758 C C . VAL B 1 154 ? -11.016 -9.711 -12.094 1 98.81 154 VAL B C 1
ATOM 3760 O O . VAL B 1 154 ? -9.93 -10.203 -12.383 1 98.81 154 VAL B O 1
ATOM 3763 N N . LEU B 1 155 ? -11.297 -9.211 -10.945 1 98.88 155 LEU B N 1
ATOM 3764 C CA . LEU B 1 155 ? -10.344 -9.25 -9.844 1 98.88 155 LEU B CA 1
ATOM 3765 C C . LEU B 1 155 ? -10.727 -10.328 -8.836 1 98.88 155 LEU B C 1
ATOM 3767 O O . LEU B 1 155 ? -11.859 -10.359 -8.359 1 98.88 155 LEU B O 1
ATOM 3771 N N . THR B 1 156 ? -9.812 -11.211 -8.555 1 98.88 156 THR B N 1
ATOM 3772 C CA . THR B 1 156 ? -10.039 -12.133 -7.445 1 98.88 156 THR B CA 1
ATOM 3773 C C . THR B 1 156 ? -9.703 -11.461 -6.113 1 98.88 156 THR B C 1
ATOM 3775 O O . THR B 1 156 ? -8.68 -10.773 -5.996 1 98.88 156 THR B O 1
ATOM 3778 N N . VAL B 1 157 ? -10.562 -11.555 -5.188 1 98.81 157 VAL B N 1
ATOM 3779 C CA . VAL B 1 157 ? -10.367 -11.117 -3.811 1 98.81 157 VAL B CA 1
ATOM 3780 C C . VAL B 1 157 ? -10.539 -12.305 -2.865 1 98.81 157 VAL B C 1
ATOM 3782 O O . VAL B 1 157 ? -10.961 -13.391 -3.285 1 98.81 157 VAL B O 1
ATOM 3785 N N . GLY B 1 158 ? -10.133 -12.172 -1.597 1 98.44 158 GLY B N 1
ATOM 3786 C CA . GLY B 1 158 ? -10.148 -13.352 -0.747 1 98.44 158 GLY B CA 1
ATOM 3787 C C . GLY B 1 158 ? -10.5 -13.039 0.696 1 98.44 158 GLY B C 1
ATOM 3788 O O . GLY B 1 158 ? -10.383 -11.898 1.136 1 98.44 158 GLY B O 1
ATOM 3789 N N . THR B 1 159 ? -10.938 -14.102 1.409 1 98.38 159 THR B N 1
ATOM 3790 C CA . THR B 1 159 ? -11.117 -14 2.854 1 98.38 159 THR B CA 1
ATOM 3791 C C . THR B 1 159 ? -9.766 -14 3.566 1 98.38 159 THR B C 1
ATOM 3793 O O . THR B 1 159 ? -9.656 -13.523 4.695 1 98.38 159 THR B O 1
ATOM 3796 N N . ASP B 1 160 ? -8.773 -14.523 2.832 1 96.5 160 ASP B N 1
ATOM 3797 C CA . ASP B 1 160 ? -7.422 -14.609 3.387 1 96.5 160 ASP B CA 1
ATOM 3798 C C . ASP B 1 160 ? -6.371 -14.547 2.281 1 96.5 160 ASP B C 1
ATOM 3800 O O . ASP B 1 160 ? -6.711 -14.445 1.1 1 96.5 160 ASP B O 1
ATOM 3804 N N . MET B 1 161 ? -4.969 -14.438 2.514 1 87.62 161 MET B N 1
ATOM 3805 C CA . MET B 1 161 ? -3.883 -14.281 1.551 1 87.62 161 MET B CA 1
ATOM 3806 C C . MET B 1 161 ? -3.588 -15.602 0.846 1 87.62 161 MET B C 1
ATOM 3808 O O . MET B 1 161 ? -3.287 -15.617 -0.349 1 87.62 161 MET B O 1
ATOM 3812 N N . ALA B 1 162 ? -3.615 -16.641 1.133 1 87 162 ALA B N 1
ATOM 3813 C CA . ALA B 1 162 ? -3.236 -17.953 0.623 1 87 162 ALA B CA 1
ATOM 3814 C C . ALA B 1 162 ? -4.445 -18.875 0.537 1 87 162 ALA B C 1
ATOM 3816 O O . ALA B 1 162 ? -4.41 -20.016 1.033 1 87 162 ALA B O 1
ATOM 3817 N N . VAL B 1 163 ? -5.457 -18.391 -0.224 1 94.62 163 VAL B N 1
ATOM 3818 C CA . VAL B 1 163 ? -6.668 -19.203 -0.287 1 94.62 163 VAL B CA 1
ATOM 3819 C C . VAL B 1 163 ? -6.895 -19.688 -1.719 1 94.62 163 VAL B C 1
ATOM 3821 O O . VAL B 1 163 ? -7.82 -20.453 -1.984 1 94.62 163 VAL B O 1
ATOM 3824 N N . GLY B 1 164 ? -6.043 -19.203 -2.697 1 93.88 164 GLY B N 1
ATOM 3825 C CA . GLY B 1 164 ? -6.148 -19.719 -4.055 1 93.88 164 GLY B CA 1
ATOM 3826 C C . GLY B 1 164 ? -6.555 -18.672 -5.062 1 93.88 164 GLY B C 1
ATOM 3827 O O . GLY B 1 164 ? -7.141 -18.984 -6.102 1 93.88 164 GLY B O 1
ATOM 3828 N N . LYS B 1 165 ? -6.281 -17.406 -4.777 1 97 165 LYS B N 1
ATOM 3829 C CA . LYS B 1 165 ? -6.68 -16.312 -5.66 1 97 165 LYS B CA 1
ATOM 3830 C C . LYS B 1 165 ? -5.973 -16.406 -7.008 1 97 165 LYS B C 1
ATOM 3832 O O . LYS B 1 165 ? -6.602 -16.266 -8.055 1 97 165 LYS B O 1
ATOM 3837 N N . MET B 1 166 ? -4.695 -16.703 -6.996 1 95.19 166 MET B N 1
ATOM 3838 C CA . MET B 1 166 ? -3.957 -16.828 -8.25 1 95.19 166 MET B CA 1
ATOM 3839 C C . MET B 1 166 ? -4.484 -17.984 -9.078 1 95.19 166 MET B C 1
ATOM 3841 O O . MET B 1 166 ? -4.754 -17.828 -10.273 1 95.19 166 MET B O 1
ATOM 3845 N N . SER B 1 167 ? -4.613 -19.109 -8.422 1 93.62 167 SER B N 1
ATOM 3846 C CA . SER B 1 167 ? -5.086 -20.297 -9.125 1 93.62 167 SER B CA 1
ATOM 3847 C C . SER B 1 167 ? -6.465 -20.062 -9.734 1 93.62 167 SER B C 1
ATOM 3849 O O . SER B 1 167 ? -6.723 -20.484 -10.867 1 93.62 167 SER B O 1
ATOM 3851 N N . THR B 1 168 ? -7.332 -19.406 -8.984 1 97.5 168 THR B N 1
ATOM 3852 C CA . THR B 1 168 ? -8.656 -19.094 -9.5 1 97.5 168 THR B CA 1
ATOM 3853 C C . THR B 1 168 ? -8.555 -18.219 -10.742 1 97.5 168 THR B C 1
ATOM 3855 O O . THR B 1 168 ? -9.219 -18.469 -11.75 1 97.5 168 THR B O 1
ATOM 3858 N N . SER B 1 169 ? -7.723 -17.203 -10.695 1 97.81 169 SER B N 1
ATOM 3859 C CA . SER B 1 169 ? -7.527 -16.312 -11.844 1 97.81 169 SER B CA 1
ATOM 3860 C C . SER B 1 169 ? -7.012 -17.094 -13.055 1 97.81 169 SER B C 1
ATOM 3862 O O . SER B 1 169 ? -7.457 -16.859 -14.18 1 97.81 169 SER B O 1
ATOM 3864 N N . LEU B 1 170 ? -6.105 -17.984 -12.836 1 94.75 170 LEU B N 1
ATOM 3865 C CA . LEU B 1 170 ? -5.543 -18.781 -13.922 1 94.75 170 LEU B CA 1
ATOM 3866 C C . LEU B 1 170 ? -6.594 -19.703 -14.523 1 94.75 170 LEU B C 1
ATOM 3868 O O . LEU B 1 170 ? -6.684 -19.828 -15.75 1 94.75 170 LEU B O 1
ATOM 3872 N N . GLU B 1 171 ? -7.348 -20.344 -13.68 1 95.88 171 GLU B N 1
ATOM 3873 C CA . GLU B 1 171 ? -8.406 -21.219 -14.164 1 95.88 171 GLU B CA 1
ATOM 3874 C C . GLU B 1 171 ? -9.43 -20.453 -14.984 1 95.88 171 GLU B C 1
ATOM 3876 O O . GLU B 1 171 ? -9.898 -20.938 -16.016 1 95.88 171 GLU B O 1
ATOM 3881 N N . LEU B 1 172 ? -9.781 -19.297 -14.523 1 98.12 172 LEU B N 1
ATOM 3882 C CA . LEU B 1 172 ? -10.703 -18.438 -15.258 1 98.12 172 LEU B CA 1
ATOM 3883 C C . LEU B 1 172 ? -10.109 -18.016 -16.594 1 98.12 172 LEU B C 1
ATOM 3885 O O . LEU B 1 172 ? -10.805 -18.016 -17.609 1 98.12 172 LEU B O 1
ATOM 3889 N N . HIS B 1 173 ? -8.844 -17.688 -16.609 1 96.81 173 HIS B N 1
ATOM 3890 C CA . HIS B 1 173 ? -8.125 -17.312 -17.828 1 96.81 173 HIS B CA 1
ATOM 3891 C C . HIS B 1 173 ? -8.172 -18.438 -18.844 1 96.81 173 HIS B C 1
ATOM 3893 O O . HIS B 1 173 ? -8.523 -18.219 -20.016 1 96.81 173 HIS B O 1
ATOM 3899 N N . TRP B 1 174 ? -7.914 -19.609 -18.406 1 94.38 174 TRP B N 1
ATOM 3900 C CA . TRP B 1 174 ? -7.898 -20.766 -19.297 1 94.38 174 TRP B CA 1
ATOM 3901 C C . TRP B 1 174 ? -9.297 -21.078 -19.812 1 94.38 174 TRP B C 1
ATOM 3903 O O . TRP B 1 174 ? -9.484 -21.359 -21 1 94.38 174 TRP B O 1
ATOM 3913 N N . ALA B 1 175 ? -10.25 -21.047 -18.906 1 97.25 175 ALA B N 1
ATOM 3914 C CA . ALA B 1 175 ? -11.633 -21.266 -19.312 1 97.25 175 ALA B CA 1
ATOM 3915 C C . ALA B 1 175 ? -12.062 -20.219 -20.344 1 97.25 175 ALA B C 1
ATOM 3917 O O . ALA B 1 175 ? -12.773 -20.547 -21.297 1 97.25 175 ALA B O 1
ATOM 3918 N N . SER B 1 176 ? -11.641 -19 -20.141 1 98 176 SER B N 1
ATOM 3919 C CA . SER B 1 176 ? -11.953 -17.938 -21.078 1 98 176 SER B CA 1
ATOM 3920 C C . SER B 1 176 ? -11.344 -18.203 -22.453 1 98 176 SER B C 1
ATOM 3922 O O . SER B 1 176 ? -12.016 -18.047 -23.484 1 98 176 SER B O 1
ATOM 3924 N N . LYS B 1 177 ? -10.141 -18.641 -22.438 1 96.81 177 LYS B N 1
ATOM 3925 C CA . LYS B 1 177 ? -9.461 -18.953 -23.688 1 96.81 177 LYS B CA 1
ATOM 3926 C C . LYS B 1 177 ? -10.156 -20.109 -24.422 1 96.81 177 LYS B C 1
ATOM 3928 O O . LYS B 1 177 ? -10.336 -20.062 -25.641 1 96.81 177 LYS B O 1
ATOM 3933 N N . LEU B 1 178 ? -10.469 -21.031 -23.672 1 96.38 178 LEU B N 1
ATOM 3934 C CA . LEU B 1 178 ? -11.141 -22.203 -24.234 1 96.38 178 LEU B CA 1
ATOM 3935 C C . LEU B 1 178 ? -12.461 -21.812 -24.906 1 96.38 178 LEU B C 1
ATOM 3937 O O . LEU B 1 178 ? -12.883 -22.438 -25.875 1 96.38 178 LEU B O 1
ATOM 3941 N N . ARG B 1 179 ? -13.031 -20.781 -24.438 1 97 179 ARG B N 1
ATOM 3942 C CA . ARG B 1 179 ? -14.305 -20.328 -24.984 1 97 179 ARG B CA 1
ATOM 3943 C C . ARG B 1 179 ? -14.094 -19.297 -26.094 1 97 179 ARG B C 1
ATOM 3945 O O . ARG B 1 179 ? -15.047 -18.703 -26.578 1 97 179 ARG B O 1
ATOM 3952 N N . GLY B 1 180 ? -12.891 -18.969 -26.375 1 96.56 180 GLY B N 1
ATOM 3953 C CA . GLY B 1 180 ? -12.57 -18.156 -27.531 1 96.56 180 GLY B CA 1
ATOM 3954 C C . GLY B 1 180 ? -12.445 -16.672 -27.188 1 96.56 180 GLY B C 1
ATOM 3955 O O . GLY B 1 180 ? -12.367 -15.836 -28.094 1 96.56 180 GLY B O 1
ATOM 3956 N N . TRP B 1 181 ? -12.414 -16.359 -25.922 1 96.88 181 TRP B N 1
ATOM 3957 C CA . TRP B 1 181 ? -12.234 -14.969 -25.531 1 96.88 181 TRP B CA 1
ATOM 3958 C C . TRP B 1 181 ? -10.766 -14.57 -25.609 1 96.88 181 TRP B C 1
ATOM 3960 O O . TRP B 1 181 ? -9.875 -15.391 -25.359 1 96.88 181 TRP B O 1
ATOM 3970 N N . ARG B 1 182 ? -10.5 -13.398 -26.188 1 97.94 182 ARG B N 1
ATOM 3971 C CA . ARG B 1 182 ? -9.172 -12.82 -26 1 97.94 182 ARG B CA 1
ATOM 3972 C C . ARG B 1 182 ? -8.922 -12.492 -24.531 1 97.94 182 ARG B C 1
ATOM 3974 O O . ARG B 1 182 ? -9.258 -11.398 -24.062 1 97.94 182 ARG B O 1
ATOM 3981 N N . SER B 1 183 ? -8.352 -13.445 -23.828 1 97.81 183 SER B N 1
ATOM 3982 C CA . SER B 1 183 ? -8.172 -13.398 -22.375 1 97.81 183 SER B CA 1
ATOM 3983 C C . SER B 1 183 ? -6.707 -13.164 -22 1 97.81 183 SER B C 1
ATOM 3985 O O . SER B 1 183 ? -5.805 -13.688 -22.672 1 97.81 183 SER B O 1
ATOM 3987 N N . LYS B 1 184 ? -6.496 -12.383 -20.984 1 96.88 184 LYS B N 1
ATOM 3988 C CA . LYS B 1 184 ? -5.156 -12.164 -20.453 1 96.88 184 LYS B CA 1
ATOM 3989 C C . LYS B 1 184 ? -5.148 -12.289 -18.922 1 96.88 184 LYS B C 1
ATOM 3991 O O . LYS B 1 184 ? -6.004 -11.719 -18.25 1 96.88 184 LYS B O 1
ATOM 3996 N N . PHE B 1 185 ? -4.289 -13.117 -18.484 1 96.69 185 PHE B N 1
ATOM 3997 C CA . PHE B 1 185 ? -3.996 -13.18 -17.062 1 96.69 185 PHE B CA 1
ATOM 3998 C C . PHE B 1 185 ? -2.967 -12.125 -16.672 1 96.69 185 PHE B C 1
ATOM 4000 O O . PHE B 1 185 ? -1.902 -12.031 -17.281 1 96.69 185 PHE B O 1
ATOM 4007 N N . LEU B 1 186 ? -3.232 -11.297 -15.664 1 97.56 186 LEU B N 1
ATOM 4008 C CA . LEU B 1 186 ? -2.342 -10.242 -15.188 1 97.56 186 LEU B CA 1
ATOM 4009 C C . LEU B 1 186 ? -1.846 -10.555 -13.781 1 97.56 186 LEU B C 1
ATOM 4011 O O . LEU B 1 186 ? -2.572 -10.352 -12.805 1 97.56 186 LEU B O 1
ATOM 4015 N N . PRO B 1 187 ? -0.639 -11.047 -13.641 1 96.5 187 PRO B N 1
ATOM 4016 C CA . PRO B 1 187 ? -0.11 -11.406 -12.32 1 96.5 187 PRO B CA 1
ATOM 4017 C C . PRO B 1 187 ? 0.28 -10.188 -11.492 1 96.5 187 PRO B C 1
ATOM 4019 O O . PRO B 1 187 ? 0.762 -9.195 -12.031 1 96.5 187 PRO B O 1
ATOM 4022 N N . THR B 1 188 ? 0.102 -10.273 -10.211 1 96.69 188 THR B N 1
ATOM 4023 C CA . THR B 1 188 ? 0.461 -9.188 -9.297 1 96.69 188 THR B CA 1
ATOM 4024 C C . THR B 1 188 ? 1.321 -9.711 -8.156 1 96.69 188 THR B C 1
ATOM 4026 O O . THR B 1 188 ? 1.564 -9 -7.176 1 96.69 188 THR B O 1
ATOM 4029 N N . GLY B 1 189 ? 1.722 -10.906 -8.156 1 92 189 GLY B N 1
ATOM 4030 C CA . GLY B 1 189 ? 2.623 -11.539 -7.211 1 92 189 GLY B CA 1
ATOM 4031 C C . GLY B 1 189 ? 3.803 -12.227 -7.875 1 92 189 GLY B C 1
ATOM 4032 O O . GLY B 1 189 ? 3.799 -12.438 -9.094 1 92 189 GLY B O 1
ATOM 4033 N N . GLN B 1 190 ? 4.742 -12.617 -7.043 1 86.06 190 GLN B N 1
ATOM 4034 C CA . GLN B 1 190 ? 6.004 -13.141 -7.562 1 86.06 190 GLN B CA 1
ATOM 4035 C C . GLN B 1 190 ? 5.777 -14.406 -8.383 1 86.06 190 GLN B C 1
ATOM 4037 O O . GLN B 1 190 ? 6.383 -14.578 -9.445 1 86.06 190 GLN B O 1
ATOM 4042 N N . THR B 1 191 ? 4.922 -15.25 -7.875 1 87.88 191 THR B N 1
ATOM 4043 C CA . THR B 1 191 ? 4.703 -16.516 -8.57 1 87.88 191 THR B CA 1
ATOM 4044 C C . THR B 1 191 ? 4.059 -16.266 -9.938 1 87.88 191 THR B C 1
ATOM 4046 O O . THR B 1 191 ? 4.508 -16.812 -10.945 1 87.88 191 THR B O 1
ATOM 4049 N N . GLY B 1 192 ? 3.068 -15.492 -9.938 1 90.06 192 GLY B N 1
ATOM 4050 C CA . GLY B 1 192 ? 2.436 -15.156 -11.203 1 90.06 192 GLY B CA 1
ATOM 4051 C C . GLY B 1 192 ? 3.387 -14.508 -12.188 1 90.06 192 GLY B C 1
ATOM 4052 O O . GLY B 1 192 ? 3.324 -14.789 -13.391 1 90.06 192 GLY B O 1
ATOM 4053 N N . LEU B 1 193 ? 4.176 -13.656 -11.711 1 90 193 LEU B N 1
ATOM 4054 C CA . LEU B 1 193 ? 5.172 -13.008 -12.555 1 90 193 LEU B CA 1
ATOM 4055 C C . LEU B 1 193 ? 6.137 -14.023 -13.141 1 90 193 LEU B C 1
ATOM 4057 O O . LEU B 1 193 ? 6.52 -13.922 -14.312 1 90 193 LEU B O 1
ATOM 4061 N N . MET B 1 194 ? 6.496 -15 -12.359 1 87.88 194 MET B N 1
ATOM 4062 C CA . MET B 1 194 ? 7.395 -16.047 -12.836 1 87.88 194 MET B CA 1
ATOM 4063 C C . MET B 1 194 ? 6.723 -16.891 -13.922 1 87.88 194 MET B C 1
ATOM 4065 O O . MET B 1 194 ? 7.391 -17.375 -14.836 1 87.88 194 MET B O 1
ATOM 4069 N N . LEU B 1 195 ? 5.445 -17 -13.781 1 84.69 195 LEU B N 1
ATOM 4070 C CA . LEU B 1 195 ? 4.684 -17.797 -14.727 1 84.69 195 LEU B CA 1
ATOM 4071 C C . LEU B 1 195 ? 4.508 -17.062 -16.047 1 84.69 195 LEU B C 1
ATOM 4073 O O . LEU B 1 195 ? 4.691 -17.656 -17.125 1 84.69 195 LEU B O 1
ATOM 4077 N N . GLU B 1 196 ? 4.211 -15.75 -16.016 1 82.12 196 GLU B N 1
ATOM 4078 C CA . GLU B 1 196 ? 3.762 -15.008 -17.188 1 82.12 196 GLU B CA 1
ATOM 4079 C C . GLU B 1 196 ? 4.863 -14.094 -17.719 1 82.12 196 GLU B C 1
ATOM 4081 O O . GLU B 1 196 ? 4.852 -13.711 -18.891 1 82.12 196 GLU B O 1
ATOM 4086 N N . GLY B 1 197 ? 5.691 -13.688 -16.875 1 75.88 197 GLY B N 1
ATOM 4087 C CA . GLY B 1 197 ? 6.762 -12.781 -17.266 1 75.88 197 GLY B CA 1
ATOM 4088 C C . GLY B 1 197 ? 6.352 -11.32 -17.234 1 75.88 197 GLY B C 1
ATOM 4089 O O . GLY B 1 197 ? 7.203 -10.43 -17.203 1 75.88 197 GLY B O 1
ATOM 4090 N N . ASP B 1 198 ? 5.062 -11.148 -17.438 1 84.06 198 ASP B N 1
ATOM 4091 C CA . ASP B 1 198 ? 4.59 -9.766 -17.453 1 84.06 198 ASP B CA 1
ATOM 4092 C C . ASP B 1 198 ? 3.59 -9.516 -16.328 1 84.06 198 ASP B C 1
ATOM 4094 O O . ASP B 1 198 ? 2.785 -10.391 -16 1 84.06 198 ASP B O 1
ATOM 4098 N N . GLY B 1 199 ? 3.844 -8.461 -15.594 1 92.56 199 GLY B N 1
ATOM 4099 C CA . GLY B 1 199 ? 3.021 -8.102 -14.453 1 92.56 199 GLY B CA 1
ATOM 4100 C C . GLY B 1 199 ? 3.717 -7.148 -13.492 1 92.56 199 GLY B C 1
ATOM 4101 O O . GLY B 1 199 ? 4.621 -6.41 -13.891 1 92.56 199 GLY B O 1
ATOM 4102 N N . ILE B 1 200 ? 3.141 -7.082 -12.258 1 94.56 200 ILE B N 1
ATOM 4103 C CA . ILE B 1 200 ? 3.75 -6.199 -11.273 1 94.56 200 ILE B CA 1
ATOM 4104 C C . ILE B 1 200 ? 3.861 -6.922 -9.93 1 94.56 200 ILE B C 1
ATOM 4106 O O . ILE B 1 200 ? 2.93 -7.617 -9.516 1 94.56 200 ILE B O 1
ATOM 4110 N N . PRO B 1 201 ? 5.051 -6.887 -9.336 1 94.06 201 PRO B N 1
ATOM 4111 C CA . PRO B 1 201 ? 5.156 -7.363 -7.957 1 94.06 201 PRO B CA 1
ATOM 4112 C C . PRO B 1 201 ? 4.594 -6.363 -6.945 1 94.06 201 PRO B C 1
ATOM 4114 O O . PRO B 1 201 ? 5.355 -5.656 -6.281 1 94.06 201 PRO B O 1
ATOM 4117 N N . LEU B 1 202 ? 3.332 -6.391 -6.746 1 95.94 202 LEU B N 1
ATOM 4118 C CA . LEU B 1 202 ? 2.625 -5.332 -6.035 1 95.94 202 LEU B CA 1
ATOM 4119 C C . LEU B 1 202 ? 3.164 -5.176 -4.617 1 95.94 202 LEU B C 1
ATOM 4121 O O . LEU B 1 202 ? 3.279 -4.059 -4.113 1 95.94 202 LEU B O 1
ATOM 4125 N N . ASP B 1 203 ? 3.496 -6.25 -3.98 1 91.69 203 ASP B N 1
ATOM 4126 C CA . ASP B 1 203 ? 3.953 -6.219 -2.594 1 91.69 203 ASP B CA 1
ATOM 4127 C C . ASP B 1 203 ? 5.254 -5.43 -2.461 1 91.69 203 ASP B C 1
ATOM 4129 O O . ASP B 1 203 ? 5.605 -4.984 -1.368 1 91.69 203 ASP B O 1
ATOM 4133 N N . ALA B 1 204 ? 5.973 -5.238 -3.586 1 92.44 204 ALA B N 1
ATOM 4134 C CA . ALA B 1 204 ? 7.266 -4.559 -3.566 1 92.44 204 ALA B CA 1
ATOM 4135 C C . ALA B 1 204 ? 7.129 -3.105 -4.016 1 92.44 204 ALA B C 1
ATOM 4137 O O . ALA B 1 204 ? 8.117 -2.367 -4.059 1 92.44 204 ALA B O 1
ATOM 4138 N N . VAL B 1 205 ? 5.973 -2.723 -4.348 1 94.88 205 VAL B N 1
ATOM 4139 C CA . VAL B 1 205 ? 5.734 -1.371 -4.844 1 94.88 205 VAL B CA 1
ATOM 4140 C C . VAL B 1 205 ? 5.414 -0.44 -3.678 1 94.88 205 VAL B C 1
ATOM 4142 O O . VAL B 1 205 ? 4.68 -0.813 -2.76 1 94.88 205 VAL B O 1
ATOM 4145 N N . ARG B 1 206 ? 5.98 0.793 -3.699 1 94.62 206 ARG B N 1
ATOM 4146 C CA . ARG B 1 206 ? 5.688 1.791 -2.676 1 94.62 206 ARG B CA 1
ATOM 4147 C C . ARG B 1 206 ? 4.199 2.133 -2.658 1 94.62 206 ARG B C 1
ATOM 4149 O O . ARG B 1 206 ? 3.562 2.211 -3.709 1 94.62 206 ARG B O 1
ATOM 4156 N N . VAL B 1 207 ? 3.711 2.459 -1.519 1 96.06 207 VAL B N 1
ATOM 4157 C CA . VAL B 1 207 ? 2.295 2.721 -1.277 1 96.06 207 VAL B CA 1
ATOM 4158 C C . VAL B 1 207 ? 1.805 3.818 -2.217 1 96.06 207 VAL B C 1
ATOM 4160 O O . VAL B 1 207 ? 0.735 3.699 -2.818 1 96.06 207 VAL B O 1
ATOM 4163 N N . ASP B 1 208 ? 2.58 4.812 -2.457 1 91.31 208 ASP B N 1
ATOM 4164 C CA . ASP B 1 208 ? 2.168 5.98 -3.229 1 91.31 208 ASP B CA 1
ATOM 4165 C C . ASP B 1 208 ? 1.895 5.609 -4.684 1 91.31 208 ASP B C 1
ATOM 4167 O O . ASP B 1 208 ? 1.084 6.25 -5.355 1 91.31 208 ASP B O 1
ATOM 4171 N N . PHE B 1 209 ? 2.508 4.547 -5.152 1 94.5 209 PHE B N 1
ATOM 4172 C CA . PHE B 1 209 ? 2.438 4.227 -6.57 1 94.5 209 PHE B CA 1
ATOM 4173 C C . PHE B 1 209 ? 1.707 2.906 -6.793 1 94.5 209 PHE B C 1
ATOM 4175 O O . PHE B 1 209 ? 1.582 2.443 -7.93 1 94.5 209 PHE B O 1
ATOM 4182 N N . ALA B 1 210 ? 1.253 2.334 -5.797 1 96.81 210 ALA B N 1
ATOM 4183 C CA . ALA B 1 210 ? 0.726 0.974 -5.867 1 96.81 210 ALA B CA 1
ATOM 4184 C C . ALA B 1 210 ? -0.482 0.901 -6.797 1 96.81 210 ALA B C 1
ATOM 4186 O O . ALA B 1 210 ? -0.523 0.069 -7.707 1 96.81 210 ALA B O 1
ATOM 4187 N N . ALA B 1 211 ? -1.444 1.776 -6.582 1 97.62 211 ALA B N 1
ATOM 4188 C CA . ALA B 1 211 ? -2.619 1.783 -7.453 1 97.62 211 ALA B CA 1
ATOM 4189 C C . ALA B 1 211 ? -2.24 2.135 -8.883 1 97.62 211 ALA B C 1
ATOM 4191 O O . ALA B 1 211 ? -2.787 1.57 -9.836 1 97.62 211 ALA B O 1
ATOM 4192 N N . GLY B 1 212 ? -1.353 3.062 -9.016 1 97.12 212 GLY B N 1
ATOM 4193 C CA . GLY B 1 212 ? -0.883 3.453 -10.336 1 97.12 212 GLY B CA 1
ATOM 4194 C C . GLY B 1 212 ? -0.206 2.32 -11.086 1 97.12 212 GLY B C 1
ATOM 4195 O O . GLY B 1 212 ? -0.386 2.178 -12.297 1 97.12 212 GLY B O 1
ATOM 4196 N N . ALA B 1 213 ? 0.574 1.544 -10.367 1 97.25 213 ALA B N 1
ATOM 4197 C CA . ALA B 1 213 ? 1.226 0.386 -10.977 1 97.25 213 ALA B CA 1
ATOM 4198 C C . ALA B 1 213 ? 0.198 -0.579 -11.555 1 97.25 213 ALA B C 1
ATOM 4200 O O . ALA B 1 213 ? 0.349 -1.051 -12.688 1 97.25 213 ALA B O 1
ATOM 4201 N N . VAL B 1 214 ? -0.838 -0.843 -10.82 1 98.19 214 VAL B N 1
ATOM 4202 C CA . VAL B 1 214 ? -1.896 -1.742 -11.273 1 98.19 214 VAL B CA 1
ATOM 4203 C C . VAL B 1 214 ? -2.611 -1.136 -12.477 1 98.19 214 VAL B C 1
ATOM 4205 O O . VAL B 1 214 ? -2.855 -1.821 -13.477 1 98.19 214 VAL B O 1
ATOM 4208 N N . GLU B 1 215 ? -2.918 0.146 -12.359 1 98.12 215 GLU B N 1
ATOM 4209 C CA . GLU B 1 215 ? -3.629 0.818 -13.445 1 98.12 215 GLU B CA 1
ATOM 4210 C C . GLU B 1 215 ? -2.818 0.79 -14.734 1 98.12 215 GLU B C 1
ATOM 4212 O O . GLU B 1 215 ? -3.359 0.511 -15.812 1 98.12 215 GLU B O 1
ATOM 4217 N N . GLN B 1 216 ? -1.554 1.075 -14.609 1 97.25 216 GLN B N 1
ATOM 4218 C CA . GLN B 1 216 ? -0.686 1.052 -15.781 1 97.25 216 GLN B CA 1
ATOM 4219 C C . GLN B 1 216 ? -0.714 -0.314 -16.453 1 97.25 216 GLN B C 1
ATOM 4221 O O . GLN B 1 216 ? -0.782 -0.402 -17.688 1 97.25 216 GLN B O 1
ATOM 4226 N N . MET B 1 217 ? -0.655 -1.367 -15.703 1 96.81 217 MET B N 1
ATOM 4227 C CA . MET B 1 217 ? -0.7 -2.73 -16.219 1 96.81 217 MET B CA 1
ATOM 4228 C C . MET B 1 217 ? -2.023 -3 -16.938 1 96.81 217 MET B C 1
ATOM 4230 O O . MET B 1 217 ? -2.039 -3.496 -18.062 1 96.81 217 MET B O 1
ATOM 4234 N N . VAL B 1 218 ? -3.104 -2.621 -16.344 1 97.94 218 VAL B N 1
ATOM 4235 C CA . VAL B 1 218 ? -4.438 -2.846 -16.891 1 97.94 218 VAL B CA 1
ATOM 4236 C C . VAL B 1 218 ? -4.617 -2.027 -18.172 1 97.94 218 VAL B C 1
ATOM 4238 O O . VAL B 1 218 ? -5.16 -2.521 -19.156 1 97.94 218 VAL B O 1
ATOM 4241 N N . MET B 1 219 ? -4.164 -0.79 -18.156 1 97.75 219 MET B N 1
ATOM 4242 C CA . MET B 1 219 ? -4.285 0.092 -19.312 1 97.75 219 MET B CA 1
ATOM 4243 C C . MET B 1 219 ? -3.461 -0.434 -20.484 1 97.75 219 MET B C 1
ATOM 4245 O O . MET B 1 219 ? -3.844 -0.267 -21.641 1 97.75 219 MET B O 1
ATOM 4249 N N . ARG B 1 220 ? -2.375 -1.043 -20.203 1 96.19 220 ARG B N 1
ATOM 4250 C CA . ARG B 1 220 ? -1.503 -1.589 -21.234 1 96.19 220 ARG B CA 1
ATOM 4251 C C . ARG B 1 220 ? -2.221 -2.664 -22.047 1 96.19 220 ARG B C 1
ATOM 4253 O O . ARG B 1 220 ? -2.055 -2.744 -23.266 1 96.19 220 ARG B O 1
ATOM 4260 N N . TYR B 1 221 ? -3.094 -3.441 -21.391 1 96.25 221 TYR B N 1
ATOM 4261 C CA . TYR B 1 221 ? -3.656 -4.613 -22.047 1 96.25 221 TYR B CA 1
ATOM 4262 C C . TYR B 1 221 ? -5.148 -4.434 -22.297 1 96.25 221 TYR B C 1
ATOM 4264 O O . TYR B 1 221 ? -5.715 -5.074 -23.188 1 96.25 221 TYR B O 1
ATOM 4272 N N . GLY B 1 222 ? -5.785 -3.562 -21.656 1 96.88 222 GLY B N 1
ATOM 4273 C CA . GLY B 1 222 ? -7.234 -3.488 -21.578 1 96.88 222 GLY B CA 1
ATOM 4274 C C . GLY B 1 222 ? -7.895 -3.172 -22.891 1 96.88 222 GLY B C 1
ATOM 4275 O O . GLY B 1 222 ? -9.055 -3.525 -23.125 1 96.88 222 GLY B O 1
ATOM 4276 N N . LYS B 1 223 ? -7.18 -2.562 -23.812 1 96.88 223 LYS B N 1
ATOM 4277 C CA . LYS B 1 223 ? -7.77 -2.201 -25.109 1 96.88 223 LYS B CA 1
ATOM 4278 C C . LYS B 1 223 ? -7.719 -3.373 -26.078 1 96.88 223 LYS B C 1
ATOM 4280 O O . LYS B 1 223 ? -8.477 -3.41 -27.047 1 96.88 223 LYS B O 1
ATOM 4285 N N . ASN B 1 224 ? -6.914 -4.367 -25.812 1 97.25 224 ASN B N 1
ATOM 4286 C CA . ASN B 1 224 ? -6.633 -5.402 -26.797 1 97.25 224 ASN B CA 1
ATOM 4287 C C . ASN B 1 224 ? -7.242 -6.742 -26.391 1 97.25 224 ASN B C 1
ATOM 4289 O O . ASN B 1 224 ? -7.164 -7.719 -27.141 1 97.25 224 ASN B O 1
ATOM 4293 N N . TYR B 1 225 ? -7.809 -6.812 -25.234 1 98.19 225 TYR B N 1
ATOM 4294 C CA . TYR B 1 225 ? -8.375 -8.062 -24.734 1 98.19 225 TYR B CA 1
ATOM 4295 C C . TYR B 1 225 ? -9.836 -7.883 -24.359 1 98.19 225 TYR B C 1
ATOM 4297 O O . TYR B 1 225 ? -10.281 -6.766 -24.094 1 98.19 225 TYR B O 1
ATOM 4305 N N . ASP B 1 226 ? -10.594 -9.008 -24.391 1 98 226 ASP B N 1
ATOM 4306 C CA . ASP B 1 226 ? -11.992 -9.008 -23.984 1 98 226 ASP B CA 1
ATOM 4307 C C . ASP B 1 226 ? -12.133 -9.07 -22.469 1 98 226 ASP B C 1
ATOM 4309 O O . ASP B 1 226 ? -13.094 -8.547 -21.906 1 98 226 ASP B O 1
ATOM 4313 N N . ILE B 1 227 ? -11.203 -9.766 -21.938 1 98.44 227 ILE B N 1
ATOM 4314 C CA . ILE B 1 227 ? -11.312 -10.016 -20.5 1 98.44 227 ILE B CA 1
ATOM 4315 C C . ILE B 1 227 ? -9.914 -10.094 -19.875 1 98.44 227 ILE B C 1
ATOM 4317 O O . ILE B 1 227 ? -9.023 -10.75 -20.422 1 98.44 227 ILE B O 1
ATOM 4321 N N . LEU B 1 228 ? -9.688 -9.312 -18.859 1 98.5 228 LEU B N 1
ATOM 4322 C CA . LEU B 1 228 ? -8.484 -9.367 -18.031 1 98.5 228 LEU B CA 1
ATOM 4323 C C . LEU B 1 228 ? -8.766 -10.07 -16.703 1 98.5 228 LEU B C 1
ATOM 4325 O O . LEU B 1 228 ? -9.719 -9.719 -16 1 98.5 228 LEU B O 1
ATOM 4329 N N . HIS B 1 229 ? -8.023 -11.102 -16.391 1 98.56 229 HIS B N 1
ATOM 4330 C CA . HIS B 1 229 ? -8.062 -11.742 -15.086 1 98.56 229 HIS B CA 1
ATOM 4331 C C . HIS B 1 229 ? -6.91 -11.266 -14.203 1 98.56 229 HIS B C 1
ATOM 4333 O O . HIS B 1 229 ? -5.77 -11.695 -14.375 1 98.56 229 HIS B O 1
ATOM 4339 N N . ILE B 1 230 ? -7.242 -10.422 -13.289 1 98.69 230 ILE B N 1
ATOM 4340 C CA . ILE B 1 230 ? -6.254 -9.773 -12.43 1 98.69 230 ILE B CA 1
ATOM 4341 C C . ILE B 1 230 ? -6.066 -10.594 -11.156 1 98.69 230 ILE B C 1
ATOM 4343 O O . ILE B 1 230 ? -7.027 -10.844 -10.422 1 98.69 230 ILE B O 1
ATOM 4347 N N . GLU B 1 231 ? -4.867 -11.008 -10.898 1 98.12 231 GLU B N 1
ATOM 4348 C CA . GLU B 1 231 ? -4.527 -11.789 -9.711 1 98.12 231 GLU B CA 1
ATOM 4349 C C . GLU B 1 231 ? -4.715 -10.969 -8.438 1 98.12 231 GLU B C 1
ATOM 4351 O O . GLU B 1 231 ? -4.152 -9.875 -8.312 1 98.12 231 GLU B O 1
ATOM 4356 N N . GLY B 1 232 ? -5.504 -11.477 -7.57 1 97.88 232 GLY B N 1
ATOM 4357 C CA . GLY B 1 232 ? -5.68 -10.828 -6.281 1 97.88 232 GLY B CA 1
ATOM 4358 C C . GLY B 1 232 ? -4.539 -11.102 -5.316 1 97.88 232 GLY B C 1
ATOM 4359 O O . GLY B 1 232 ? -3.871 -12.133 -5.41 1 97.88 232 GLY B O 1
ATOM 4360 N N . GLN B 1 233 ? -4.316 -10.172 -4.402 1 95.88 233 GLN B N 1
ATOM 4361 C CA . GLN B 1 233 ? -3.369 -10.289 -3.299 1 95.88 233 GLN B CA 1
ATOM 4362 C C . GLN B 1 233 ? -3.994 -9.828 -1.985 1 95.88 233 GLN B C 1
ATOM 4364 O O . GLN B 1 233 ? -4.844 -8.938 -1.976 1 95.88 233 GLN B O 1
ATOM 4369 N N . GLY B 1 234 ? -3.582 -10.484 -0.957 1 94.62 234 GLY B N 1
ATOM 4370 C CA . GLY B 1 234 ? -4.004 -10.055 0.367 1 94.62 234 GLY B CA 1
ATOM 4371 C C . GLY B 1 234 ? -5.477 -10.312 0.635 1 94.62 234 GLY B C 1
ATOM 4372 O O . GLY B 1 234 ? -6.051 -11.273 0.11 1 94.62 234 GLY B O 1
ATOM 4373 N N . SER B 1 235 ? -5.996 -9.656 1.569 1 97.5 235 SER B N 1
ATOM 4374 C CA . SER B 1 235 ? -7.383 -9.688 2.023 1 97.5 235 SER B CA 1
ATOM 4375 C C . SER B 1 235 ? -7.719 -8.461 2.863 1 97.5 235 SER B C 1
ATOM 4377 O O . SER B 1 235 ? -6.895 -7.996 3.652 1 97.5 235 SER B O 1
ATOM 4379 N N . LEU B 1 236 ? -8.945 -7.941 2.693 1 97.88 236 LEU B N 1
ATOM 4380 C CA . LEU B 1 236 ? -9.383 -6.816 3.514 1 97.88 236 LEU B CA 1
ATOM 4381 C C . LEU B 1 236 ? -9.531 -7.234 4.973 1 97.88 236 LEU B C 1
ATOM 4383 O O . LEU B 1 236 ? -9.609 -6.383 5.863 1 97.88 236 LEU B O 1
ATOM 4387 N N . LEU B 1 237 ? -9.539 -8.555 5.215 1 97.75 237 LEU B N 1
ATOM 4388 C CA . LEU B 1 237 ? -9.727 -9.062 6.566 1 97.75 237 LEU B CA 1
ATOM 4389 C C . LEU B 1 237 ? -8.391 -9.234 7.277 1 97.75 237 LEU B C 1
ATOM 4391 O O . LEU B 1 237 ? -8.336 -9.227 8.508 1 97.75 237 LEU B O 1
ATOM 4395 N N . HIS B 1 238 ? -7.367 -9.516 6.535 1 96.38 238 HIS B N 1
ATOM 4396 C CA . HIS B 1 238 ? -6.086 -9.883 7.129 1 96.38 238 HIS B CA 1
ATOM 4397 C C . HIS B 1 238 ? -5.359 -8.648 7.664 1 96.38 238 HIS B C 1
ATOM 4399 O O . HIS B 1 238 ? -5.203 -7.656 6.949 1 96.38 238 HIS B O 1
ATOM 4405 N N . PRO B 1 239 ? -4.816 -8.695 8.859 1 94.81 239 PRO B N 1
ATOM 4406 C CA . PRO B 1 239 ? -4.18 -7.52 9.461 1 94.81 239 PRO B CA 1
ATOM 4407 C C . PRO B 1 239 ? -2.912 -7.09 8.727 1 94.81 239 PRO B C 1
ATOM 4409 O O . PRO B 1 239 ? -2.557 -5.91 8.742 1 94.81 239 PRO B O 1
ATOM 4412 N N . SER B 1 240 ? -2.256 -7.949 8.117 1 92.81 240 SER B N 1
ATOM 4413 C CA . SER B 1 240 ? -0.958 -7.652 7.52 1 92.81 240 SER B CA 1
ATOM 4414 C C . SER B 1 240 ? -1.104 -7.195 6.07 1 92.81 240 SER B C 1
ATOM 4416 O O . SER B 1 240 ? -0.137 -6.738 5.457 1 92.81 240 SER B O 1
ATOM 4418 N N . SER B 1 241 ? -2.232 -7.301 5.531 1 90.31 241 SER B N 1
ATOM 4419 C CA . SER B 1 241 ? -2.328 -7.113 4.086 1 90.31 241 SER B CA 1
ATOM 4420 C C . SER B 1 241 ? -2.957 -5.766 3.744 1 90.31 241 SER B C 1
ATOM 4422 O O . SER B 1 241 ? -3.979 -5.387 4.324 1 90.31 241 SER B O 1
ATOM 4424 N N . THR B 1 242 ? -2.309 -5.105 2.793 1 95 242 THR B N 1
ATOM 4425 C CA . THR B 1 242 ? -2.84 -3.834 2.312 1 95 242 THR B CA 1
ATOM 4426 C C . THR B 1 242 ? -2.828 -3.783 0.788 1 95 242 THR B C 1
ATOM 4428 O O . THR B 1 242 ? -3.064 -2.73 0.194 1 95 242 THR B O 1
ATOM 4431 N N . ALA B 1 243 ? -2.611 -4.941 0.171 1 96.81 243 ALA B N 1
ATOM 4432 C CA . ALA B 1 243 ? -2.465 -5 -1.281 1 96.81 243 ALA B CA 1
ATOM 4433 C C . ALA B 1 243 ? -3.824 -4.941 -1.972 1 96.81 243 ALA B C 1
ATOM 4435 O O . ALA B 1 243 ? -3.91 -4.633 -3.162 1 96.81 243 ALA B O 1
ATOM 4436 N N . THR B 1 244 ? -4.887 -5.191 -1.264 1 97.75 244 THR B N 1
ATOM 4437 C CA . THR B 1 244 ? -6.207 -5.32 -1.871 1 97.75 244 THR B CA 1
ATOM 4438 C C . THR B 1 244 ? -6.715 -3.967 -2.359 1 97.75 244 THR B C 1
ATOM 4440 O O . THR B 1 244 ? -7.293 -3.869 -3.443 1 97.75 244 THR B O 1
ATOM 4443 N N . LEU B 1 245 ? -6.445 -2.91 -1.591 1 97.94 245 LEU B N 1
ATOM 4444 C CA . LEU B 1 245 ? -6.988 -1.604 -1.949 1 97.94 245 LEU B CA 1
ATOM 4445 C C . LEU B 1 245 ? -6.371 -1.097 -3.248 1 97.94 245 LEU B C 1
ATOM 4447 O O . LEU B 1 245 ? -7.09 -0.7 -4.168 1 97.94 245 LEU B O 1
ATOM 4451 N N . PRO B 1 246 ? -5.016 -1.113 -3.418 1 98.19 246 PRO B N 1
ATOM 4452 C CA . PRO B 1 246 ? -4.469 -0.675 -4.707 1 98.19 246 PRO B CA 1
ATOM 4453 C C . PRO B 1 246 ? -4.926 -1.553 -5.867 1 98.19 246 PRO B C 1
ATOM 4455 O O . PRO B 1 246 ? -5.066 -1.068 -6.996 1 98.19 246 PRO B O 1
ATOM 4458 N N . LEU B 1 247 ? -5.152 -2.816 -5.641 1 98.69 247 LEU B N 1
ATOM 4459 C CA . LEU B 1 247 ? -5.68 -3.682 -6.691 1 98.69 247 LEU B CA 1
ATOM 4460 C C . LEU B 1 247 ? -7.059 -3.209 -7.145 1 98.69 247 LEU B C 1
ATOM 4462 O O . LEU B 1 247 ? -7.328 -3.129 -8.344 1 98.69 247 LEU B O 1
ATOM 4466 N N . ILE B 1 248 ? -7.91 -2.891 -6.184 1 98.44 248 ILE B N 1
ATOM 4467 C CA . ILE B 1 248 ? -9.266 -2.439 -6.488 1 98.44 248 ILE B CA 1
ATOM 4468 C C . ILE B 1 248 ? -9.211 -1.086 -7.191 1 98.44 248 ILE B C 1
ATOM 4470 O O . ILE B 1 248 ? -9.836 -0.898 -8.242 1 98.44 248 ILE B O 1
ATOM 4474 N N . ARG B 1 249 ? -8.438 -0.151 -6.695 1 97.69 249 ARG B N 1
ATOM 4475 C CA . ARG B 1 249 ? -8.375 1.199 -7.246 1 97.69 249 ARG B CA 1
ATOM 4476 C C . ARG B 1 249 ? -7.742 1.194 -8.633 1 97.69 249 ARG B C 1
ATOM 4478 O O . ARG B 1 249 ? -8.25 1.838 -9.555 1 97.69 249 ARG B O 1
ATOM 4485 N N . GLY B 1 250 ? -6.68 0.475 -8.75 1 97.88 250 GLY B N 1
ATOM 4486 C CA . GLY B 1 250 ? -5.945 0.486 -10 1 97.88 250 GLY B CA 1
ATOM 4487 C C . GLY B 1 250 ? -6.656 -0.256 -11.117 1 97.88 250 GLY B C 1
ATOM 4488 O O . GLY B 1 250 ? -6.609 0.16 -12.273 1 97.88 250 GLY B O 1
ATOM 4489 N N . SER B 1 251 ? -7.301 -1.343 -10.789 1 98.44 251 SER B N 1
ATOM 4490 C CA . SER B 1 251 ? -7.902 -2.168 -11.836 1 98.44 251 SER B CA 1
ATOM 4491 C C . SER B 1 251 ? -9.328 -1.722 -12.133 1 98.44 251 SER B C 1
ATOM 4493 O O . SER B 1 251 ? -9.891 -2.088 -13.172 1 98.44 251 SER B O 1
ATOM 4495 N N . GLN B 1 252 ? -9.906 -0.969 -11.164 1 97.31 252 GLN B N 1
ATOM 4496 C CA . GLN B 1 252 ? -11.32 -0.657 -11.328 1 97.31 252 GLN B CA 1
ATOM 4497 C C . GLN B 1 252 ? -12.094 -1.854 -11.883 1 97.31 252 GLN B C 1
ATOM 4499 O O . GLN B 1 252 ? -12.695 -1.769 -12.953 1 97.31 252 GLN B O 1
ATOM 4504 N N . PRO B 1 253 ? -12.109 -2.906 -11.109 1 98.38 253 PRO B N 1
ATOM 4505 C CA . PRO B 1 253 ? -12.695 -4.137 -11.648 1 98.38 253 PRO B CA 1
ATOM 4506 C C . PRO B 1 253 ? -14.172 -3.971 -12.023 1 98.38 253 PRO B C 1
ATOM 4508 O O . PRO B 1 253 ? -14.875 -3.152 -11.422 1 98.38 253 PRO B O 1
ATOM 4511 N N . THR B 1 254 ? -14.578 -4.742 -13.047 1 98 254 THR B N 1
ATOM 4512 C CA . THR B 1 254 ? -15.992 -4.812 -13.398 1 98 254 THR B CA 1
ATOM 4513 C C . THR B 1 254 ? -16.719 -5.852 -12.547 1 98 254 THR B C 1
ATOM 4515 O O . THR B 1 254 ? -17.906 -5.707 -12.258 1 98 254 THR B O 1
ATOM 4518 N N . GLN B 1 255 ? -15.992 -6.914 -12.211 1 98.12 255 GLN B N 1
ATOM 4519 C CA . GLN B 1 255 ? -16.484 -7.973 -11.328 1 98.12 255 GLN B CA 1
ATOM 4520 C C . GLN B 1 255 ? -15.375 -8.469 -10.398 1 98.12 255 GLN B C 1
ATOM 4522 O O . GLN B 1 255 ? -14.188 -8.359 -10.727 1 98.12 255 GLN B O 1
ATOM 4527 N N . MET B 1 256 ? -15.859 -9.016 -9.305 1 98.81 256 MET B N 1
ATOM 4528 C CA . MET B 1 256 ? -14.93 -9.672 -8.391 1 98.81 256 MET B CA 1
ATOM 4529 C C . MET B 1 256 ? -15.344 -11.109 -8.133 1 98.81 256 MET B C 1
ATOM 4531 O O . MET B 1 256 ? -16.516 -11.461 -8.266 1 98.81 256 MET B O 1
ATOM 4535 N N . ILE B 1 257 ? -14.398 -11.945 -7.906 1 98.94 257 ILE B N 1
ATOM 4536 C CA . ILE B 1 257 ? -14.594 -13.305 -7.422 1 98.94 257 ILE B CA 1
ATOM 4537 C C . ILE B 1 257 ? -14.023 -13.445 -6.016 1 98.94 257 ILE B C 1
ATOM 4539 O O . ILE B 1 257 ? -12.828 -13.234 -5.805 1 98.94 257 ILE B O 1
ATOM 4543 N N . LEU B 1 258 ? -14.906 -13.773 -5.07 1 98.94 258 LEU B N 1
ATOM 4544 C CA . LEU B 1 258 ? -14.43 -14 -3.709 1 98.94 258 LEU B CA 1
ATOM 4545 C C . LEU B 1 258 ? -13.898 -15.422 -3.545 1 98.94 258 LEU B C 1
ATOM 4547 O O . LEU B 1 258 ? -14.609 -16.391 -3.838 1 98.94 258 LEU B O 1
ATOM 4551 N N . VAL B 1 259 ? -12.695 -15.5 -3.133 1 98.88 259 VAL B N 1
ATOM 4552 C CA . VAL B 1 259 ? -12.07 -16.797 -2.898 1 98.88 259 VAL B CA 1
ATOM 4553 C C . VAL B 1 259 ? -12.008 -17.078 -1.399 1 98.88 259 VAL B C 1
ATOM 4555 O O . VAL B 1 259 ? -11.633 -16.203 -0.612 1 98.88 259 VAL B O 1
ATOM 4558 N N . HIS B 1 260 ? -12.383 -18.234 -1.006 1 98.75 260 HIS B N 1
ATOM 4559 C CA . HIS B 1 260 ? -12.461 -18.656 0.39 1 98.75 260 HIS B CA 1
ATOM 4560 C C . HIS B 1 260 ? -12.055 -20.125 0.552 1 98.75 260 HIS B C 1
ATOM 4562 O O . HIS B 1 260 ? -12.266 -20.922 -0.356 1 98.75 260 HIS B O 1
ATOM 4568 N N . ARG B 1 261 ? -11.383 -20.438 1.604 1 98.31 261 ARG B N 1
ATOM 4569 C CA . ARG B 1 261 ? -11.117 -21.828 1.948 1 98.31 261 ARG B CA 1
ATOM 4570 C C . ARG B 1 261 ? -12.266 -22.422 2.768 1 98.31 261 ARG B C 1
ATOM 4572 O O . ARG B 1 261 ? -12.602 -21.891 3.832 1 98.31 261 ARG B O 1
ATOM 4579 N N . ALA B 1 262 ? -12.781 -23.547 2.277 1 98.31 262 ALA B N 1
ATOM 4580 C CA . ALA B 1 262 ? -13.906 -24.188 2.953 1 98.31 262 ALA B CA 1
ATOM 4581 C C . ALA B 1 262 ? -13.562 -24.516 4.402 1 98.31 262 ALA B C 1
ATOM 4583 O O . ALA B 1 262 ? -12.539 -25.141 4.676 1 98.31 262 ALA B O 1
ATOM 4584 N N . GLY B 1 263 ? -14.398 -24 5.281 1 97.06 263 GLY B N 1
ATOM 4585 C CA . GLY B 1 263 ? -14.273 -24.359 6.688 1 97.06 263 GLY B CA 1
ATOM 4586 C C . GLY B 1 263 ? -13.359 -23.422 7.461 1 97.06 263 GLY B C 1
ATOM 4587 O O . GLY B 1 263 ? -13.297 -23.5 8.688 1 97.06 263 GLY B O 1
ATOM 4588 N N . GLN B 1 264 ? -12.586 -22.562 6.805 1 97.31 264 GLN B N 1
ATOM 4589 C CA . GLN B 1 264 ? -11.695 -21.656 7.512 1 97.31 264 GLN B CA 1
ATOM 4590 C C . GLN B 1 264 ? -12.484 -20.609 8.305 1 97.31 264 GLN B C 1
ATOM 4592 O O . GLN B 1 264 ? -13.422 -20 7.781 1 97.31 264 GLN B O 1
ATOM 4597 N N . THR B 1 265 ? -12.055 -20.375 9.555 1 97.31 265 THR B N 1
ATOM 4598 C CA . THR B 1 265 ? -12.867 -19.516 10.414 1 97.31 265 THR B CA 1
ATOM 4599 C C . THR B 1 265 ? -12.062 -18.281 10.852 1 97.31 265 THR B C 1
ATOM 4601 O O . THR B 1 265 ? -12.633 -17.328 11.367 1 97.31 265 THR B O 1
ATOM 4604 N N . GLU B 1 266 ? -10.742 -18.297 10.695 1 97.19 266 GLU B N 1
ATOM 4605 C CA . GLU B 1 266 ? -9.891 -17.172 11.094 1 97.19 266 GLU B CA 1
ATOM 4606 C C . GLU B 1 266 ? -8.797 -16.922 10.062 1 97.19 266 GLU B C 1
ATOM 4608 O O . GLU B 1 266 ? -8.336 -17.859 9.398 1 97.19 266 GLU B O 1
ATOM 4613 N N . VAL B 1 267 ? -8.438 -15.672 9.961 1 95.81 267 VAL B N 1
ATOM 4614 C CA . VAL B 1 267 ? -7.336 -15.352 9.055 1 95.81 267 VAL B CA 1
ATOM 4615 C C . VAL B 1 267 ? -6.043 -15.195 9.852 1 95.81 267 VAL B C 1
ATOM 4617 O O . VAL B 1 267 ? -4.949 -15.305 9.297 1 95.81 267 VAL B O 1
ATOM 4620 N N . ALA B 1 268 ? -6.094 -14.766 11.078 1 91.81 268 ALA B N 1
ATOM 4621 C CA . ALA B 1 268 ? -5.039 -14.633 12.078 1 91.81 268 ALA B CA 1
ATOM 4622 C C . ALA B 1 268 ? -5.586 -14.836 13.484 1 91.81 268 ALA B C 1
ATOM 4624 O O . ALA B 1 268 ? -6.801 -14.953 13.672 1 91.81 268 ALA B O 1
ATOM 4625 N N . ASP B 1 269 ? -4.652 -14.977 14.383 1 90.19 269 ASP B N 1
ATOM 4626 C CA . ASP B 1 269 ? -5.094 -15.203 15.758 1 90.19 269 ASP B CA 1
ATOM 4627 C C . ASP B 1 269 ? -6.047 -14.102 16.219 1 90.19 269 ASP B C 1
ATOM 4629 O O . ASP B 1 269 ? -5.66 -12.938 16.312 1 90.19 269 ASP B O 1
ATOM 4633 N N . GLY B 1 270 ? -7.285 -14.539 16.422 1 91.75 270 GLY B N 1
ATOM 4634 C CA . GLY B 1 270 ? -8.258 -13.609 16.969 1 91.75 270 GLY B CA 1
ATOM 4635 C C . GLY B 1 270 ? -8.953 -12.773 15.914 1 91.75 270 GLY B C 1
ATOM 4636 O O . GLY B 1 270 ? -9.758 -11.898 16.234 1 91.75 270 GLY B O 1
ATOM 4637 N N . VAL B 1 271 ? -8.633 -12.984 14.688 1 95.44 271 VAL B N 1
ATOM 4638 C CA . VAL B 1 271 ? -9.289 -12.273 13.602 1 95.44 271 VAL B CA 1
ATOM 4639 C C . VAL B 1 271 ? -10.195 -13.227 12.82 1 95.44 271 VAL B C 1
ATOM 4641 O O . VAL B 1 271 ? -9.75 -13.875 11.875 1 95.44 271 VAL B O 1
ATOM 4644 N N . LEU B 1 272 ? -11.43 -13.211 13.156 1 96.88 272 LEU B N 1
ATOM 4645 C CA . LEU B 1 272 ? -12.406 -14.156 12.625 1 96.88 272 LEU B CA 1
ATOM 4646 C C . LEU B 1 272 ? -12.828 -13.758 11.219 1 96.88 272 LEU B C 1
ATOM 4648 O O . LEU B 1 272 ? -12.766 -12.586 10.844 1 96.88 272 LEU B O 1
ATOM 4652 N N . ILE B 1 273 ? -13.133 -14.734 10.492 1 98.31 273 ILE B N 1
ATOM 4653 C CA . ILE B 1 273 ? -13.758 -14.484 9.195 1 98.31 273 ILE B CA 1
ATOM 4654 C C . ILE B 1 273 ? -15.266 -14.312 9.375 1 98.31 273 ILE B C 1
ATOM 4656 O O . ILE B 1 273 ? -15.953 -15.234 9.828 1 98.31 273 ILE B O 1
ATOM 4660 N N . PRO B 1 274 ? -15.797 -13.164 9.047 1 98 274 PRO B N 1
ATOM 4661 C CA . PRO B 1 274 ? -17.25 -12.984 9.117 1 98 274 PRO B CA 1
ATOM 4662 C C . PRO B 1 274 ? -18 -13.875 8.141 1 98 274 PRO B C 1
ATOM 4664 O O . PRO B 1 274 ? -17.391 -14.508 7.277 1 98 274 PRO B O 1
ATOM 4667 N N . PRO B 1 275 ? -19.375 -13.953 8.391 1 97.75 275 PRO B N 1
ATOM 4668 C CA . PRO B 1 275 ? -20.141 -14.625 7.344 1 97.75 275 PRO B CA 1
ATOM 4669 C C . PRO B 1 275 ? -19.828 -14.094 5.945 1 97.75 275 PRO B C 1
ATOM 4671 O O . PRO B 1 275 ? -19.625 -12.891 5.773 1 97.75 275 PRO B O 1
ATOM 4674 N N . LEU B 1 276 ? -19.812 -15.016 4.988 1 98.56 276 LEU B N 1
ATOM 4675 C CA . LEU B 1 276 ? -19.344 -14.664 3.648 1 98.56 276 LEU B CA 1
ATOM 4676 C C . LEU B 1 276 ? -20.188 -13.523 3.074 1 98.56 276 LEU B C 1
ATOM 4678 O O . LEU B 1 276 ? -19.672 -12.688 2.328 1 98.56 276 LEU B O 1
ATOM 4682 N N . ILE B 1 277 ? -21.453 -13.422 3.438 1 98.31 277 ILE B N 1
ATOM 4683 C CA . ILE B 1 277 ? -22.328 -12.359 2.926 1 98.31 277 ILE B CA 1
ATOM 4684 C C . ILE B 1 277 ? -21.797 -11 3.391 1 98.31 277 ILE B C 1
ATOM 4686 O O . ILE B 1 277 ? -21.891 -10.016 2.658 1 98.31 277 ILE B O 1
ATOM 4690 N N . ASP B 1 278 ? -21.312 -10.953 4.625 1 97.94 278 ASP B N 1
ATOM 4691 C CA . ASP B 1 278 ? -20.75 -9.711 5.152 1 97.94 278 ASP B CA 1
ATOM 4692 C C . ASP B 1 278 ? -19.422 -9.383 4.465 1 97.94 278 ASP B C 1
ATOM 4694 O O . ASP B 1 278 ? -19.109 -8.211 4.238 1 97.94 278 ASP B O 1
ATOM 4698 N N . VAL B 1 279 ? -18.641 -10.445 4.16 1 98.62 279 VAL B N 1
ATOM 4699 C CA . VAL B 1 279 ? -17.375 -10.25 3.445 1 98.62 279 VAL B CA 1
ATOM 4700 C C . VAL B 1 279 ? -17.656 -9.703 2.045 1 98.62 279 VAL B C 1
ATOM 4702 O O . VAL B 1 279 ? -16.969 -8.797 1.572 1 98.62 279 VAL B O 1
ATOM 4705 N N . ILE B 1 280 ? -18.656 -10.234 1.398 1 98.62 280 ILE B N 1
ATOM 4706 C CA . ILE B 1 280 ? -19.094 -9.781 0.081 1 98.62 280 ILE B CA 1
ATOM 4707 C C . ILE B 1 280 ? -19.453 -8.305 0.139 1 98.62 280 ILE B C 1
ATOM 4709 O O . ILE B 1 280 ? -18.984 -7.504 -0.67 1 98.62 280 ILE B O 1
ATOM 4713 N N . LYS B 1 281 ? -20.234 -7.91 1.128 1 97.88 281 LYS B N 1
ATOM 4714 C CA . LYS B 1 281 ? -20.656 -6.523 1.294 1 97.88 281 LYS B CA 1
ATOM 4715 C C . LYS B 1 281 ? -19.453 -5.609 1.527 1 97.88 281 LYS B C 1
ATOM 4717 O O . LYS B 1 281 ? -19.406 -4.496 1 1 97.88 281 LYS B O 1
ATOM 4722 N N . LEU B 1 282 ? -18.531 -6.074 2.322 1 98.31 282 LEU B N 1
ATOM 4723 C CA . LEU B 1 282 ? -17.312 -5.316 2.59 1 98.31 282 LEU B CA 1
ATOM 4724 C C . LEU B 1 282 ? -16.578 -5.008 1.293 1 98.31 282 LEU B C 1
ATOM 4726 O O . LEU B 1 282 ? -16.266 -3.846 1.009 1 98.31 282 LEU B O 1
ATOM 4730 N N . TYR B 1 283 ? -16.312 -6.031 0.467 1 98.62 283 TYR B N 1
ATOM 4731 C CA . TYR B 1 283 ? -15.57 -5.848 -0.774 1 98.62 283 TYR B CA 1
ATOM 4732 C C . TYR B 1 283 ? -16.328 -4.949 -1.739 1 98.62 283 TYR B C 1
ATOM 4734 O O . TYR B 1 283 ? -15.742 -4.074 -2.381 1 98.62 283 TYR B O 1
ATOM 4742 N N . GLU B 1 284 ? -17.641 -5.129 -1.824 1 98.38 284 GLU B N 1
ATOM 4743 C CA . GLU B 1 284 ? -18.438 -4.312 -2.73 1 98.38 284 GLU B CA 1
ATOM 4744 C C . GLU B 1 284 ? -18.469 -2.855 -2.279 1 98.38 284 GLU B C 1
ATOM 4746 O O . GLU B 1 284 ? -18.422 -1.943 -3.105 1 98.38 284 GLU B O 1
ATOM 4751 N N . THR B 1 285 ? -18.562 -2.652 -0.983 1 97.81 285 THR B N 1
ATOM 4752 C CA . THR B 1 285 ? -18.547 -1.302 -0.431 1 97.81 285 THR B CA 1
ATOM 4753 C C . THR B 1 285 ? -17.234 -0.6 -0.747 1 97.81 285 THR B C 1
ATOM 4755 O O . THR B 1 285 ? -17.219 0.547 -1.197 1 97.81 285 THR B O 1
ATOM 4758 N N . VAL B 1 286 ? -16.109 -1.274 -0.562 1 97.88 286 VAL B N 1
ATOM 4759 C CA . VAL B 1 286 ? -14.797 -0.694 -0.802 1 97.88 286 VAL B CA 1
ATOM 4760 C C . VAL B 1 286 ? -14.602 -0.457 -2.299 1 97.88 286 VAL B C 1
ATOM 4762 O O . VAL B 1 286 ? -14.125 0.605 -2.707 1 97.88 286 VAL B O 1
ATOM 4765 N N . ALA B 1 287 ? -15.039 -1.429 -3.111 1 97.94 287 ALA B N 1
ATOM 4766 C CA . ALA B 1 287 ? -14.852 -1.312 -4.555 1 97.94 287 ALA B CA 1
ATOM 4767 C C . ALA B 1 287 ? -15.656 -0.144 -5.117 1 97.94 287 ALA B C 1
ATOM 4769 O O . ALA B 1 287 ? -15.203 0.543 -6.039 1 97.94 287 ALA B O 1
ATOM 4770 N N . SER B 1 288 ? -16.797 0.119 -4.508 1 96.75 288 SER B N 1
ATOM 4771 C CA . SER B 1 288 ? -17.656 1.196 -4.973 1 96.75 288 SER B CA 1
ATOM 4772 C C . SER B 1 288 ? -17.391 2.49 -4.211 1 96.75 288 SER B C 1
ATOM 4774 O O . SER B 1 288 ? -17.922 3.547 -4.562 1 96.75 288 SER B O 1
ATOM 4776 N N . ALA B 1 289 ? -16.641 2.449 -3.158 1 95.75 289 ALA B N 1
ATOM 4777 C CA . ALA B 1 289 ? -16.219 3.568 -2.322 1 95.75 289 ALA B CA 1
ATOM 4778 C C . ALA B 1 289 ? -17.406 4.426 -1.903 1 95.75 289 ALA B C 1
ATOM 4780 O O . ALA B 1 289 ? -17.406 5.641 -2.123 1 95.75 289 ALA B O 1
ATOM 4781 N N . GLY B 1 290 ? -18.438 3.711 -1.285 1 91.38 290 GLY B N 1
ATOM 4782 C CA . GLY B 1 290 ? -19.594 4.43 -0.802 1 91.38 290 GLY B CA 1
ATOM 4783 C C . GLY B 1 290 ? -20.375 5.125 -1.908 1 91.38 290 GLY B C 1
ATOM 4784 O O . GLY B 1 290 ? -21.078 6.105 -1.659 1 91.38 290 GLY B O 1
ATOM 4785 N N . GLY B 1 291 ? -20.109 4.734 -3.125 1 93.5 291 GLY B N 1
ATOM 4786 C CA . GLY B 1 291 ? -20.859 5.312 -4.234 1 93.5 291 GLY B CA 1
ATOM 4787 C C . GLY B 1 291 ? -20.016 6.242 -5.094 1 93.5 291 GLY B C 1
ATOM 4788 O O . GLY B 1 291 ? -20.5 6.766 -6.098 1 93.5 291 GLY B O 1
ATOM 4789 N N . ALA B 1 292 ? -18.766 6.41 -4.742 1 94.69 292 ALA B N 1
ATOM 4790 C CA . ALA B 1 292 ? -17.891 7.281 -5.527 1 94.69 292 ALA B CA 1
ATOM 4791 C C . ALA B 1 292 ? -17.562 6.648 -6.875 1 94.69 292 ALA B C 1
ATOM 4793 O O . ALA B 1 292 ? -17.25 7.352 -7.84 1 94.69 292 ALA B O 1
ATOM 4794 N N . TYR B 1 293 ? -17.516 5.32 -6.957 1 94.44 293 TYR B N 1
ATOM 4795 C CA . TYR B 1 293 ? -17.281 4.543 -8.172 1 94.44 293 TYR B CA 1
ATOM 4796 C C . TYR B 1 293 ? -18.516 3.734 -8.547 1 94.44 293 TYR B C 1
ATOM 4798 O O . TYR B 1 293 ? -19.438 3.594 -7.742 1 94.44 293 TYR B O 1
ATOM 4806 N N . PRO B 1 294 ? -18.547 3.291 -9.828 1 93.19 294 PRO B N 1
ATOM 4807 C CA . PRO B 1 294 ? -19.625 2.371 -10.188 1 93.19 294 PRO B CA 1
ATOM 4808 C C . PRO B 1 294 ? -19.656 1.126 -9.305 1 93.19 294 PRO B C 1
ATOM 4810 O O . PRO B 1 294 ? -18.625 0.723 -8.758 1 93.19 294 PRO B O 1
ATOM 4813 N N . LYS B 1 295 ? -20.844 0.609 -9.234 1 95.38 295 LYS B N 1
ATOM 4814 C CA . LYS B 1 295 ? -21 -0.612 -8.453 1 95.38 295 LYS B CA 1
ATOM 4815 C C . LYS B 1 295 ? -20.188 -1.757 -9.039 1 95.38 295 LYS B C 1
ATOM 4817 O O . LYS B 1 295 ? -20.156 -1.95 -10.258 1 95.38 295 LYS B O 1
ATOM 4822 N N . VAL B 1 296 ? -19.5 -2.436 -8.258 1 97 296 VAL B N 1
ATOM 4823 C CA . VAL B 1 296 ? -18.719 -3.609 -8.625 1 97 296 VAL B CA 1
ATOM 4824 C C . VAL B 1 296 ? -19.188 -4.816 -7.816 1 97 296 VAL B C 1
ATOM 4826 O O . VAL B 1 296 ? -18.953 -4.898 -6.609 1 97 296 VAL B O 1
ATOM 4829 N N . PRO B 1 297 ? -19.797 -5.762 -8.422 1 97.88 297 PRO B N 1
ATOM 4830 C CA . PRO B 1 297 ? -20.312 -6.91 -7.676 1 97.88 297 PRO B CA 1
ATOM 4831 C C . PRO B 1 297 ? -19.266 -7.984 -7.43 1 97.88 297 PRO B C 1
ATOM 4833 O O . PRO B 1 297 ? -18.328 -8.125 -8.219 1 97.88 297 PRO B O 1
ATOM 4836 N N . VAL B 1 298 ? -19.375 -8.672 -6.336 1 98.69 298 VAL B N 1
ATOM 4837 C CA . VAL B 1 298 ? -18.844 -10.023 -6.242 1 98.69 298 VAL B CA 1
ATOM 4838 C C . VAL B 1 298 ? -19.75 -10.992 -6.988 1 98.69 298 VAL B C 1
ATOM 4840 O O . VAL B 1 298 ? -20.859 -11.297 -6.523 1 98.69 298 VAL B O 1
ATOM 4843 N N . ALA B 1 299 ? -19.25 -11.5 -8.078 1 98.69 299 ALA B N 1
ATOM 4844 C CA . ALA B 1 299 ? -20.125 -12.219 -9.008 1 98.69 299 ALA B CA 1
ATOM 4845 C C . ALA B 1 299 ? -20.266 -13.688 -8.602 1 98.69 299 ALA B C 1
ATOM 4847 O O . ALA B 1 299 ? -21.281 -14.328 -8.891 1 98.69 299 ALA B O 1
ATOM 4848 N N . ALA B 1 300 ? -19.281 -14.203 -7.973 1 98.88 300 ALA B N 1
ATOM 4849 C CA . ALA B 1 300 ? -19.25 -15.625 -7.625 1 98.88 300 ALA B CA 1
ATOM 4850 C C . ALA B 1 300 ? -18.234 -15.898 -6.531 1 98.88 300 ALA B C 1
ATOM 4852 O O . ALA B 1 300 ? -17.484 -15 -6.129 1 98.88 300 ALA B O 1
ATOM 4853 N N . ILE B 1 301 ? -18.281 -17.141 -6.035 1 98.88 301 ILE B N 1
ATOM 4854 C CA . ILE B 1 301 ? -17.375 -17.578 -4.98 1 98.88 301 ILE B CA 1
ATOM 4855 C C . ILE B 1 301 ? -16.547 -18.766 -5.477 1 98.88 301 ILE B C 1
ATOM 4857 O O . ILE B 1 301 ? -17.094 -19.734 -5.98 1 98.88 301 ILE B O 1
ATOM 4861 N N . ALA B 1 302 ? -15.273 -18.594 -5.488 1 98.94 302 ALA B N 1
ATOM 4862 C CA . ALA B 1 302 ? -14.359 -19.719 -5.656 1 98.94 302 ALA B CA 1
ATOM 4863 C C . ALA B 1 302 ? -14.016 -20.359 -4.312 1 98.94 302 ALA B C 1
ATOM 4865 O O . ALA B 1 302 ? -13.414 -19.703 -3.449 1 98.94 302 ALA B O 1
ATOM 4866 N N . LEU B 1 303 ? -14.398 -21.594 -4.16 1 98.88 303 LEU B N 1
ATOM 4867 C CA . LEU B 1 303 ? -14.227 -22.281 -2.879 1 98.88 303 LEU B CA 1
ATOM 4868 C C . LEU B 1 303 ? -13.086 -23.281 -2.943 1 98.88 303 LEU B C 1
ATOM 4870 O O . LEU B 1 303 ? -13.117 -24.219 -3.75 1 98.88 303 LEU B O 1
ATOM 4874 N N . ASN B 1 304 ? -12.016 -23 -2.15 1 97.81 304 ASN B N 1
ATOM 4875 C CA . ASN B 1 304 ? -10.898 -23.938 -2.01 1 97.81 304 ASN B CA 1
ATOM 4876 C C . ASN B 1 304 ? -11.273 -25.125 -1.129 1 97.81 304 ASN B C 1
ATOM 4878 O O . ASN B 1 304 ? -11.398 -24.984 0.089 1 97.81 304 ASN B O 1
ATOM 4882 N N . THR B 1 305 ? -11.453 -26.281 -1.693 1 97.44 305 THR B N 1
ATOM 4883 C CA . THR B 1 305 ? -11.891 -27.469 -0.969 1 97.44 305 THR B CA 1
ATOM 4884 C C . THR B 1 305 ? -10.797 -28.531 -0.958 1 97.44 305 THR B C 1
ATOM 4886 O O . THR B 1 305 ? -11.078 -29.734 -0.852 1 97.44 305 THR B O 1
ATOM 4889 N N . ARG B 1 306 ? -9.594 -28.094 -1.099 1 89.75 306 ARG B N 1
ATOM 4890 C CA . ARG B 1 306 ? -8.453 -28.984 -1.271 1 89.75 306 ARG B CA 1
ATOM 4891 C C . ARG B 1 306 ? -8.414 -30.047 -0.168 1 89.75 306 ARG B C 1
ATOM 4893 O O . ARG B 1 306 ? -8.102 -31.203 -0.422 1 89.75 306 ARG B O 1
ATOM 4900 N N . HIS B 1 307 ? -8.719 -29.719 1.054 1 91.88 307 HIS B N 1
ATOM 4901 C CA . HIS B 1 307 ? -8.562 -30.609 2.203 1 91.88 307 HIS B CA 1
ATOM 4902 C C . HIS B 1 307 ? -9.773 -31.516 2.367 1 91.88 307 HIS B C 1
ATOM 4904 O O . HIS B 1 307 ? -9.789 -32.375 3.244 1 91.88 307 HIS B O 1
ATOM 4910 N N . LEU B 1 308 ? -10.773 -31.344 1.536 1 96.5 308 LEU B N 1
ATOM 4911 C CA . LEU B 1 308 ? -12.008 -32.125 1.618 1 96.5 308 LEU B CA 1
ATOM 4912 C C . LEU B 1 308 ? -12.031 -33.219 0.552 1 96.5 308 LEU B C 1
ATOM 4914 O O . LEU B 1 308 ? -11.391 -33.094 -0.492 1 96.5 308 LEU B O 1
ATOM 4918 N N . ASN B 1 309 ? -12.727 -34.312 0.833 1 96.25 309 ASN B N 1
ATOM 4919 C CA . ASN B 1 309 ? -13 -35.25 -0.248 1 96.25 309 ASN B CA 1
ATOM 4920 C C . ASN B 1 309 ? -14.086 -34.719 -1.184 1 96.25 309 ASN B C 1
ATOM 4922 O O . ASN B 1 309 ? -14.672 -33.656 -0.93 1 96.25 309 ASN B O 1
ATOM 4926 N N . GLU B 1 310 ? -14.297 -35.438 -2.254 1 96.62 310 GLU B N 1
ATOM 4927 C CA . GLU B 1 310 ? -15.164 -34.938 -3.312 1 96.62 310 GLU B CA 1
ATOM 4928 C C . GLU B 1 310 ? -16.578 -34.719 -2.805 1 96.62 310 GLU B C 1
ATOM 4930 O O . GLU B 1 310 ? -17.203 -33.688 -3.127 1 96.62 310 GLU B O 1
ATOM 4935 N N . VAL B 1 311 ? -17.125 -35.625 -2.025 1 98 311 VAL B N 1
ATOM 4936 C CA . VAL B 1 311 ? -18.5 -35.5 -1.513 1 98 311 VAL B CA 1
ATOM 4937 C C . VAL B 1 311 ? -18.609 -34.281 -0.595 1 98 311 VAL B C 1
ATOM 4939 O O . VAL B 1 311 ? -19.531 -33.5 -0.718 1 98 311 VAL B O 1
ATOM 4942 N N . GLU B 1 312 ? -17.656 -34.156 0.268 1 98.38 312 GLU B N 1
ATOM 4943 C CA . GLU B 1 312 ? -17.625 -33.031 1.193 1 98.38 312 GLU B CA 1
ATOM 4944 C C . GLU B 1 312 ? -17.453 -31.703 0.447 1 98.38 312 GLU B C 1
ATOM 4946 O O . GLU B 1 312 ? -18.031 -30.688 0.837 1 98.38 312 GLU B O 1
ATOM 4951 N N . ALA B 1 313 ? -16.641 -31.75 -0.528 1 98.44 313 ALA B N 1
ATOM 4952 C CA . ALA B 1 313 ? -16.406 -30.562 -1.344 1 98.44 313 ALA B CA 1
ATOM 4953 C C . ALA B 1 313 ? -17.703 -30.094 -2 1 98.44 313 ALA B C 1
ATOM 4955 O O . ALA B 1 313 ? -18.062 -28.922 -1.925 1 98.44 313 ALA B O 1
ATOM 4956 N N . LYS B 1 314 ? -18.406 -31.047 -2.596 1 98.5 314 LYS B N 1
ATOM 4957 C CA . LYS B 1 314 ? -19.656 -30.719 -3.266 1 98.5 314 LYS B CA 1
ATOM 4958 C C . LYS B 1 314 ? -20.688 -30.203 -2.27 1 98.5 314 LYS B C 1
ATOM 4960 O O . LYS B 1 314 ? -21.453 -29.297 -2.576 1 98.5 314 LYS B O 1
ATOM 4965 N N . ALA B 1 315 ? -20.719 -30.781 -1.082 1 98.69 315 ALA B N 1
ATOM 4966 C CA . ALA B 1 315 ? -21.641 -30.312 -0.04 1 98.69 315 ALA B CA 1
ATOM 4967 C C . ALA B 1 315 ? -21.297 -28.891 0.399 1 98.69 315 ALA B C 1
ATOM 4969 O O . ALA B 1 315 ? -22.188 -28.062 0.611 1 98.69 315 ALA B O 1
ATOM 4970 N N . ALA B 1 316 ? -20.031 -28.609 0.59 1 98.75 316 ALA B N 1
ATOM 4971 C CA . ALA B 1 316 ? -19.578 -27.281 0.986 1 98.75 316 ALA B CA 1
ATOM 4972 C C . ALA B 1 316 ? -19.938 -26.25 -0.076 1 98.75 316 ALA B C 1
ATOM 4974 O O . ALA B 1 316 ? -20.328 -25.125 0.25 1 98.75 316 ALA B O 1
ATOM 4975 N N . ILE B 1 317 ? -19.781 -26.594 -1.293 1 98.81 317 ILE B N 1
ATOM 4976 C CA . ILE B 1 317 ? -20.109 -25.719 -2.406 1 98.81 317 ILE B CA 1
ATOM 4977 C C . ILE B 1 317 ? -21.609 -25.391 -2.385 1 98.81 317 ILE B C 1
ATOM 4979 O O . ILE B 1 317 ? -22 -24.234 -2.461 1 98.81 317 ILE B O 1
ATOM 4983 N N . ALA B 1 318 ? -22.391 -26.453 -2.24 1 98.75 318 ALA B N 1
ATOM 4984 C CA . ALA B 1 318 ? -23.828 -26.281 -2.191 1 98.75 318 ALA B CA 1
ATOM 4985 C C . ALA B 1 318 ? -24.234 -25.391 -1.017 1 98.75 318 ALA B C 1
ATOM 4987 O O . ALA B 1 318 ? -25.109 -24.531 -1.147 1 98.75 318 ALA B O 1
ATOM 4988 N N . GLN B 1 319 ? -23.656 -25.594 0.089 1 98.62 319 GLN B N 1
ATOM 4989 C CA . GLN B 1 319 ? -23.938 -24.797 1.278 1 98.62 319 GLN B CA 1
ATOM 4990 C C . GLN B 1 319 ? -23.562 -23.344 1.062 1 98.62 319 GLN B C 1
ATOM 4992 O O . GLN B 1 319 ? -24.312 -22.438 1.46 1 98.62 319 GLN B O 1
ATOM 4997 N N . THR B 1 320 ? -22.438 -23.094 0.506 1 98.75 320 THR B N 1
ATOM 4998 C CA . THR B 1 320 ? -21.969 -21.734 0.229 1 98.75 320 THR B CA 1
ATOM 4999 C C . THR B 1 320 ? -22.922 -21.016 -0.723 1 98.75 320 THR B C 1
ATOM 5001 O O . THR B 1 320 ? -23.25 -19.844 -0.522 1 98.75 320 THR B O 1
ATOM 5004 N N . GLU B 1 321 ? -23.359 -21.75 -1.759 1 98.75 321 GLU B N 1
ATOM 5005 C CA . GLU B 1 321 ? -24.344 -21.172 -2.676 1 98.75 321 GLU B CA 1
ATOM 5006 C C . GLU B 1 321 ? -25.625 -20.812 -1.949 1 98.75 321 GLU B C 1
ATOM 5008 O O . GLU B 1 321 ? -26.203 -19.75 -2.184 1 98.75 321 GLU B O 1
ATOM 5013 N N . ALA B 1 322 ? -26.062 -21.641 -1.103 1 98.44 322 ALA B N 1
ATOM 5014 C CA . ALA B 1 322 ? -27.297 -21.406 -0.357 1 98.44 322 ALA B CA 1
ATOM 5015 C C . ALA B 1 322 ? -27.156 -20.203 0.566 1 98.44 322 ALA B C 1
ATOM 5017 O O . ALA B 1 322 ? -28.078 -19.391 0.695 1 98.44 322 ALA B O 1
ATOM 5018 N N . GLU B 1 323 ? -26.031 -20.078 1.18 1 97.88 323 GLU B N 1
ATOM 5019 C CA . GLU B 1 323 ? -25.797 -19.016 2.16 1 97.88 323 GLU B CA 1
ATOM 5020 C C . GLU B 1 323 ? -25.625 -17.656 1.483 1 97.88 323 GLU B C 1
ATOM 5022 O O . GLU B 1 323 ? -26.031 -16.641 2.031 1 97.88 323 GLU B O 1
ATOM 5027 N N . THR B 1 324 ? -25.062 -17.641 0.333 1 98.38 324 THR B N 1
ATOM 5028 C CA . THR B 1 324 ? -24.688 -16.359 -0.256 1 98.38 324 THR B CA 1
ATOM 5029 C C . THR B 1 324 ? -25.594 -16 -1.426 1 98.38 324 THR B C 1
ATOM 5031 O O . THR B 1 324 ? -25.656 -14.844 -1.844 1 98.38 324 THR B O 1
ATOM 5034 N N . GLY B 1 325 ? -26.25 -17.016 -2.014 1 98.31 325 GLY B N 1
ATOM 5035 C CA . GLY B 1 325 ? -27.047 -16.797 -3.211 1 98.31 325 GLY B CA 1
ATOM 5036 C C . GLY B 1 325 ? -26.219 -16.625 -4.465 1 98.31 325 GLY B C 1
ATOM 5037 O O . GLY B 1 325 ? -26.734 -16.25 -5.516 1 98.31 325 GLY B O 1
ATOM 5038 N N . LEU B 1 326 ? -24.953 -16.859 -4.43 1 98.69 326 LEU B N 1
ATOM 5039 C CA . LEU B 1 326 ? -24.031 -16.672 -5.555 1 98.69 326 LEU B CA 1
ATOM 5040 C C . LEU B 1 326 ? -23.531 -18 -6.078 1 98.69 326 LEU B C 1
ATOM 5042 O O . LEU B 1 326 ? -23.406 -18.969 -5.32 1 98.69 326 LEU B O 1
ATOM 5046 N N . PRO B 1 327 ? -23.234 -18.094 -7.445 1 98.75 327 PRO B N 1
ATOM 5047 C CA . PRO B 1 327 ? -22.578 -19.281 -7.945 1 98.75 327 PRO B CA 1
ATOM 5048 C C . PRO B 1 327 ? -21.266 -19.594 -7.215 1 98.75 327 PRO B C 1
ATOM 5050 O O . PRO B 1 327 ? -20.531 -18.656 -6.859 1 98.75 327 PRO B O 1
ATOM 5053 N N . CYS B 1 328 ? -21.078 -20.828 -6.969 1 98.88 328 CYS B N 1
ATOM 5054 C CA . CYS B 1 328 ? -19.891 -21.266 -6.23 1 98.88 328 CYS B CA 1
ATOM 5055 C C . CYS B 1 328 ? -19.344 -22.562 -6.785 1 98.88 328 CYS B C 1
ATOM 5057 O O . CYS B 1 328 ? -20.109 -23.469 -7.148 1 98.88 328 CYS B O 1
ATOM 5059 N N . THR B 1 329 ? -18.062 -22.656 -6.938 1 98.81 329 THR B N 1
ATOM 5060 C CA . THR B 1 329 ? -17.406 -23.906 -7.305 1 98.81 329 THR B CA 1
ATOM 5061 C C . THR B 1 329 ? -15.961 -23.906 -6.848 1 98.81 329 THR B C 1
ATOM 5063 O O . THR B 1 329 ? -15.461 -22.906 -6.34 1 98.81 329 THR B O 1
ATOM 5066 N N . ASP B 1 330 ? -15.359 -25 -6.82 1 98.5 330 ASP B N 1
ATOM 5067 C CA . ASP B 1 330 ? -13.914 -25.141 -6.77 1 98.5 330 ASP B CA 1
ATOM 5068 C C . ASP B 1 330 ? -13.32 -25.219 -8.172 1 98.5 330 ASP B C 1
ATOM 5070 O O . ASP B 1 330 ? -13.414 -26.25 -8.844 1 98.5 330 ASP B O 1
ATOM 5074 N N . PRO B 1 331 ? -12.711 -24.094 -8.562 1 97.44 331 PRO B N 1
ATOM 5075 C CA . PRO B 1 331 ? -12.305 -24.062 -9.969 1 97.44 331 PRO B CA 1
ATOM 5076 C C . PRO B 1 331 ? -11.164 -25.031 -10.273 1 97.44 331 PRO B C 1
ATOM 5078 O O . PRO B 1 331 ? -10.969 -25.422 -11.43 1 97.44 331 PRO B O 1
ATOM 5081 N N . ILE B 1 332 ? -10.43 -25.406 -9.289 1 91.12 332 ILE B N 1
ATOM 5082 C CA . ILE B 1 332 ? -9.328 -26.328 -9.508 1 91.12 332 ILE B CA 1
ATOM 5083 C C . ILE B 1 332 ? -9.867 -27.75 -9.656 1 91.12 332 ILE B C 1
ATOM 5085 O O . ILE B 1 332 ? -9.43 -28.5 -10.531 1 91.12 332 ILE B O 1
ATOM 5089 N N . ARG B 1 333 ? -10.82 -28.125 -8.891 1 93 333 ARG B N 1
ATOM 5090 C CA . ARG B 1 333 ? -11.352 -29.484 -8.867 1 93 333 ARG B CA 1
ATOM 5091 C C . ARG B 1 333 ? -12.414 -29.672 -9.945 1 93 333 ARG B C 1
ATOM 5093 O O . ARG B 1 333 ? -12.477 -30.734 -10.578 1 93 333 ARG B O 1
ATOM 5100 N N . PHE B 1 334 ? -13.266 -28.672 -10.109 1 96.88 334 PHE B N 1
ATOM 5101 C CA . PHE B 1 334 ? -14.469 -28.906 -10.898 1 96.88 334 PHE B CA 1
ATOM 5102 C C . PHE B 1 334 ? -14.539 -27.953 -12.078 1 96.88 334 PHE B C 1
ATOM 5104 O O . PHE B 1 334 ? -15.531 -27.922 -12.805 1 96.88 334 PHE B O 1
ATOM 5111 N N . GLY B 1 335 ? -13.523 -27.156 -12.258 1 95.5 335 GLY B N 1
ATOM 5112 C CA . GLY B 1 335 ? -13.484 -26.234 -13.375 1 95.5 335 GLY B CA 1
ATOM 5113 C C . GLY B 1 335 ? -14.039 -24.859 -13.031 1 95.5 335 GLY B C 1
ATOM 5114 O O . GLY B 1 335 ? -14.773 -24.703 -12.047 1 95.5 335 GLY B O 1
ATOM 5115 N N . ALA B 1 336 ? -13.773 -23.859 -13.93 1 98.12 336 ALA B N 1
ATOM 5116 C CA . ALA B 1 336 ? -14.094 -22.469 -13.625 1 98.12 336 ALA B CA 1
ATOM 5117 C C . ALA B 1 336 ? -15.281 -21.984 -14.445 1 98.12 336 ALA B C 1
ATOM 5119 O O . ALA B 1 336 ? -15.641 -20.797 -14.406 1 98.12 336 ALA B O 1
ATOM 5120 N N . ASP B 1 337 ? -15.922 -22.875 -15.188 1 98.06 337 ASP B N 1
ATOM 5121 C CA . ASP B 1 337 ? -16.984 -22.484 -16.109 1 98.06 337 ASP B CA 1
ATOM 5122 C C . ASP B 1 337 ? -18.109 -21.766 -15.367 1 98.06 337 ASP B C 1
ATOM 5124 O O . ASP B 1 337 ? -18.625 -20.75 -15.844 1 98.06 337 ASP B O 1
ATOM 5128 N N . LYS B 1 338 ? -18.484 -22.281 -14.258 1 98.31 338 LYS B N 1
ATOM 5129 C CA . LYS B 1 338 ? -19.562 -21.672 -13.469 1 98.31 338 LYS B CA 1
ATOM 5130 C C . LYS B 1 338 ? -19.188 -20.25 -13.047 1 98.31 338 LYS B C 1
ATOM 5132 O O . LYS B 1 338 ? -20.047 -19.359 -13.055 1 98.31 338 LYS B O 1
ATOM 5137 N N . LEU B 1 339 ? -18 -20.031 -12.609 1 98.75 339 LEU B N 1
ATOM 5138 C CA . LEU B 1 339 ? -17.516 -18.703 -12.25 1 98.75 339 LEU B CA 1
ATOM 5139 C C . LEU B 1 339 ? -17.5 -17.781 -13.469 1 98.75 339 LEU B C 1
ATOM 5141 O O . LEU B 1 339 ? -17.891 -16.625 -13.375 1 98.75 339 LEU B O 1
ATOM 5145 N N . LEU B 1 340 ? -16.984 -18.297 -14.578 1 98.56 340 LEU B N 1
ATOM 5146 C CA . LEU B 1 340 ? -16.906 -17.516 -15.812 1 98.56 340 LEU B CA 1
ATOM 5147 C C . LEU B 1 340 ? -18.297 -17.094 -16.266 1 98.56 340 LEU B C 1
ATOM 5149 O O . LEU B 1 340 ? -18.5 -15.953 -16.703 1 98.56 340 LEU B O 1
ATOM 5153 N N . ASP B 1 341 ? -19.281 -18 -16.156 1 98.38 341 ASP B N 1
ATOM 5154 C CA . ASP B 1 341 ? -20.656 -17.656 -16.484 1 98.38 341 ASP B CA 1
ATOM 5155 C C . ASP B 1 341 ? -21.156 -16.469 -15.648 1 98.38 341 ASP B C 1
ATOM 5157 O O . ASP B 1 341 ? -21.812 -15.578 -16.172 1 98.38 341 ASP B O 1
ATOM 5161 N N . ALA B 1 342 ? -20.828 -16.484 -14.43 1 98.19 342 ALA B N 1
ATOM 5162 C CA . ALA B 1 342 ? -21.266 -15.438 -13.508 1 98.19 342 ALA B CA 1
ATOM 5163 C C . ALA B 1 342 ? -20.656 -14.094 -13.883 1 98.19 342 ALA B C 1
ATOM 5165 O O . ALA B 1 342 ? -21.328 -13.062 -13.82 1 98.19 342 ALA B O 1
ATOM 5166 N N . VAL B 1 343 ? -19.391 -14.102 -14.234 1 96.69 343 VAL B N 1
ATOM 5167 C CA . VAL B 1 343 ? -18.672 -12.867 -14.555 1 96.69 343 VAL B CA 1
ATOM 5168 C C . VAL B 1 343 ? -19.203 -12.297 -15.867 1 96.69 343 VAL B C 1
ATOM 5170 O O . VAL B 1 343 ? -19.141 -11.086 -16.094 1 96.69 343 VAL B O 1
ATOM 5173 N N . MET B 1 344 ? -19.703 -13.148 -16.719 1 94.5 344 MET B N 1
ATOM 5174 C CA . MET B 1 344 ? -20.141 -12.727 -18.047 1 94.5 344 MET B CA 1
ATOM 5175 C C . MET B 1 344 ? -21.562 -12.172 -18 1 94.5 344 MET B C 1
ATOM 5177 O O . MET B 1 344 ? -22.047 -11.586 -18.969 1 94.5 344 MET B O 1
ATOM 5181 N N . GLN B 1 345 ? -22.141 -12.375 -16.859 1 87.31 345 GLN B N 1
ATOM 5182 C CA . GLN B 1 345 ? -23.5 -11.844 -16.719 1 87.31 345 GLN B CA 1
ATOM 5183 C C . GLN B 1 345 ? -23.469 -10.328 -16.516 1 87.31 345 GLN B C 1
ATOM 5185 O O . GLN B 1 345 ? -22.562 -9.797 -15.891 1 87.31 345 GLN B O 1
ATOM 5190 N N . LYS B 1 346 ? -24.312 -9.438 -17.203 1 68.25 346 LYS B N 1
ATOM 5191 C CA . LYS B 1 346 ? -24.391 -7.984 -17.125 1 68.25 346 LYS B CA 1
ATOM 5192 C C . LYS B 1 346 ? -24.969 -7.527 -15.789 1 68.25 346 LYS B C 1
ATOM 5194 O O . LYS B 1 346 ? -25.812 -8.203 -15.211 1 68.25 346 LYS B O 1
#

Secondary structure (DSSP, 8-state):
----TTS-EEEE-TTTSSSSS-HHHHHHHHH--S-EEEEE-TTSTT--HHHHH--S----EESSHHHHGGG--SEEEE----GGGPPPGGGHHHHHHHHHTT-EEEE-SSS-STT-HHHHTTPPTT--EEESS-PPSS-----S-GGG--SEEEEEEESSSSSSHHHHHHHHHHHHHHTT--EEEE--SHHHHHHHS-S--GGGSBHHHHHHHHHHHHHHHHTT-SEEEEPP-S-SS-TT--SHHHHHHHH--SEEEEEEETT--EEETTEEPPPHHHHHHHHHHHHHGGGTS----EEEEEEE-TTS-HHHHHHHHHHHHHHH-S-EE-HHHH-SHHHHHHHH--/----TTS-EEEE-TTTSSSSS-HHHHHHHHH--S-EEEEE-TTSTT--HHHHH--S----EESSHHHHGGG--SEEEE----GGGPPPGGGHHHHHHHHHTT-EEEE-SSS-STT-HHHHTTPPTT--EEESS-PPSS-----S-GGG--SEEEEEEESSSSSSHHHHHHHHHHHHHHTT--EEEE--SHHHHHHHS-S--GGGSBHHHHHHHHHHHHHHHHTT-SEEEEPP-S-SS-TT---HHHHHHHH--SEEEEEEETT--EEETTEEPPPHHHHHHHHHHHHHGGGTS----EEEEEEE-TTS-HHHHHHHHHHHHHHH-S-EE-HHHH-SHHHHHHHH--

Radius of gyration: 26.82 Å; Cα contacts (8 Å, |Δi|>4): 1689; chains: 2; bounding box: 59×82×58 Å

pLDDT: mean 93.65, std 7.67, range [41.56, 98.94]

Sequence (692 aa):
MRLPLNQRIAILLHEGIKGTRGKTGLSLLRYSEAPIVVAIDRECPGQSLPELTGIRRDVPIVASVSAALEYKPQVLVIGIAPLGGVLPDDYWHDIKDALAAGMSLVNGLHAPLSTIPDLKALLKPGQMIWDVRKEPPNLGVAAAMARTLPCRRVLTVGTDMAVGKMSTSLELHWASKLRGWRSKFLPTGQTGLMLEGDGIPLDAVRVDFAAGAVEQMVMRYGKNYDILHIEGQGSLLHPSSTATLPLIRGSQPTQMILVHRAGQTEVADGVLIPPLIDVIKLYETVASAGGAYPKVPVAAIALNTRHLNEVEAKAAIAQTEAETGLPCTDPIRFGADKLLDAVMQKMRLPLNQRIAILLHEGIKGTRGKTGLSLLRYSEAPIVVAIDRECPGQSLPELTGIRRDVPIVASVSAALEYKPQVLVIGIAPLGGVLPDDYWHDIKDALAAGMSLVNGLHAPLSTIPDLKALLKPGQMIWDVRKEPPNLGVAAAMARTLPCRRVLTVGTDMAVGKMSTSLELHWASKLRGWRSKFLPTGQTGLMLEGDGIPLDAVRVDFAAGAVEQMVMRYGKNYDILHIEGQGSLLHPSSTATLPLIRGSQPTQMILVHRAGQTEVADGVLIPPLIDVIKLYETVASAGGAYPKVPVAAIALNTRHLNEVEAKAAIAQTEAETGLPCTDPIRFGADKLLDAVMQK

Solvent-accessible surface area (backbone atoms only — not comparable to full-atom values): 34669 Å² total; per-residue (Å²): 121,43,67,62,70,83,43,38,26,26,33,42,22,67,62,9,76,88,43,86,32,11,59,45,33,52,48,44,64,61,67,41,85,47,48,60,54,33,35,25,18,60,80,48,52,73,43,59,44,34,79,72,66,66,37,95,43,96,36,53,26,27,57,37,55,76,63,41,50,83,63,59,47,41,31,39,32,53,8,54,57,50,82,90,32,55,82,58,79,82,48,51,61,43,53,50,50,36,31,66,72,58,19,22,36,39,36,58,39,70,60,71,57,63,77,36,65,77,56,50,71,45,55,50,94,91,40,49,58,42,52,51,50,47,58,73,79,91,64,47,62,22,74,53,60,38,66,74,45,85,31,46,28,36,31,29,41,30,62,32,65,90,35,49,27,51,59,46,27,51,36,38,30,51,49,34,42,75,71,68,42,49,50,40,67,40,22,36,37,51,56,40,26,58,62,64,26,48,65,44,28,47,52,42,19,31,27,48,33,33,9,11,46,38,21,52,55,43,57,72,46,32,82,80,28,53,32,38,23,33,33,34,50,31,10,77,58,31,40,32,39,39,48,39,55,18,49,42,37,8,40,41,41,57,30,28,33,40,21,34,44,70,88,67,53,56,63,48,95,87,28,43,54,48,60,66,58,41,48,50,49,45,53,29,41,59,57,8,33,43,62,27,38,69,83,24,48,66,39,22,34,39,38,36,40,83,93,46,54,73,69,55,32,54,50,51,33,52,49,50,22,68,72,58,74,34,54,49,38,32,34,86,84,73,42,24,60,67,52,48,54,38,62,69,52,131,120,42,67,59,70,82,43,35,26,27,35,43,21,68,62,10,76,87,41,87,33,11,58,46,31,52,47,44,65,62,68,40,85,45,47,62,56,33,36,26,18,60,80,47,50,74,45,57,44,34,78,70,64,67,37,96,43,95,37,54,26,27,56,36,53,77,64,42,51,82,64,59,47,43,31,39,31,54,9,53,58,49,82,89,31,55,81,58,79,83,48,50,63,40,54,51,50,36,31,66,73,58,21,21,37,38,38,60,39,72,60,69,57,62,76,37,63,77,57,50,70,44,54,51,94,90,41,50,58,43,51,52,50,46,58,71,80,90,63,48,63,22,76,52,60,37,64,74,44,83,32,46,27,37,32,26,42,31,60,32,67,86,37,48,29,51,58,47,26,49,35,38,29,50,50,35,41,75,71,67,43,49,51,40,68,40,22,36,39,52,57,41,25,58,63,65,25,50,63,43,27,46,54,42,20,31,26,47,32,33,8,10,46,39,20,53,56,44,57,72,45,32,83,80,29,52,33,37,24,33,33,36,50,30,10,78,60,30,40,32,38,37,45,38,54,19,49,42,37,8,40,40,42,57,30,28,33,40,21,34,44,69,88,66,53,56,62,47,92,85,27,44,55,45,61,65,59,40,47,48,50,43,52,29,40,60,56,8,32,44,63,26,38,70,84,24,49,67,39,22,35,38,39,36,42,80,93,44,56,70,69,56,32,54,50,52,31,52,50,49,22,68,73,58,72,34,55,50,38,31,35,86,84,74,41,25,59,66,51,49,54,39,61,70,53,131

InterPro domains:
  IPR011669 D-glutamate N-acetyltransferase-like [PIRSF026760] (6-345)
  IPR011669 D-glutamate N-acetyltransferase-like [PTHR40690] (6-344)
  IPR027417 P-loop containing nucleoside triphosphate hydrolase [G3DSA:3.40.50.300] (135-346)
  IPR027417 P-loop containing nucleoside triphosphate hydrolase [SSF52540] (4-345)
  IPR035086 D-glutamate N-acetyltransferase-like, C-terminal domain [PF07755] (141-340)
  IPR035402 D-glutamate N-acetyltransferase-like, N-terminal domain [PF17396] (42-135)